Protein AF-A0A931WH22-F1 (afdb_monomer_lite)

Structure (mmCIF, N/CA/C/O backbone):
data_AF-A0A931WH22-F1
#
_entry.id   AF-A0A931WH22-F1
#
loop_
_atom_site.group_PDB
_atom_site.id
_atom_site.type_symbol
_atom_site.label_atom_id
_atom_site.label_alt_id
_atom_site.label_comp_id
_atom_site.label_asym_id
_atom_site.label_entity_id
_atom_site.label_seq_id
_atom_site.pdbx_PDB_ins_code
_atom_site.Cartn_x
_atom_site.Cartn_y
_atom_site.Cartn_z
_atom_site.occupancy
_atom_site.B_iso_or_equiv
_atom_site.auth_seq_id
_atom_site.auth_comp_id
_atom_site.auth_asym_id
_atom_site.auth_atom_id
_atom_site.pdbx_PDB_model_num
ATOM 1 N N . MET A 1 1 ? -49.060 30.355 -4.698 1.00 35.56 1 MET A N 1
ATOM 2 C CA . MET A 1 1 ? -48.533 29.159 -5.384 1.00 35.56 1 MET A CA 1
ATOM 3 C C . MET A 1 1 ? -49.256 27.968 -4.765 1.00 35.56 1 MET A C 1
ATOM 5 O O . MET A 1 1 ? -49.003 27.660 -3.610 1.00 35.56 1 MET A O 1
ATOM 9 N N . ILE A 1 2 ? -50.288 27.460 -5.442 1.00 34.16 2 ILE A N 1
ATOM 10 C CA . ILE A 1 2 ? -51.161 26.377 -4.957 1.00 34.16 2 ILE A CA 1
ATOM 11 C C . ILE A 1 2 ? -50.557 25.081 -5.499 1.00 34.16 2 ILE A C 1
ATOM 13 O O . ILE A 1 2 ? -50.463 24.936 -6.715 1.00 34.16 2 ILE A O 1
ATOM 17 N N . PHE A 1 3 ? -50.077 24.199 -4.622 1.00 34.47 3 PHE A N 1
ATOM 18 C CA . PHE A 1 3 ? -49.524 22.909 -5.033 1.00 34.47 3 PHE A CA 1
ATOM 19 C C . PHE A 1 3 ? -50.651 21.890 -5.218 1.00 34.47 3 PHE A C 1
ATOM 21 O O . PHE A 1 3 ? -51.453 21.662 -4.313 1.00 34.47 3 PHE A O 1
ATOM 28 N N . ASP A 1 4 ? -50.695 21.309 -6.414 1.00 38.28 4 ASP A N 1
ATOM 29 C CA . ASP A 1 4 ? -51.534 20.175 -6.789 1.00 38.28 4 ASP A CA 1
ATOM 30 C C . ASP A 1 4 ? -51.023 18.906 -6.077 1.00 38.28 4 ASP A C 1
ATOM 32 O O . ASP A 1 4 ? -49.847 18.555 -6.168 1.00 38.28 4 ASP A O 1
ATOM 36 N N . LEU A 1 5 ? -51.907 18.259 -5.312 1.00 41.06 5 LEU A N 1
ATOM 37 C CA . LEU A 1 5 ? -51.636 17.128 -4.412 1.00 41.06 5 LEU A CA 1
ATOM 38 C C . LEU A 1 5 ? -52.051 15.777 -5.025 1.00 41.06 5 LEU A C 1
ATOM 40 O O . LEU A 1 5 ? -52.517 14.878 -4.323 1.00 41.06 5 LEU A O 1
ATOM 44 N N . SER A 1 6 ? -51.913 15.613 -6.339 1.00 39.50 6 SER A N 1
ATOM 45 C CA . SER A 1 6 ? -52.315 14.382 -7.032 1.00 39.50 6 SER A CA 1
ATOM 46 C C . SER A 1 6 ? -51.272 13.250 -7.011 1.00 39.50 6 SER A C 1
ATOM 48 O O . SER A 1 6 ? -51.617 12.117 -7.351 1.00 39.50 6 SER A O 1
ATOM 50 N N . ASP A 1 7 ? -50.045 13.478 -6.524 1.00 42.22 7 ASP A N 1
ATOM 51 C CA . ASP A 1 7 ? -48.991 12.451 -6.529 1.00 42.22 7 ASP A CA 1
ATOM 52 C C . ASP A 1 7 ? -48.771 11.787 -5.151 1.00 42.22 7 ASP A C 1
ATOM 54 O O . ASP A 1 7 ? -48.012 12.242 -4.289 1.00 42.22 7 ASP A O 1
ATOM 58 N N . LYS A 1 8 ? -49.471 10.666 -4.926 1.00 46.59 8 LYS A N 1
ATOM 59 C CA . LYS A 1 8 ? -49.523 9.936 -3.641 1.00 46.59 8 LYS A CA 1
ATOM 60 C C . LYS A 1 8 ? -48.196 9.296 -3.199 1.00 46.59 8 LYS A C 1
ATOM 62 O O . LYS A 1 8 ? -48.139 8.775 -2.088 1.00 46.59 8 LYS A O 1
ATOM 67 N N . LYS A 1 9 ? -47.135 9.320 -4.014 1.00 48.50 9 LYS A N 1
ATOM 68 C CA . LYS A 1 9 ? -45.845 8.683 -3.675 1.00 48.50 9 LYS A CA 1
ATOM 69 C C . LYS A 1 9 ? -44.895 9.568 -2.861 1.00 48.50 9 LYS A C 1
ATOM 71 O O . LYS A 1 9 ? -44.045 9.033 -2.156 1.00 48.50 9 LYS A O 1
ATOM 76 N N . TYR A 1 10 ? -45.068 10.890 -2.880 1.00 45.62 10 TYR A N 1
ATOM 77 C CA . TYR A 1 10 ? -44.205 11.813 -2.125 1.00 45.62 10 TYR A CA 1
ATOM 78 C C . TYR A 1 10 ? -44.706 12.120 -0.708 1.00 45.62 10 TYR A C 1
ATOM 80 O O . TYR A 1 10 ? -43.918 12.505 0.157 1.00 45.62 10 TYR A O 1
ATOM 88 N N . LEU A 1 11 ? -45.989 11.871 -0.426 1.00 46.31 11 LEU A N 1
ATOM 89 C CA . LEU A 1 11 ? -46.568 12.114 0.898 1.00 46.31 11 LEU A CA 1
ATOM 90 C C . LEU A 1 11 ? -46.043 11.127 1.961 1.00 46.31 11 LEU A C 1
ATOM 92 O O . LEU A 1 11 ? -45.968 11.467 3.138 1.00 46.31 11 LEU A O 1
ATOM 96 N N . THR A 1 12 ? -45.626 9.922 1.559 1.00 49.44 12 THR A N 1
ATOM 97 C CA . THR A 1 12 ? -45.148 8.883 2.488 1.00 49.44 12 THR A CA 1
ATOM 98 C C . THR A 1 12 ? -43.694 9.088 2.924 1.00 49.44 12 THR A C 1
ATOM 100 O O . THR A 1 12 ? -43.347 8.715 4.039 1.00 49.44 12 THR A O 1
ATOM 103 N N . LEU A 1 13 ? -42.845 9.720 2.101 1.00 48.81 13 LEU A N 1
ATOM 104 C CA . LEU A 1 13 ? -41.429 9.932 2.444 1.00 48.81 13 LEU A CA 1
ATOM 105 C C . LEU A 1 13 ? -41.184 11.182 3.300 1.00 48.81 13 LEU A C 1
ATOM 107 O O . LEU A 1 13 ? -40.255 11.191 4.102 1.00 48.81 13 LEU A O 1
ATOM 111 N N . VAL A 1 14 ? -42.014 12.220 3.165 1.00 51.41 14 VAL A N 1
ATOM 112 C CA . VAL A 1 14 ? -41.832 13.480 3.913 1.00 51.41 14 VAL A CA 1
ATOM 113 C C . VAL A 1 14 ? -42.548 13.455 5.267 1.00 51.41 14 VAL A C 1
ATOM 115 O O . VAL A 1 14 ? -42.122 14.131 6.200 1.00 51.41 14 VAL A O 1
ATOM 118 N N . LEU A 1 15 ? -43.597 12.639 5.423 1.00 47.97 15 LEU A N 1
ATOM 119 C CA . LEU A 1 15 ? -44.322 12.537 6.692 1.00 47.97 15 LEU A CA 1
ATOM 120 C C . LEU A 1 15 ? -43.755 11.486 7.650 1.00 47.97 15 LEU A C 1
ATOM 122 O O . LEU A 1 15 ? -43.986 11.617 8.845 1.00 47.97 15 LEU A O 1
ATOM 126 N N . LEU A 1 16 ? -42.977 10.499 7.189 1.00 50.12 16 LEU A N 1
ATOM 127 C CA . LEU A 1 16 ? -42.396 9.473 8.069 1.00 50.12 16 LEU A CA 1
ATOM 128 C C . LEU A 1 16 ? -41.469 10.046 9.169 1.00 50.12 16 LEU A C 1
ATOM 130 O O . LEU A 1 16 ? -41.618 9.639 10.320 1.00 50.12 16 LEU A O 1
ATOM 134 N N . PRO A 1 17 ? -40.575 11.021 8.891 1.00 49.81 17 PRO A N 1
ATOM 135 C CA . PRO A 1 17 ? -39.728 11.614 9.928 1.00 49.81 17 PRO A CA 1
ATOM 136 C C . PRO A 1 17 ? -40.536 12.471 10.912 1.00 49.81 17 PRO A C 1
ATOM 138 O O . PRO A 1 17 ? -40.262 12.471 12.106 1.00 49.81 17 PRO A O 1
ATOM 141 N N . ILE A 1 18 ? -41.571 13.167 10.428 1.00 55.53 18 ILE A N 1
ATOM 142 C CA . ILE A 1 18 ? -42.430 14.029 11.254 1.00 55.53 18 ILE A CA 1
ATOM 143 C C . ILE A 1 18 ? -43.350 13.179 12.145 1.00 55.53 18 ILE A C 1
ATOM 145 O O . ILE A 1 18 ? -43.554 13.512 13.310 1.00 55.53 18 ILE A O 1
ATOM 149 N N . PHE A 1 19 ? -43.840 12.041 11.647 1.00 51.88 19 PHE A N 1
ATOM 150 C CA . PHE A 1 19 ? -44.617 11.081 12.436 1.00 51.88 19 PHE A CA 1
ATOM 151 C C . PHE A 1 19 ? -43.762 10.420 13.530 1.00 51.88 19 PHE A C 1
ATOM 153 O O . PHE A 1 19 ? -44.241 10.226 14.641 1.00 51.88 19 PHE A O 1
ATOM 160 N N . LEU A 1 20 ? -42.481 10.142 13.263 1.00 47.62 20 LEU A N 1
ATOM 161 C CA . LEU A 1 20 ? -41.549 9.608 14.266 1.00 47.62 20 LEU A CA 1
ATOM 162 C C . LEU A 1 20 ? -41.221 10.629 15.372 1.00 47.62 20 LEU A C 1
ATOM 164 O O . LEU A 1 20 ? -41.144 10.254 16.541 1.00 47.62 20 LEU A O 1
ATOM 168 N N . ILE A 1 21 ? -41.113 11.919 15.031 1.00 50.75 21 ILE A N 1
ATOM 169 C CA . ILE A 1 21 ? -40.859 13.002 15.998 1.00 50.75 21 ILE A CA 1
ATOM 170 C C . ILE A 1 21 ? -42.095 13.293 16.866 1.00 50.75 21 ILE A C 1
ATOM 172 O O . ILE A 1 21 ? -41.958 13.509 18.067 1.00 50.75 21 ILE A O 1
ATOM 176 N N . ILE A 1 22 ? -43.304 13.269 16.292 1.00 54.94 22 ILE A N 1
ATOM 177 C CA . ILE A 1 22 ? -44.546 13.576 17.027 1.00 54.94 22 ILE A CA 1
ATOM 178 C C . ILE A 1 22 ? -44.964 12.427 17.964 1.00 54.94 22 ILE A C 1
ATOM 180 O O . ILE A 1 22 ? -45.555 12.689 19.010 1.00 54.94 22 ILE A O 1
ATOM 184 N N . PHE A 1 23 ? -44.633 11.171 17.639 1.00 51.75 23 PHE A N 1
ATOM 185 C CA . PHE A 1 23 ? -44.998 10.001 18.453 1.00 51.75 23 PHE A CA 1
ATOM 186 C C . PHE A 1 23 ? -43.894 9.488 19.391 1.00 51.75 23 PHE A C 1
ATOM 188 O O . PHE A 1 23 ? -44.097 8.471 20.052 1.00 51.75 23 PHE A O 1
ATOM 195 N N . GLY A 1 24 ? -42.745 10.167 19.488 1.00 37.50 24 GLY A N 1
ATOM 196 C CA . GLY A 1 24 ? -41.685 9.794 20.435 1.00 37.50 24 GLY A CA 1
ATOM 197 C C . GLY A 1 24 ? -41.099 8.396 20.206 1.00 37.50 24 GLY A C 1
ATOM 198 O O . GLY A 1 24 ? -40.570 7.790 21.135 1.00 37.50 24 GLY A O 1
ATOM 199 N N . LEU A 1 25 ? -41.202 7.867 18.985 1.00 41.66 25 LEU A N 1
ATOM 200 C CA . LEU A 1 25 ? -40.579 6.602 18.618 1.00 41.66 25 LEU A CA 1
ATOM 201 C C . LEU A 1 25 ? -39.123 6.893 18.246 1.00 41.66 25 LEU A C 1
ATOM 203 O O . LEU A 1 25 ? -38.829 7.262 17.106 1.00 41.66 25 LEU A O 1
ATOM 207 N N . SER A 1 26 ? -38.213 6.761 19.220 1.00 36.84 26 SER A N 1
ATOM 208 C CA . SER A 1 26 ? -36.781 6.724 18.930 1.00 36.84 26 SER A CA 1
ATOM 209 C C . SER A 1 26 ? -36.513 5.549 17.993 1.00 36.84 26 SER A C 1
ATOM 211 O O . SER A 1 26 ? -36.901 4.408 18.246 1.00 36.84 26 SER A O 1
ATOM 213 N N . LEU A 1 27 ? -35.874 5.834 16.863 1.00 39.31 27 LEU A N 1
ATOM 214 C CA . LEU A 1 27 ? -35.273 4.805 16.029 1.00 39.31 27 LEU A CA 1
ATOM 215 C C . LEU A 1 27 ? -34.075 4.238 16.800 1.00 39.31 27 LEU A C 1
ATOM 217 O O . LEU A 1 27 ? -32.954 4.717 16.647 1.00 39.31 27 LEU A O 1
ATOM 221 N N . ASP A 1 28 ? -34.326 3.219 17.622 1.00 37.41 28 ASP A N 1
ATOM 222 C CA . ASP A 1 28 ? -33.314 2.342 18.222 1.00 37.41 28 ASP A CA 1
ATOM 223 C C . ASP A 1 28 ? -32.675 1.479 17.118 1.00 37.41 28 ASP A C 1
ATOM 225 O O . ASP A 1 28 ? -32.853 0.262 17.029 1.00 37.41 28 ASP A O 1
ATOM 229 N N . ILE A 1 29 ? -31.952 2.124 16.205 1.00 36.28 29 ILE A N 1
ATOM 230 C CA . ILE A 1 29 ? -31.118 1.446 15.218 1.00 36.28 29 ILE A CA 1
ATOM 231 C C . ILE A 1 29 ? -29.842 1.025 15.961 1.00 36.28 29 ILE A C 1
ATOM 233 O O . ILE A 1 29 ? -28.921 1.812 16.138 1.00 36.28 29 ILE A O 1
ATOM 237 N N . TYR A 1 30 ? -29.849 -0.233 16.417 1.00 37.19 30 TYR A N 1
ATOM 238 C CA . TYR A 1 30 ? -28.855 -0.913 17.262 1.00 37.19 30 TYR A CA 1
ATOM 239 C C . TYR A 1 30 ? -28.762 -0.363 18.692 1.00 37.19 30 TYR A C 1
ATOM 241 O O . TYR A 1 30 ? -27.984 0.538 18.978 1.00 37.19 30 TYR A O 1
ATOM 249 N N . GLY A 1 31 ? -29.539 -0.966 19.600 1.00 42.25 31 GLY A N 1
ATOM 250 C CA . GLY A 1 31 ? -29.588 -0.684 21.040 1.00 42.25 31 GLY A CA 1
ATOM 251 C C . GLY A 1 31 ? -28.263 -0.862 21.794 1.00 42.25 31 GLY A C 1
ATOM 252 O O . GLY A 1 31 ? -28.117 -1.772 22.607 1.00 42.25 31 GLY A O 1
ATOM 253 N N . LEU A 1 32 ? -27.312 0.034 21.557 1.00 50.66 32 LEU A N 1
ATOM 254 C CA . LEU A 1 32 ? -26.187 0.310 22.438 1.00 50.66 32 LEU A CA 1
ATOM 255 C C . LEU A 1 32 ? -26.613 1.461 23.347 1.00 50.66 32 LEU A C 1
ATOM 257 O O . LEU A 1 32 ? -26.596 2.620 22.944 1.00 50.66 32 LEU A O 1
ATOM 261 N N . ARG A 1 33 ? -27.037 1.132 24.571 1.00 70.06 33 ARG A N 1
ATOM 262 C CA . ARG A 1 33 ? -27.171 2.145 25.624 1.00 70.06 33 ARG A CA 1
ATOM 263 C C . ARG A 1 33 ? -25.772 2.648 25.952 1.00 70.06 33 ARG A C 1
ATOM 265 O O . ARG A 1 33 ? -24.863 1.834 26.113 1.00 70.06 33 ARG A O 1
ATOM 272 N N . ASP A 1 34 ? -25.595 3.961 26.033 1.00 79.25 34 ASP A N 1
ATOM 273 C CA . ASP A 1 34 ? -24.343 4.513 26.537 1.00 79.25 34 ASP A CA 1
ATOM 274 C C . ASP A 1 34 ? -24.139 4.106 28.012 1.00 79.25 34 ASP A C 1
ATOM 276 O O . ASP A 1 34 ? -25.093 3.795 28.738 1.00 79.25 34 ASP A O 1
ATOM 280 N N . CYS A 1 35 ? -22.879 4.039 28.453 1.00 80.38 35 CYS A N 1
ATOM 281 C CA . CYS A 1 35 ? -22.578 3.565 29.805 1.00 80.38 35 CYS A CA 1
ATOM 282 C C . CYS A 1 35 ? -23.140 4.501 30.882 1.00 80.38 35 CYS A C 1
ATOM 284 O O . CYS A 1 35 ? -23.475 4.031 31.965 1.00 80.38 35 CYS A O 1
ATOM 286 N N . GLU A 1 36 ? -23.287 5.794 30.576 1.00 80.88 36 GLU A N 1
ATOM 287 C CA . GLU A 1 36 ? -23.837 6.799 31.488 1.00 80.88 36 GLU A CA 1
ATOM 288 C C . GLU A 1 36 ? -25.323 6.527 31.779 1.00 80.88 36 GLU A C 1
ATOM 290 O O . GLU A 1 36 ? -25.751 6.560 32.928 1.00 80.88 36 GLU A O 1
ATOM 295 N N . SER A 1 37 ? -26.108 6.150 30.772 1.00 88.19 37 SER A N 1
ATOM 296 C CA . SER A 1 37 ? -27.511 5.752 30.889 1.00 88.19 37 SER A CA 1
ATOM 297 C C . SER A 1 37 ? -27.666 4.463 31.697 1.00 88.19 37 SER A C 1
ATOM 299 O O . SER A 1 37 ? -28.579 4.349 32.521 1.00 88.19 37 SER A O 1
ATOM 301 N N . ILE A 1 38 ? -26.764 3.492 31.502 1.00 90.25 38 ILE A N 1
ATOM 302 C CA . ILE A 1 38 ? -26.740 2.255 32.298 1.00 90.25 38 ILE A CA 1
ATOM 303 C C . ILE A 1 38 ? -26.395 2.572 33.762 1.00 90.25 38 ILE A C 1
ATOM 305 O O . ILE A 1 38 ? -27.033 2.031 34.666 1.00 90.25 38 ILE A O 1
ATOM 309 N N . GLU A 1 39 ? -25.430 3.462 34.003 1.00 90.62 39 GLU A N 1
ATOM 310 C CA . GLU A 1 39 ? -25.031 3.914 35.340 1.00 90.62 39 GLU A CA 1
ATOM 311 C C . GLU A 1 39 ? -26.157 4.687 36.045 1.00 90.62 39 GLU A C 1
ATOM 313 O O . GLU A 1 39 ? -26.480 4.397 37.198 1.00 90.62 39 GLU A O 1
ATOM 318 N N . GLN A 1 40 ? -26.830 5.606 35.348 1.00 93.06 40 GLN A N 1
ATOM 319 C CA . GLN A 1 40 ? -27.990 6.332 35.870 1.00 93.06 40 GLN A CA 1
ATOM 320 C C . GLN A 1 40 ? -29.136 5.384 36.249 1.00 93.06 40 GLN A C 1
ATOM 322 O O . GLN A 1 40 ? -29.719 5.524 37.327 1.00 93.06 40 GLN A O 1
ATOM 327 N N . GLU A 1 41 ? -29.447 4.386 35.412 1.00 96.56 41 GLU A N 1
ATOM 328 C CA . GLU A 1 41 ? -30.469 3.395 35.763 1.00 96.56 41 GLU A CA 1
ATOM 329 C C . GLU A 1 41 ? -30.031 2.515 36.939 1.00 96.56 41 GLU A C 1
ATOM 331 O O . GLU A 1 41 ? -30.842 2.207 37.814 1.00 96.56 41 GLU A O 1
ATOM 336 N N . LEU A 1 42 ? -28.756 2.123 36.995 1.00 96.62 42 LEU A N 1
ATOM 337 C CA . LEU A 1 42 ? -28.221 1.353 38.113 1.00 96.62 42 LEU A CA 1
ATOM 338 C C . LEU A 1 42 ? -28.396 2.115 39.434 1.00 96.62 42 LEU A C 1
ATOM 340 O O . LEU A 1 42 ? -28.903 1.537 40.395 1.00 96.62 42 LEU A O 1
ATOM 344 N N . ASN A 1 43 ? -28.072 3.410 39.451 1.00 95.69 43 ASN A N 1
ATOM 345 C CA . ASN A 1 43 ? -28.255 4.279 40.614 1.00 95.69 43 ASN A CA 1
ATOM 346 C C . ASN A 1 43 ? -29.734 4.382 41.028 1.00 95.69 43 ASN A C 1
ATOM 348 O O . ASN A 1 43 ? -30.056 4.291 42.214 1.00 95.69 43 ASN A O 1
ATOM 352 N N . ALA A 1 44 ? -30.655 4.503 40.064 1.00 96.88 44 ALA A N 1
ATOM 353 C CA . ALA A 1 44 ? -32.093 4.520 40.343 1.00 96.88 44 ALA A CA 1
ATOM 354 C C . ALA A 1 44 ? -32.589 3.195 40.956 1.00 96.88 44 ALA A C 1
ATOM 356 O O . ALA A 1 44 ? -33.366 3.202 41.914 1.00 96.88 44 ALA A O 1
ATOM 357 N N . VAL A 1 45 ? -32.115 2.051 40.447 1.00 97.44 45 VAL A N 1
ATOM 358 C CA . VAL A 1 45 ? -32.448 0.723 40.991 1.00 97.44 45 VAL A CA 1
ATOM 359 C C . VAL A 1 45 ? -31.868 0.533 42.394 1.00 97.44 45 VAL A C 1
ATOM 361 O O . VAL A 1 45 ? -32.545 -0.032 43.252 1.00 97.44 45 VAL A O 1
ATOM 364 N N . GLU A 1 46 ? -30.646 1.001 42.653 1.00 97.62 46 GLU A N 1
ATOM 365 C CA . GLU A 1 46 ? -30.036 0.938 43.986 1.00 97.62 46 GLU A CA 1
ATOM 366 C C . GLU A 1 46 ? -30.791 1.808 45.004 1.00 97.62 46 GLU A C 1
ATOM 368 O O . GLU A 1 46 ? -31.047 1.342 46.117 1.00 97.62 46 GLU A O 1
ATOM 373 N N . SER A 1 47 ? -31.256 2.999 44.605 1.00 97.12 47 SER A N 1
ATOM 374 C CA . SER A 1 47 ? -32.130 3.840 45.437 1.00 97.12 47 SER A CA 1
ATOM 375 C C . SER A 1 47 ? -33.456 3.143 45.760 1.00 97.12 47 SER A C 1
ATOM 377 O O . SER A 1 47 ? -33.814 3.009 46.928 1.00 97.12 47 SER A O 1
ATOM 379 N N . ALA A 1 48 ? -34.160 2.622 44.749 1.00 96.94 48 ALA A N 1
ATOM 380 C CA . ALA A 1 48 ? -35.435 1.928 44.954 1.00 96.94 48 ALA A CA 1
ATOM 381 C C . ALA A 1 48 ? -35.289 0.687 45.852 1.00 96.94 48 ALA A C 1
ATOM 383 O O . ALA A 1 48 ? -36.173 0.364 46.647 1.00 96.94 48 ALA A O 1
ATOM 384 N N . LEU A 1 49 ? -34.162 -0.020 45.742 1.00 97.75 49 LEU A N 1
ATOM 385 C CA . LEU A 1 49 ? -33.860 -1.185 46.566 1.00 97.75 49 LEU A CA 1
ATOM 386 C C . LEU A 1 49 ? -33.643 -0.796 48.037 1.00 97.75 49 LEU A C 1
ATOM 388 O O . LEU A 1 49 ? -34.151 -1.493 48.915 1.00 97.75 49 LEU A O 1
ATOM 392 N N . SER A 1 50 ? -32.974 0.331 48.301 1.00 97.19 50 SER A N 1
ATOM 393 C CA . SER A 1 50 ? -32.835 0.909 49.647 1.00 97.19 50 SER A CA 1
ATOM 394 C C . SER A 1 50 ? -34.197 1.266 50.265 1.00 97.19 50 SER A C 1
ATOM 396 O O . SER A 1 50 ? -34.477 0.922 51.420 1.00 97.19 50 SER A O 1
ATOM 398 N N . ASP A 1 51 ? -35.095 1.876 49.487 1.00 96.31 51 ASP A N 1
ATOM 399 C CA . ASP A 1 51 ? -36.445 2.224 49.950 1.00 96.31 51 ASP A CA 1
ATOM 400 C C . ASP A 1 51 ? -37.257 0.967 50.313 1.00 96.31 51 ASP A C 1
ATOM 402 O O . ASP A 1 51 ? -37.844 0.879 51.395 1.00 96.31 51 ASP A O 1
ATOM 406 N N . GLN A 1 52 ? -37.232 -0.065 49.459 1.00 97.31 52 GLN A N 1
ATOM 407 C CA . GLN A 1 52 ? -37.923 -1.338 49.719 1.00 97.31 52 GLN A CA 1
ATOM 408 C C . GLN A 1 52 ? -37.371 -2.084 50.940 1.00 97.31 52 GLN A C 1
ATOM 410 O O . GLN A 1 52 ? -38.132 -2.704 51.688 1.00 97.31 52 GLN A O 1
ATOM 415 N N . GLN A 1 53 ? -36.060 -2.016 51.176 1.00 96.44 53 GLN A N 1
ATOM 416 C CA . GLN A 1 53 ? -35.445 -2.592 52.372 1.00 96.44 53 GLN A CA 1
ATOM 417 C C . GLN A 1 53 ? -35.911 -1.890 53.652 1.00 96.44 53 GLN A C 1
ATOM 419 O O . GLN A 1 53 ? -36.148 -2.565 54.655 1.00 96.44 53 GLN A O 1
ATOM 424 N N . THR A 1 54 ? -36.129 -0.574 53.604 1.00 96.50 54 THR A N 1
ATOM 425 C CA . THR A 1 54 ? -36.671 0.194 54.736 1.00 96.50 54 THR A CA 1
ATOM 426 C C . THR A 1 54 ? -38.078 -0.289 55.110 1.00 96.50 54 THR A C 1
ATOM 428 O O . THR A 1 54 ? -38.332 -0.599 56.276 1.00 96.50 54 THR A O 1
ATOM 431 N N . PHE A 1 55 ? -38.964 -0.496 54.127 1.00 94.62 55 PHE A N 1
ATOM 432 C CA . PHE A 1 55 ? -40.302 -1.065 54.368 1.00 94.62 55 PHE A CA 1
ATOM 433 C C . PHE A 1 55 ? -40.262 -2.496 54.924 1.00 94.62 55 PHE A C 1
ATOM 435 O O . PHE A 1 55 ? -41.158 -2.923 55.652 1.00 94.62 55 PHE A O 1
ATOM 442 N N . LEU A 1 56 ? -39.219 -3.270 54.615 1.00 94.31 56 LEU A N 1
ATOM 443 C CA . LEU A 1 56 ? -39.085 -4.632 55.124 1.00 94.31 56 LEU A CA 1
ATOM 444 C C . LEU A 1 56 ? -38.815 -4.670 56.639 1.00 94.31 56 LEU A C 1
ATOM 446 O O . LEU A 1 56 ? -39.161 -5.661 57.291 1.00 94.31 56 LEU A O 1
ATOM 450 N N . ILE A 1 57 ? -38.220 -3.615 57.202 1.00 95.06 57 ILE A N 1
ATOM 451 C CA . ILE A 1 57 ? -37.883 -3.505 58.631 1.00 95.06 57 ILE A CA 1
ATOM 452 C C . ILE A 1 57 ? -39.075 -2.977 59.445 1.00 95.06 57 ILE A C 1
ATOM 454 O O . ILE A 1 57 ? -39.184 -3.288 60.629 1.00 95.06 57 ILE A O 1
ATOM 458 N N . ASP A 1 58 ? -40.021 -2.288 58.803 1.00 95.50 58 ASP A N 1
ATOM 459 C CA . ASP A 1 58 ? -41.214 -1.738 59.449 1.00 95.50 58 ASP A CA 1
ATOM 460 C C . ASP A 1 58 ? -42.066 -2.847 60.122 1.00 95.50 58 ASP A C 1
ATOM 462 O O . ASP A 1 58 ? -42.457 -3.827 59.461 1.00 95.50 58 ASP A O 1
ATOM 466 N N . PRO A 1 59 ? -42.325 -2.767 61.443 1.00 95.38 59 PRO A N 1
ATOM 467 C CA . PRO A 1 59 ? -43.145 -3.741 62.159 1.00 95.38 59 PRO A CA 1
ATOM 468 C C . PRO A 1 59 ? -44.645 -3.643 61.838 1.00 95.38 59 PRO A C 1
ATOM 470 O O . PRO A 1 59 ? -45.362 -4.624 62.048 1.00 95.38 59 PRO A O 1
ATOM 473 N N . GLU A 1 60 ? -45.137 -2.515 61.322 1.00 96.94 60 GLU A N 1
ATOM 474 C CA . GLU A 1 60 ? -46.564 -2.315 61.038 1.00 96.94 60 GLU A CA 1
ATOM 475 C C . GLU A 1 60 ? -47.024 -3.067 59.781 1.00 96.94 60 GLU A C 1
ATOM 477 O O . GLU A 1 60 ? -48.195 -3.446 59.645 1.00 96.94 60 GLU A O 1
ATOM 482 N N . ILE A 1 61 ? -46.094 -3.378 58.875 1.00 93.94 61 ILE A N 1
ATOM 483 C CA . ILE A 1 61 ? -46.392 -4.094 57.636 1.00 93.94 61 ILE A CA 1
ATOM 484 C C . ILE A 1 61 ? -46.519 -5.599 57.904 1.00 93.94 61 ILE A C 1
ATOM 486 O O . ILE A 1 61 ? -45.540 -6.350 57.940 1.00 93.94 61 ILE A O 1
ATOM 490 N N . LYS A 1 62 ? -47.766 -6.067 58.030 1.00 94.44 62 LYS A N 1
ATOM 491 C CA . LYS A 1 62 ? -48.092 -7.481 58.306 1.00 94.44 62 LYS A CA 1
ATOM 492 C C . LYS A 1 62 ? -47.834 -8.424 57.126 1.00 94.44 62 LYS A C 1
ATOM 494 O O . LYS A 1 62 ? -47.462 -9.575 57.339 1.00 94.44 62 LYS A O 1
ATOM 499 N N . ASN A 1 63 ? -48.015 -7.964 55.885 1.00 95.38 63 ASN A N 1
ATOM 500 C CA . ASN A 1 63 ? -47.797 -8.784 54.688 1.00 95.38 63 ASN A CA 1
ATOM 501 C C . ASN A 1 63 ? -46.553 -8.330 53.911 1.00 95.38 63 ASN A C 1
ATOM 503 O O . ASN A 1 63 ? -46.634 -7.503 53.008 1.00 95.38 63 ASN A O 1
ATOM 507 N N . LYS A 1 64 ? -45.399 -8.919 54.236 1.00 95.75 64 LYS A N 1
ATOM 508 C CA . LYS A 1 64 ? -44.107 -8.602 53.597 1.00 95.75 64 LYS A CA 1
ATOM 509 C C . LYS A 1 64 ? -43.849 -9.375 52.292 1.00 95.75 64 LYS A C 1
ATOM 511 O O . LYS A 1 64 ? -42.799 -9.204 51.677 1.00 95.75 64 LYS A O 1
ATOM 516 N N . GLY A 1 65 ? -44.775 -10.240 51.861 1.00 95.81 65 GLY A N 1
ATOM 517 C CA . GLY A 1 65 ? -44.617 -11.088 50.669 1.00 95.81 65 GLY A CA 1
ATOM 518 C C . GLY A 1 65 ? -44.380 -10.306 49.365 1.00 95.81 65 GLY A C 1
ATOM 519 O O . GLY A 1 65 ? -43.405 -10.595 48.662 1.00 95.81 65 GLY A O 1
ATOM 520 N N . PRO A 1 66 ? -45.206 -9.290 49.051 1.00 96.56 66 PRO A N 1
ATOM 521 C CA . PRO A 1 66 ? -45.010 -8.450 47.870 1.00 96.56 66 PRO A CA 1
ATOM 522 C C . PRO A 1 66 ? -43.676 -7.689 47.886 1.00 96.56 66 PRO A C 1
ATOM 524 O O . PRO A 1 66 ? -42.960 -7.716 46.889 1.00 96.56 66 PRO A O 1
ATOM 527 N N . ILE A 1 67 ? -43.288 -7.116 49.034 1.00 96.25 67 ILE A N 1
ATOM 528 C CA . ILE A 1 67 ? -42.020 -6.376 49.200 1.00 96.25 67 ILE A CA 1
ATOM 529 C C . ILE A 1 67 ? -40.820 -7.285 48.906 1.00 96.25 67 ILE A C 1
ATOM 531 O O . ILE A 1 67 ? -39.943 -6.926 48.129 1.00 96.25 67 ILE A O 1
ATOM 535 N N . ARG A 1 68 ? -40.801 -8.513 49.450 1.00 96.50 68 ARG A N 1
ATOM 536 C CA . ARG A 1 68 ? -39.733 -9.494 49.163 1.00 96.50 68 ARG A CA 1
ATOM 537 C C . ARG A 1 68 ? -39.644 -9.847 47.678 1.00 96.50 68 ARG A C 1
ATOM 539 O O . ARG A 1 68 ? -38.549 -10.051 47.159 1.00 96.50 68 ARG A O 1
ATOM 546 N N . THR A 1 69 ? -40.789 -9.938 47.004 1.00 96.50 69 THR A N 1
ATOM 547 C CA . THR A 1 69 ? -40.841 -10.224 45.565 1.00 96.50 69 THR A CA 1
ATOM 548 C C . THR A 1 69 ? -40.248 -9.070 44.761 1.00 96.50 69 THR A C 1
ATOM 550 O O . THR A 1 69 ? -39.479 -9.311 43.832 1.00 96.50 69 THR A O 1
ATOM 553 N N . GLU A 1 70 ? -40.557 -7.830 45.141 1.00 96.94 70 GLU A N 1
ATOM 554 C CA . GLU A 1 70 ? -40.038 -6.639 44.470 1.00 96.94 70 GLU A CA 1
ATOM 555 C C . GLU A 1 70 ? -38.539 -6.439 44.719 1.00 96.94 70 GLU A C 1
ATOM 557 O O . GLU A 1 70 ? -37.795 -6.226 43.765 1.00 96.94 70 GLU A O 1
ATOM 562 N N . ILE A 1 71 ? -38.060 -6.649 45.953 1.00 96.94 71 ILE A N 1
ATOM 563 C CA . ILE A 1 71 ? -36.620 -6.667 46.265 1.00 96.94 71 ILE A CA 1
ATOM 564 C C . ILE A 1 71 ? -35.892 -7.661 45.357 1.00 96.94 71 ILE A C 1
ATOM 566 O O . ILE A 1 71 ? -34.905 -7.297 44.725 1.00 96.94 71 ILE A O 1
ATOM 570 N N . ARG A 1 72 ? -36.403 -8.891 45.209 1.00 97.50 72 ARG A N 1
ATOM 571 C CA . ARG A 1 72 ? -35.771 -9.902 44.345 1.00 97.50 72 ARG A CA 1
ATOM 572 C C . ARG A 1 72 ? -35.719 -9.469 42.875 1.00 97.50 72 ARG A C 1
ATOM 574 O O . ARG A 1 72 ? -34.745 -9.764 42.183 1.00 97.50 72 ARG A O 1
ATOM 581 N N . LYS A 1 73 ? -36.750 -8.777 42.373 1.00 97.38 73 LYS A N 1
ATOM 582 C CA . LYS A 1 73 ? -36.738 -8.214 41.011 1.00 97.38 73 LYS A CA 1
ATOM 583 C C . LYS A 1 73 ? -35.697 -7.103 40.873 1.00 97.38 73 LYS A C 1
ATOM 585 O O . LYS A 1 73 ? -34.930 -7.132 39.911 1.00 97.38 73 LYS A O 1
ATOM 590 N N . LEU A 1 74 ? -35.646 -6.173 41.827 1.00 97.31 74 LEU A N 1
ATOM 591 C CA . LEU A 1 74 ? -34.673 -5.078 41.846 1.00 97.31 74 LEU A CA 1
ATOM 592 C C . LEU A 1 74 ? -33.237 -5.607 41.959 1.00 97.31 74 LEU A C 1
ATOM 594 O O . LEU A 1 74 ? -32.369 -5.151 41.224 1.00 97.31 74 LEU A O 1
ATOM 598 N N . GLU A 1 75 ? -32.979 -6.628 42.780 1.00 97.75 75 GLU A N 1
ATOM 599 C CA . GLU A 1 75 ? -31.667 -7.285 42.879 1.00 97.75 75 GLU A CA 1
ATOM 600 C C . GLU A 1 75 ? -31.240 -7.921 41.554 1.00 97.75 75 GLU A C 1
ATOM 602 O O . GLU A 1 75 ? -30.106 -7.730 41.107 1.00 97.75 75 GLU A O 1
ATOM 607 N N . ASN A 1 76 ? -32.151 -8.641 40.892 1.00 97.12 76 ASN A N 1
ATOM 608 C CA . ASN A 1 76 ? -31.889 -9.211 39.573 1.00 97.12 76 ASN A CA 1
ATOM 609 C C . ASN A 1 76 ? -31.597 -8.114 38.540 1.00 97.12 76 ASN A C 1
ATOM 611 O O . ASN A 1 76 ? -30.664 -8.253 37.745 1.00 97.12 76 ASN A O 1
ATOM 615 N N . ARG A 1 77 ? -32.358 -7.009 38.559 1.00 97.69 77 ARG A N 1
ATOM 616 C CA . ARG A 1 77 ? -32.138 -5.869 37.660 1.00 97.69 77 ARG A CA 1
ATOM 617 C C . ARG A 1 77 ? -30.801 -5.184 37.938 1.00 97.69 77 ARG A C 1
ATOM 619 O O . ARG A 1 77 ? -30.053 -4.968 36.992 1.00 97.69 77 ARG A O 1
ATOM 626 N N . ARG A 1 78 ? -30.456 -4.935 39.206 1.00 97.81 78 ARG A N 1
ATOM 627 C CA . ARG A 1 78 ? -29.165 -4.377 39.641 1.00 97.81 78 ARG A CA 1
ATOM 628 C C . ARG A 1 78 ? -28.002 -5.235 39.158 1.00 97.81 78 ARG A C 1
ATOM 630 O O . ARG A 1 78 ? -27.058 -4.714 38.582 1.00 97.81 78 ARG A O 1
ATOM 637 N N . ASN A 1 79 ? -28.065 -6.550 39.363 1.00 96.56 79 ASN A N 1
ATOM 638 C CA . ASN A 1 79 ? -26.992 -7.457 38.951 1.00 96.56 79 ASN A CA 1
ATOM 639 C C . ASN A 1 79 ? -26.841 -7.495 37.421 1.00 96.56 79 ASN A C 1
ATOM 641 O O . ASN A 1 79 ? -25.720 -7.515 36.915 1.00 96.56 79 ASN A O 1
ATOM 645 N N . ARG A 1 80 ? -27.958 -7.450 36.682 1.00 97.38 80 ARG A N 1
ATOM 646 C CA . ARG A 1 80 ? -27.952 -7.331 35.219 1.00 97.38 80 ARG A CA 1
ATOM 647 C C . ARG A 1 80 ? -27.319 -6.013 34.762 1.00 97.38 80 ARG A C 1
ATOM 649 O O . ARG A 1 80 ? -26.433 -6.056 33.921 1.00 97.38 80 ARG A O 1
ATOM 656 N N . LEU A 1 81 ? -27.726 -4.879 35.334 1.00 94.88 81 LEU A N 1
ATOM 657 C CA . LEU A 1 81 ? -27.178 -3.559 35.002 1.00 94.88 81 LEU A CA 1
ATOM 658 C C . LEU A 1 81 ? -25.697 -3.438 35.377 1.00 94.88 81 LEU A C 1
ATOM 660 O O . LEU A 1 81 ? -24.936 -2.882 34.604 1.00 94.88 81 LEU A O 1
ATOM 664 N N . LYS A 1 82 ? -25.252 -4.017 36.501 1.00 94.50 82 LYS A N 1
ATOM 665 C CA . LYS A 1 82 ? -23.822 -4.081 36.857 1.00 94.50 82 LYS A CA 1
ATOM 666 C C . LYS A 1 82 ? -23.007 -4.845 35.823 1.00 94.50 82 LYS A C 1
ATOM 668 O O . LYS A 1 82 ? -21.911 -4.413 35.485 1.00 94.50 82 LYS A O 1
ATOM 673 N N . LYS A 1 83 ? -23.540 -5.960 35.317 1.00 92.50 83 LYS A N 1
ATOM 674 C CA . LYS A 1 83 ? -22.901 -6.709 34.233 1.00 92.50 83 LYS A CA 1
ATOM 675 C C . LYS A 1 83 ? -22.883 -5.899 32.935 1.00 92.50 83 LYS A C 1
ATOM 677 O O . LYS A 1 83 ? -21.823 -5.756 32.349 1.00 92.50 83 LYS A O 1
ATOM 682 N N . GLU A 1 84 ? -24.021 -5.333 32.530 1.00 90.12 84 GLU A N 1
ATOM 683 C CA . GLU A 1 84 ? -24.114 -4.483 31.333 1.00 90.12 84 GLU A CA 1
ATOM 684 C C . GLU A 1 84 ? -23.164 -3.277 31.426 1.00 90.12 84 GLU A C 1
ATOM 686 O O . GLU A 1 84 ? -22.502 -2.953 30.448 1.00 90.12 84 GLU A O 1
ATOM 691 N N . LEU A 1 85 ? -23.036 -2.654 32.602 1.00 88.06 85 LEU A N 1
ATOM 692 C CA . LEU A 1 85 ? -22.110 -1.550 32.846 1.00 88.06 85 LEU A CA 1
ATOM 693 C C . LEU A 1 85 ? -20.656 -2.014 32.793 1.00 88.06 85 LEU A C 1
ATOM 695 O O . LEU A 1 85 ? -19.843 -1.320 32.204 1.00 88.06 85 LEU A O 1
ATOM 699 N N . ALA A 1 86 ? -20.317 -3.170 33.366 1.00 80.75 86 ALA A N 1
ATOM 700 C CA . ALA A 1 86 ? -18.971 -3.728 33.273 1.00 80.75 86 ALA A CA 1
ATOM 701 C C . ALA A 1 86 ? -18.593 -4.049 31.819 1.00 80.75 86 ALA A C 1
ATOM 703 O O . ALA A 1 86 ? -17.537 -3.619 31.370 1.00 80.75 86 ALA A O 1
ATOM 704 N N . ASP A 1 87 ? -19.479 -4.713 31.070 1.00 77.75 87 ASP A N 1
ATOM 705 C CA . ASP A 1 87 ? -19.296 -5.004 29.642 1.00 77.75 87 ASP A CA 1
ATOM 706 C C . ASP A 1 87 ? -19.168 -3.693 28.835 1.00 77.75 87 ASP A C 1
ATOM 708 O O . ASP A 1 87 ? -18.325 -3.567 27.944 1.00 77.75 87 ASP A O 1
ATOM 712 N N . CYS A 1 88 ? -19.965 -2.676 29.185 1.00 78.44 88 CYS A N 1
ATOM 713 C CA . CYS A 1 88 ? -19.889 -1.346 28.591 1.00 78.44 88 CYS A CA 1
ATOM 714 C C . CYS A 1 88 ? -18.538 -0.687 28.896 1.00 78.44 88 CYS A C 1
ATOM 716 O O . CYS A 1 88 ? -17.834 -0.311 27.965 1.00 78.44 88 CYS A O 1
ATOM 718 N N . LEU A 1 89 ? -18.130 -0.622 30.167 1.00 73.69 89 LEU A N 1
ATOM 719 C CA . LEU A 1 89 ? -16.868 -0.046 30.640 1.00 73.69 89 LEU A CA 1
ATOM 720 C C . LEU A 1 89 ? -15.642 -0.743 30.043 1.00 73.69 89 LEU A C 1
ATOM 722 O O . LEU A 1 89 ? -14.692 -0.069 29.650 1.00 73.69 89 LEU A O 1
ATOM 726 N N . ASP A 1 90 ? -15.667 -2.064 29.902 1.00 69.94 90 ASP A N 1
ATOM 727 C CA . ASP A 1 90 ? -14.615 -2.834 29.227 1.00 69.94 90 ASP A CA 1
ATOM 728 C C . ASP A 1 90 ? -14.522 -2.445 27.738 1.00 69.94 90 ASP A C 1
ATOM 730 O O . ASP A 1 90 ? -13.447 -2.246 27.162 1.00 69.94 90 ASP A O 1
ATOM 734 N N . SER A 1 91 ? -15.679 -2.177 27.128 1.00 66.69 91 SER A N 1
ATOM 735 C CA . SER A 1 91 ? -15.768 -1.708 25.750 1.00 66.69 91 SER A CA 1
ATOM 736 C C . SER A 1 91 ? -15.340 -0.240 25.538 1.00 66.69 91 SER A C 1
ATOM 738 O O . SER A 1 91 ? -14.985 0.093 24.403 1.00 66.69 91 SER A O 1
ATOM 740 N N . VAL A 1 92 ? -15.350 0.622 26.570 1.00 65.38 92 VAL A N 1
ATOM 741 C CA . VAL A 1 92 ? -14.890 2.038 26.520 1.00 65.38 92 VAL A CA 1
ATOM 742 C C . VAL A 1 92 ? -13.542 2.292 27.198 1.00 65.38 92 VAL A C 1
ATOM 744 O O . VAL A 1 92 ? -13.019 3.398 27.089 1.00 65.38 92 VAL A O 1
ATOM 747 N N . SER A 1 93 ? -12.959 1.318 27.893 1.00 67.69 93 SER A N 1
ATOM 748 C CA . SER A 1 93 ? -11.640 1.456 28.532 1.00 67.69 93 SER A CA 1
ATOM 749 C C . SER A 1 93 ? -10.495 0.910 27.680 1.00 67.69 93 SER A C 1
ATOM 751 O O . SER A 1 93 ? -9.333 1.182 27.977 1.00 67.69 93 SER A O 1
ATOM 753 N N . SER A 1 94 ? -10.804 0.198 26.593 1.00 83.81 94 SER A N 1
ATOM 754 C CA . SER A 1 94 ? -9.825 -0.341 25.651 1.00 83.81 94 SER A CA 1
ATOM 755 C C . SER A 1 94 ? -9.738 0.482 24.362 1.00 83.81 94 SER A C 1
ATOM 757 O O . SER A 1 94 ? -10.734 0.960 23.814 1.00 83.81 94 SER A O 1
ATOM 759 N N . ILE A 1 95 ? -8.517 0.640 23.846 1.00 91.81 95 ILE A N 1
ATOM 760 C CA . ILE A 1 95 ? -8.308 1.110 22.472 1.00 91.81 95 ILE A CA 1
ATOM 761 C C . ILE A 1 95 ? -8.683 -0.011 21.497 1.00 91.81 95 ILE A C 1
ATOM 763 O O . ILE A 1 95 ? -8.399 -1.181 21.752 1.00 91.81 95 ILE A O 1
ATOM 767 N N . LYS A 1 96 ? -9.299 0.325 20.361 1.00 94.00 96 LYS A N 1
ATOM 768 C CA . LYS A 1 96 ? -9.780 -0.671 19.388 1.00 94.00 96 LYS A CA 1
ATOM 769 C C . LYS A 1 96 ? -9.152 -0.463 18.023 1.00 94.00 96 LYS A C 1
ATOM 771 O O . LYS A 1 96 ? -9.148 0.650 17.505 1.00 94.00 96 LYS A O 1
ATOM 776 N N . ILE A 1 97 ? -8.680 -1.543 17.407 1.00 96.12 97 ILE A N 1
ATOM 777 C CA . ILE A 1 97 ? -8.311 -1.527 15.989 1.00 96.12 97 ILE A CA 1
ATOM 778 C C . ILE A 1 97 ? -9.611 -1.515 15.178 1.00 96.12 97 ILE A C 1
ATOM 780 O O . ILE A 1 97 ? -10.340 -2.504 15.168 1.00 96.12 97 ILE A O 1
ATOM 784 N N . VAL A 1 98 ? -9.908 -0.398 14.515 1.00 95.88 98 VAL A N 1
ATOM 785 C CA . VAL A 1 98 ? -11.143 -0.216 13.727 1.00 95.88 98 VAL A CA 1
ATOM 786 C C . VAL A 1 98 ? -10.947 -0.457 12.236 1.00 95.88 98 VAL A C 1
ATOM 788 O O . VAL A 1 98 ? -11.920 -0.604 11.504 1.00 95.88 98 VAL A O 1
ATOM 791 N N . GLY A 1 99 ? -9.699 -0.537 11.777 1.00 96.69 99 GLY A N 1
ATOM 792 C CA . GLY A 1 99 ? -9.394 -0.774 10.376 1.00 96.69 99 GLY A CA 1
ATOM 793 C C . GLY A 1 99 ? -7.924 -1.087 10.134 1.00 96.69 99 GLY A C 1
ATOM 794 O O . GLY A 1 99 ? -7.052 -0.694 10.912 1.00 96.69 99 GLY A O 1
ATOM 795 N N . VAL A 1 100 ? -7.655 -1.815 9.052 1.00 98.44 100 VAL A N 1
ATOM 796 C CA . VAL A 1 100 ? -6.302 -2.159 8.605 1.00 98.44 100 VAL A CA 1
ATOM 797 C C . VAL A 1 100 ? -6.249 -2.024 7.090 1.00 98.44 100 VAL A C 1
ATOM 799 O O . VAL A 1 100 ? -7.024 -2.675 6.394 1.00 98.44 100 VAL A O 1
ATOM 802 N N . GLU A 1 101 ? -5.339 -1.195 6.595 1.00 98.19 101 GLU A N 1
ATOM 803 C CA . GLU A 1 101 ? -5.068 -0.998 5.170 1.00 98.19 101 GLU A CA 1
ATOM 804 C C . GLU A 1 101 ? -3.748 -1.693 4.800 1.00 98.19 101 GLU A C 1
ATOM 806 O O . GLU A 1 101 ? -2.720 -1.450 5.437 1.00 98.19 101 GLU A O 1
ATOM 811 N N . PHE A 1 102 ? -3.772 -2.531 3.762 1.00 98.00 102 PHE A N 1
ATOM 812 C CA . PHE A 1 102 ? -2.617 -3.213 3.178 1.00 98.00 102 PHE A CA 1
ATOM 813 C C . PHE A 1 102 ? -2.270 -2.573 1.836 1.00 98.00 102 PHE A C 1
ATOM 815 O O . PHE A 1 102 ? -3.055 -2.643 0.889 1.00 98.00 102 PHE A O 1
ATOM 822 N N . ASN A 1 103 ? -1.099 -1.949 1.735 1.00 96.19 103 ASN A N 1
ATOM 823 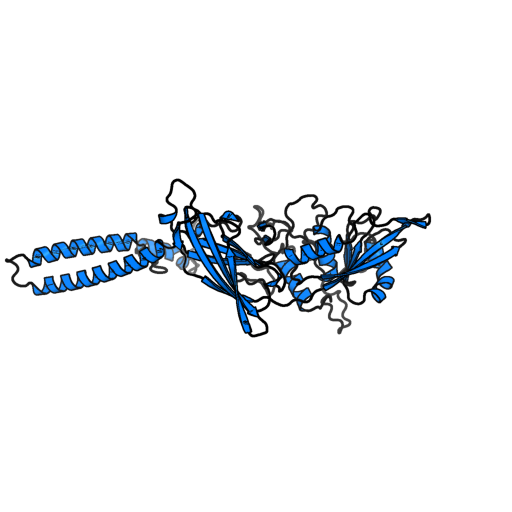C CA . ASN A 1 103 ? -0.786 -1.080 0.607 1.00 96.19 103 ASN A CA 1
ATOM 824 C C . ASN A 1 103 ? 0.656 -1.280 0.107 1.00 96.19 103 ASN A C 1
ATOM 826 O O . ASN A 1 103 ? 1.606 -1.258 0.886 1.00 96.19 103 ASN A O 1
ATOM 830 N N . GLN A 1 104 ? 0.822 -1.476 -1.202 1.00 96.81 104 GLN A N 1
ATOM 831 C CA . GLN A 1 104 ? 2.127 -1.536 -1.883 1.00 96.81 104 GLN A CA 1
ATOM 832 C C . GLN A 1 104 ? 2.337 -0.399 -2.895 1.00 96.81 104 GLN A C 1
ATOM 834 O O . GLN A 1 104 ? 3.412 -0.305 -3.489 1.00 96.81 104 GLN A O 1
ATOM 839 N N . ALA A 1 105 ? 1.292 0.394 -3.138 1.00 95.56 105 ALA A N 1
ATOM 840 C CA . ALA A 1 105 ? 1.292 1.608 -3.942 1.00 95.56 105 ALA A CA 1
ATOM 841 C C . ALA A 1 105 ? -0.036 2.361 -3.722 1.00 95.56 105 ALA A C 1
ATOM 843 O O . ALA A 1 105 ? -0.077 3.484 -3.219 1.00 95.56 105 ALA A O 1
ATOM 844 N N . ILE A 1 106 ? -1.142 1.706 -4.079 1.00 94.19 106 ILE A N 1
ATOM 845 C CA . ILE A 1 106 ? -2.511 2.216 -4.009 1.00 94.19 106 ILE A CA 1
ATOM 846 C C . ILE A 1 106 ? -3.424 1.123 -3.447 1.00 94.19 106 ILE A C 1
ATOM 848 O O . ILE A 1 106 ? -3.191 -0.062 -3.690 1.00 94.19 106 ILE A O 1
ATOM 852 N N . GLN A 1 107 ? -4.447 1.508 -2.685 1.00 94.75 107 GLN A N 1
ATOM 853 C CA . GLN A 1 107 ? -5.408 0.568 -2.115 1.00 94.75 107 GLN A CA 1
ATOM 854 C C . GLN A 1 107 ? -6.764 1.238 -1.884 1.00 94.75 107 GLN A C 1
ATOM 856 O O . GLN A 1 107 ? -6.822 2.384 -1.430 1.00 94.75 107 GLN A O 1
ATOM 861 N N . TYR A 1 108 ? -7.848 0.501 -2.132 1.00 93.31 108 TYR A N 1
ATOM 862 C CA . TYR A 1 108 ? -9.183 0.918 -1.712 1.00 93.31 108 TYR A CA 1
ATOM 863 C C . TYR A 1 108 ? -9.329 0.698 -0.209 1.00 93.31 108 TYR A C 1
ATOM 865 O O . TYR A 1 108 ? -9.110 -0.409 0.287 1.00 93.31 108 TYR A O 1
ATOM 873 N N . PHE A 1 109 ? -9.686 1.749 0.523 1.00 93.31 109 PHE A N 1
ATOM 874 C CA . PHE A 1 109 ? -9.954 1.653 1.954 1.00 93.31 109 PHE A CA 1
ATOM 875 C C . PHE A 1 109 ? -10.932 2.745 2.381 1.00 93.31 109 PHE A C 1
ATOM 877 O O . PHE A 1 109 ? -10.627 3.935 2.258 1.00 93.31 109 PHE A O 1
ATOM 884 N N . GLN A 1 110 ? -12.116 2.332 2.835 1.00 88.94 110 GLN A N 1
ATOM 885 C CA . GLN A 1 110 ? -13.291 3.181 3.041 1.00 88.94 110 GLN A CA 1
ATOM 886 C C . GLN A 1 110 ? -13.566 4.077 1.827 1.00 88.94 110 GLN A C 1
ATOM 888 O O . GLN A 1 110 ? -13.937 5.248 1.952 1.00 88.94 110 GLN A O 1
ATOM 893 N N . SER A 1 111 ? -13.317 3.519 0.641 1.00 82.69 111 SER A N 1
ATOM 894 C CA . SER A 1 111 ? -13.269 4.274 -0.600 1.00 82.69 111 SER A CA 1
ATOM 895 C C . SER A 1 111 ? -14.640 4.866 -0.917 1.00 82.69 111 SER A C 1
ATOM 897 O O . SER A 1 111 ? -15.637 4.150 -0.985 1.00 82.69 111 SER A O 1
ATOM 899 N N . GLN A 1 112 ? -14.683 6.182 -1.127 1.00 72.00 112 GLN A N 1
ATOM 900 C CA . GLN A 1 112 ? -15.879 6.906 -1.588 1.00 72.00 112 GLN A CA 1
ATOM 901 C C . GLN A 1 112 ? -15.914 7.032 -3.112 1.00 72.00 112 GLN A C 1
ATOM 903 O O . GLN A 1 112 ? -16.663 7.831 -3.676 1.00 72.00 112 GLN A O 1
ATOM 908 N N . LEU A 1 113 ? -15.051 6.276 -3.782 1.00 68.25 113 LEU A N 1
ATOM 909 C CA . LEU A 1 113 ? -14.900 6.335 -5.212 1.00 68.25 113 LEU A CA 1
ATOM 910 C C . LEU A 1 113 ? -16.162 5.863 -5.908 1.00 68.25 113 LEU A C 1
ATOM 912 O O . LEU A 1 113 ? -16.623 4.735 -5.730 1.00 68.25 113 LEU A O 1
ATOM 916 N N . LEU A 1 114 ? -16.725 6.774 -6.696 1.00 61.72 114 LEU A N 1
ATOM 917 C CA . LEU A 1 114 ? -17.922 6.489 -7.450 1.00 61.72 114 LEU A CA 1
ATOM 918 C C . LEU A 1 114 ? -17.608 5.521 -8.594 1.00 61.72 114 LEU A C 1
ATOM 920 O O . LEU A 1 114 ? -16.536 5.604 -9.201 1.00 61.72 114 LEU A O 1
ATOM 924 N N . PRO A 1 115 ? -18.561 4.633 -8.914 1.00 57.88 115 PRO A N 1
ATOM 925 C CA . PRO A 1 115 ? -18.472 3.777 -10.080 1.00 57.88 115 PRO A CA 1
ATOM 926 C C . PRO A 1 115 ? -18.137 4.588 -11.332 1.00 57.88 115 PRO A C 1
ATOM 928 O O . PRO A 1 115 ? -18.776 5.606 -11.597 1.00 57.88 115 PRO A O 1
ATOM 931 N N . ILE A 1 116 ? -17.188 4.106 -12.131 1.00 54.31 116 ILE A N 1
ATOM 932 C CA . ILE A 1 116 ? -16.973 4.625 -13.480 1.00 54.31 116 ILE A CA 1
ATOM 933 C C . ILE A 1 116 ? -18.170 4.198 -14.349 1.00 54.31 116 ILE A C 1
ATOM 935 O O . ILE A 1 116 ? -18.350 2.994 -14.563 1.00 54.31 116 ILE A O 1
ATOM 939 N N . PRO A 1 117 ? -18.984 5.126 -14.887 1.00 45.09 117 PRO A N 1
ATOM 940 C CA . PRO A 1 117 ? -20.093 4.758 -15.761 1.00 45.09 117 PRO A CA 1
ATOM 941 C C . PRO A 1 117 ? -19.580 4.008 -16.999 1.00 45.09 117 PRO A C 1
ATOM 943 O O . PRO A 1 117 ? -18.714 4.513 -17.713 1.00 45.09 117 PRO A O 1
ATOM 946 N N . GLY A 1 118 ? -20.109 2.806 -17.249 1.00 45.47 118 GLY A N 1
ATOM 947 C CA . GLY A 1 118 ? -19.738 1.975 -18.402 1.00 45.47 118 GLY A CA 1
ATOM 948 C C . GLY A 1 118 ? -18.550 1.030 -18.187 1.00 45.47 118 GLY A C 1
ATOM 949 O O . GLY A 1 118 ? -18.244 0.259 -19.091 1.00 45.47 118 GLY A O 1
ATOM 950 N N . SER A 1 119 ? -17.913 1.032 -17.010 1.00 48.31 119 SER A N 1
ATOM 951 C CA . SER A 1 119 ? -16.974 -0.031 -16.637 1.00 48.31 119 SER A CA 1
ATOM 952 C C . SER A 1 119 ? -17.737 -1.207 -16.007 1.00 48.31 119 SER A C 1
ATOM 954 O O . SER A 1 119 ? -18.560 -0.973 -15.121 1.00 48.31 119 SER A O 1
ATOM 956 N N . PRO A 1 120 ? -17.471 -2.473 -16.386 1.00 45.56 120 PRO A N 1
ATOM 957 C CA . PRO A 1 120 ? -18.029 -3.642 -15.694 1.00 45.56 120 PRO A CA 1
ATOM 958 C C . PRO A 1 120 ? -17.596 -3.724 -14.217 1.00 45.56 120 PRO A C 1
ATOM 960 O O . PRO A 1 120 ? -18.175 -4.476 -13.440 1.00 45.56 120 PRO A O 1
ATOM 963 N N . GLU A 1 121 ? -16.618 -2.912 -13.813 1.00 54.41 121 GLU A N 1
ATOM 964 C CA . GLU A 1 121 ? -16.139 -2.765 -12.441 1.00 54.41 121 GLU A CA 1
ATOM 965 C C . GLU A 1 121 ? -16.802 -1.621 -11.648 1.00 54.41 121 GLU A C 1
ATOM 967 O O . GLU A 1 121 ? -16.306 -1.211 -10.595 1.00 54.41 121 GLU A O 1
ATOM 972 N N . ALA A 1 122 ? -17.912 -1.085 -12.152 1.00 51.88 122 ALA A N 1
ATOM 973 C CA . ALA A 1 122 ? -18.666 0.006 -11.555 1.00 51.88 122 ALA A CA 1
ATOM 974 C C . ALA A 1 122 ? -19.269 -0.376 -10.180 1.00 51.88 122 ALA A C 1
ATOM 976 O O . ALA A 1 122 ? -20.326 -0.995 -10.100 1.00 51.88 122 ALA A O 1
ATOM 977 N N . GLY A 1 123 ? -18.630 0.046 -9.084 1.00 62.88 123 GLY A N 1
ATOM 978 C CA . GLY A 1 123 ? -19.144 -0.125 -7.721 1.00 62.88 123 GLY A CA 1
ATOM 979 C C . GLY A 1 123 ? -18.163 0.370 -6.653 1.00 62.88 123 GLY A C 1
ATOM 980 O O . GLY A 1 123 ? -16.969 0.467 -6.945 1.00 62.88 123 GLY A O 1
ATOM 981 N N . PRO A 1 124 ? -18.624 0.642 -5.415 1.00 72.50 124 PRO A N 1
ATOM 982 C CA . PRO A 1 124 ? -17.732 0.758 -4.267 1.00 72.50 124 PRO A CA 1
ATOM 983 C C . PRO A 1 124 ? -16.830 -0.476 -4.202 1.00 72.50 124 PRO A C 1
ATOM 985 O O . PRO A 1 124 ? -17.312 -1.612 -4.209 1.00 72.50 124 PRO A O 1
ATOM 988 N N . LYS A 1 125 ? -15.517 -0.259 -4.180 1.00 84.44 125 LYS A N 1
ATOM 989 C CA . LYS A 1 125 ? -14.542 -1.346 -4.107 1.00 84.44 125 LYS A CA 1
ATOM 990 C C . LYS A 1 125 ? -14.344 -1.747 -2.642 1.00 84.44 125 LYS A C 1
ATOM 992 O O . LYS A 1 125 ? -14.202 -0.855 -1.804 1.00 84.44 125 LYS A O 1
ATOM 997 N N . PRO A 1 126 ? -14.336 -3.051 -2.308 1.00 91.25 126 PRO A N 1
ATOM 998 C CA . PRO A 1 126 ? -14.091 -3.490 -0.939 1.00 91.25 126 PRO A CA 1
ATOM 999 C C . PRO A 1 126 ? -12.728 -3.026 -0.429 1.00 91.25 126 PRO A C 1
ATOM 1001 O O . PRO A 1 126 ? -11.771 -2.916 -1.203 1.00 91.25 126 PRO A O 1
ATOM 1004 N N . ASP A 1 127 ? -12.628 -2.826 0.881 1.00 94.81 127 ASP A N 1
ATOM 1005 C CA . ASP A 1 127 ? -11.354 -2.537 1.530 1.00 94.81 127 ASP A CA 1
ATOM 1006 C C . ASP A 1 127 ? -10.331 -3.627 1.212 1.00 94.81 127 ASP A C 1
ATOM 1008 O O . ASP A 1 127 ? -10.625 -4.822 1.292 1.00 94.81 127 ASP A O 1
ATOM 1012 N N . ASN A 1 128 ? -9.110 -3.211 0.894 1.00 96.69 128 ASN A N 1
ATOM 1013 C CA . ASN A 1 128 ? -8.001 -4.106 0.580 1.00 96.69 128 ASN A CA 1
ATOM 1014 C C . ASN A 1 128 ? -8.202 -4.991 -0.664 1.00 96.69 128 ASN A C 1
ATOM 1016 O O . ASN A 1 128 ? -7.617 -6.069 -0.753 1.00 96.69 128 ASN A O 1
ATOM 1020 N N . SER A 1 129 ? -9.028 -4.555 -1.620 1.00 94.81 129 SER A N 1
ATOM 1021 C CA . SER A 1 129 ? -9.326 -5.331 -2.832 1.00 94.81 129 SER A CA 1
ATOM 1022 C C . SER A 1 129 ? -8.294 -5.205 -3.957 1.00 94.81 129 SER A C 1
ATOM 1024 O O . SER A 1 129 ? -8.347 -6.001 -4.893 1.00 94.81 129 SER A O 1
ATOM 1026 N N . VAL A 1 130 ? -7.336 -4.269 -3.886 1.00 94.56 130 VAL A N 1
ATOM 1027 C CA . VAL A 1 130 ? -6.162 -4.280 -4.776 1.00 94.56 130 VAL A CA 1
ATOM 1028 C C . VAL A 1 130 ? -5.238 -5.427 -4.344 1.00 94.56 130 VAL A C 1
ATOM 1030 O O . VAL A 1 130 ? -4.786 -5.422 -3.194 1.00 94.56 130 VAL A O 1
ATOM 1033 N N . PRO A 1 131 ? -4.939 -6.397 -5.229 1.00 97.00 131 PRO A N 1
ATOM 1034 C CA . PRO A 1 131 ? -4.086 -7.538 -4.908 1.00 97.00 131 PRO A CA 1
ATOM 1035 C C . PRO A 1 131 ? -2.673 -7.118 -4.500 1.00 97.00 131 PRO A C 1
ATOM 1037 O O . PRO A 1 131 ? -2.077 -6.222 -5.097 1.00 97.00 131 PRO A O 1
ATOM 1040 N N . LEU A 1 132 ? -2.119 -7.795 -3.494 1.00 98.12 132 LEU A N 1
ATOM 1041 C CA . LEU A 1 132 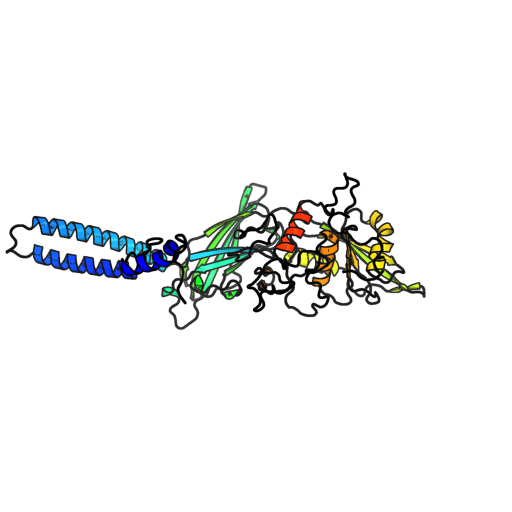? -0.738 -7.593 -3.065 1.00 98.12 132 LEU A CA 1
ATOM 1042 C C . LEU A 1 132 ? 0.184 -8.450 -3.929 1.00 98.12 132 LEU A C 1
ATOM 1044 O O . LEU A 1 132 ? -0.056 -9.641 -4.100 1.00 98.12 132 LEU A O 1
ATOM 1048 N N . ILE A 1 133 ? 1.260 -7.874 -4.450 1.00 97.81 133 ILE A N 1
ATOM 1049 C CA . ILE A 1 133 ? 2.190 -8.557 -5.348 1.00 97.81 133 ILE A CA 1
ATOM 1050 C C . ILE A 1 133 ? 3.385 -9.092 -4.571 1.00 97.81 133 ILE A C 1
ATOM 1052 O O . ILE A 1 133 ? 3.959 -8.426 -3.702 1.00 97.81 133 ILE A O 1
ATOM 1056 N N . ALA A 1 134 ? 3.777 -10.317 -4.896 1.00 97.19 134 ALA A N 1
ATOM 1057 C CA . ALA A 1 134 ? 4.899 -10.977 -4.267 1.00 97.19 134 ALA A CA 1
ATOM 1058 C C . ALA A 1 134 ? 6.222 -10.245 -4.544 1.00 97.19 134 ALA A C 1
ATOM 1060 O O . ALA A 1 134 ? 6.486 -9.777 -5.650 1.00 97.19 134 ALA A O 1
ATOM 1061 N N . GLY A 1 135 ? 7.099 -10.191 -3.541 1.00 95.75 135 GLY A N 1
ATOM 1062 C CA . GLY A 1 135 ? 8.424 -9.586 -3.672 1.00 95.75 135 GLY A CA 1
ATOM 1063 C C . GLY A 1 135 ? 8.446 -8.058 -3.592 1.00 95.75 135 GLY A C 1
ATOM 1064 O O . GLY A 1 135 ? 9.495 -7.469 -3.846 1.00 95.75 135 GLY A O 1
ATOM 1065 N N . LYS A 1 136 ? 7.338 -7.415 -3.209 1.00 96.00 136 LYS A N 1
ATOM 1066 C CA . LYS A 1 136 ? 7.266 -5.967 -2.975 1.00 96.00 136 LYS A CA 1
ATOM 1067 C C . LYS A 1 136 ? 7.180 -5.634 -1.483 1.00 96.00 136 LYS A C 1
ATOM 1069 O O . LYS A 1 136 ? 6.603 -6.416 -0.730 1.00 96.00 136 LYS A O 1
ATOM 1074 N N . PRO A 1 137 ? 7.761 -4.509 -1.024 1.00 97.25 137 PRO A N 1
ATOM 1075 C CA . PRO A 1 137 ? 7.534 -4.047 0.340 1.00 97.25 137 PRO A CA 1
ATOM 1076 C C . PRO A 1 137 ? 6.049 -3.730 0.530 1.00 97.25 137 PRO A C 1
ATOM 1078 O O . PRO A 1 137 ? 5.431 -3.119 -0.339 1.00 97.25 137 PRO A O 1
ATOM 1081 N N . THR A 1 138 ? 5.487 -4.137 1.666 1.00 98.25 138 THR A N 1
ATOM 1082 C CA . THR A 1 138 ? 4.054 -3.982 1.946 1.00 98.25 138 THR A CA 1
ATOM 1083 C C . THR A 1 138 ? 3.852 -3.137 3.184 1.00 98.25 138 THR A C 1
ATOM 1085 O O . THR A 1 138 ? 4.268 -3.508 4.279 1.00 98.25 138 THR A O 1
ATOM 1088 N N . GLY A 1 139 ? 3.213 -1.993 3.001 1.00 98.31 139 GLY A N 1
ATOM 1089 C CA . GLY A 1 139 ? 2.768 -1.119 4.068 1.00 98.31 139 GLY A CA 1
ATOM 1090 C C . GLY A 1 139 ? 1.521 -1.667 4.738 1.00 98.31 139 GLY A C 1
ATOM 1091 O O . GLY A 1 139 ? 0.585 -2.086 4.059 1.00 98.31 139 GLY A O 1
ATOM 1092 N N . ILE A 1 140 ? 1.497 -1.631 6.065 1.00 98.62 140 ILE A N 1
ATOM 1093 C CA . ILE A 1 140 ? 0.303 -1.901 6.861 1.00 98.62 140 ILE A CA 1
ATOM 1094 C C . ILE A 1 140 ? 0.013 -0.663 7.687 1.00 98.62 140 ILE A C 1
ATOM 1096 O O . ILE A 1 140 ? 0.823 -0.282 8.532 1.00 98.62 140 ILE A O 1
ATOM 1100 N N . ARG A 1 141 ? -1.145 -0.050 7.451 1.00 98.44 141 ARG A N 1
ATOM 1101 C CA . ARG A 1 141 ? -1.617 1.104 8.217 1.00 98.44 141 ARG A CA 1
ATOM 1102 C C . ARG A 1 141 ? -2.776 0.669 9.094 1.00 98.44 141 ARG A C 1
ATOM 1104 O O . ARG A 1 141 ? -3.781 0.164 8.599 1.00 98.44 141 ARG A O 1
ATOM 1111 N N . VAL A 1 142 ? -2.626 0.835 10.400 1.00 98.50 142 VAL A N 1
ATOM 1112 C CA . VAL A 1 142 ? -3.600 0.386 11.397 1.00 98.50 142 VAL A CA 1
ATOM 1113 C C . VAL A 1 142 ? -4.293 1.600 11.998 1.00 98.50 142 VAL A C 1
ATOM 1115 O O . VAL A 1 142 ? -3.642 2.499 12.537 1.00 98.50 142 VAL A O 1
ATOM 1118 N N . TYR A 1 143 ? -5.617 1.608 11.892 1.00 98.12 143 TYR A N 1
ATOM 1119 C CA . TYR A 1 143 ? -6.502 2.673 12.345 1.00 98.12 143 TYR A CA 1
ATOM 1120 C C . TYR A 1 143 ? -7.009 2.309 13.737 1.00 98.12 143 TYR A C 1
ATOM 1122 O O . TYR A 1 143 ? -7.632 1.259 13.920 1.00 98.12 143 TYR A O 1
ATOM 1130 N N . ILE A 1 144 ? -6.713 3.157 14.720 1.00 97.12 144 ILE A N 1
ATOM 1131 C CA . ILE A 1 144 ? -7.012 2.895 16.128 1.00 97.12 144 ILE A CA 1
ATOM 1132 C C . ILE A 1 144 ? -8.024 3.913 16.629 1.00 97.12 144 ILE A C 1
ATOM 1134 O O . ILE A 1 144 ? -7.755 5.108 16.612 1.00 97.12 144 ILE A O 1
ATOM 1138 N N . ASN A 1 145 ? -9.162 3.428 17.113 1.00 94.69 145 ASN A N 1
ATOM 1139 C CA . ASN A 1 145 ? -10.106 4.228 17.871 1.00 94.69 145 ASN A CA 1
ATOM 1140 C C . ASN A 1 145 ? -9.688 4.260 19.339 1.00 94.69 145 ASN A C 1
ATOM 1142 O O . ASN A 1 145 ? -9.658 3.217 20.001 1.00 94.69 145 ASN A O 1
ATOM 1146 N N . THR A 1 146 ? -9.432 5.457 19.846 1.00 92.69 146 THR A N 1
ATOM 1147 C CA . THR A 1 146 ? -9.243 5.712 21.268 1.00 92.69 146 THR A CA 1
ATOM 1148 C C . THR A 1 146 ? -10.521 6.324 21.848 1.00 92.69 146 THR A C 1
ATOM 1150 O O . THR A 1 146 ? -10.977 7.358 21.361 1.00 92.69 146 THR A O 1
ATOM 1153 N N . PRO A 1 147 ? -11.105 5.725 22.897 1.00 88.06 147 PRO A N 1
ATOM 1154 C CA . PRO A 1 147 ? -12.198 6.330 23.652 1.00 88.06 147 PRO A CA 1
ATOM 1155 C C . PRO A 1 147 ? -11.838 7.714 24.210 1.00 88.06 147 PRO A C 1
ATOM 1157 O O . PRO A 1 147 ? -10.733 7.917 24.712 1.00 88.06 147 PRO A O 1
ATOM 1160 N N . GLN A 1 148 ? -12.788 8.654 24.193 1.00 84.56 148 GLN A N 1
ATOM 1161 C CA . GLN A 1 148 ? -12.565 10.033 24.657 1.00 84.56 148 GLN A CA 1
ATOM 1162 C C . GLN A 1 148 ? -12.095 10.110 26.121 1.00 84.56 148 GLN A C 1
ATOM 1164 O O . GLN A 1 148 ? -11.302 10.983 26.471 1.00 84.56 148 GLN A O 1
ATOM 1169 N N . SER A 1 149 ? -12.525 9.163 26.960 1.00 82.38 149 SER A N 1
ATOM 1170 C CA . SER A 1 149 ? -12.088 9.019 28.355 1.00 82.38 149 SER A CA 1
ATOM 1171 C C . SER A 1 149 ? -10.570 8.860 28.505 1.00 82.38 149 SER A C 1
ATOM 1173 O O . SER A 1 149 ? -10.019 9.280 29.517 1.00 82.38 149 SER A O 1
ATOM 1175 N N . LEU A 1 150 ? -9.888 8.305 27.495 1.00 82.06 150 LEU A N 1
ATOM 1176 C CA . LEU A 1 150 ? -8.433 8.123 27.461 1.00 82.06 150 LEU A CA 1
ATOM 1177 C C . LEU A 1 150 ? -7.691 9.263 26.742 1.00 82.06 150 LEU A C 1
ATOM 1179 O O . LEU A 1 150 ? -6.465 9.313 26.785 1.00 82.06 150 LEU A O 1
ATOM 1183 N N . ILE A 1 151 ? -8.415 10.155 26.056 1.00 83.31 151 ILE A N 1
ATOM 1184 C CA . ILE A 1 151 ? -7.856 11.305 25.322 1.00 83.31 151 ILE A CA 1
ATOM 1185 C C . ILE A 1 151 ? -7.798 12.556 26.221 1.00 83.31 151 ILE A C 1
ATOM 1187 O O . ILE A 1 151 ? -7.074 13.501 25.915 1.00 83.31 151 ILE A O 1
ATOM 1191 N N . ASN A 1 152 ? -8.520 12.568 27.350 1.00 68.25 152 ASN A N 1
ATOM 1192 C CA . ASN A 1 152 ? -8.609 13.708 28.268 1.00 68.25 152 ASN A CA 1
ATOM 1193 C C . ASN A 1 152 ? -7.332 13.922 29.095 1.00 68.25 152 ASN A C 1
ATOM 1195 O O . ASN A 1 152 ? -7.284 13.661 30.296 1.00 68.25 152 ASN A O 1
ATOM 1199 N N . GLU A 1 153 ? -6.310 14.472 28.450 1.00 63.22 153 GLU A N 1
ATOM 1200 C CA . GLU A 1 153 ? -5.135 15.045 29.094 1.00 63.22 153 GLU A CA 1
ATOM 1201 C C . GLU A 1 153 ? -4.744 16.342 28.382 1.00 63.22 153 GLU A C 1
ATOM 1203 O O . GLU A 1 153 ? -4.907 16.491 27.173 1.00 63.22 153 GLU A O 1
ATOM 1208 N N . SER A 1 154 ? -4.182 17.295 29.125 1.00 76.31 154 SER A N 1
ATOM 1209 C CA . SER A 1 154 ? -3.667 18.575 28.613 1.00 76.31 154 SER A CA 1
ATOM 1210 C C . SER A 1 154 ? -2.504 18.428 27.609 1.00 76.31 154 SER A C 1
ATOM 1212 O O . SER A 1 154 ? -1.904 19.428 27.215 1.00 76.31 154 SER A O 1
ATOM 1214 N N . ALA A 1 155 ? -2.150 17.197 27.226 1.00 81.44 155 ALA A N 1
ATOM 1215 C CA . ALA A 1 155 ? -1.036 16.842 26.362 1.00 81.44 155 ALA A CA 1
ATOM 1216 C C . ALA A 1 155 ? -1.438 15.739 25.358 1.00 81.44 155 ALA A C 1
ATOM 1218 O O . ALA A 1 155 ? -2.269 14.890 25.680 1.00 81.44 155 ALA A O 1
ATOM 1219 N N . PRO A 1 156 ? -0.828 15.702 24.155 1.00 86.44 156 PRO A N 1
ATOM 1220 C CA . PRO A 1 156 ? -1.075 14.643 23.180 1.00 86.44 156 PRO A CA 1
ATOM 1221 C C . PRO A 1 156 ? -0.706 13.257 23.723 1.00 86.44 156 PRO A C 1
ATOM 1223 O O . PRO A 1 156 ? 0.430 13.033 24.149 1.00 86.44 156 PRO A O 1
ATOM 1226 N N . VAL A 1 157 ? -1.644 12.313 23.645 1.00 89.50 157 VAL A N 1
ATOM 1227 C CA . VAL A 1 157 ? -1.415 10.906 23.993 1.00 89.50 157 VAL A CA 1
ATOM 1228 C C . VAL A 1 157 ? -1.076 10.120 22.728 1.00 89.50 157 VAL A C 1
ATOM 1230 O O . VAL A 1 157 ? -1.680 10.324 21.674 1.00 89.50 157 VAL A O 1
ATOM 1233 N N . PHE A 1 158 ? -0.107 9.208 22.822 1.00 92.62 158 PHE A N 1
ATOM 1234 C CA . PHE A 1 158 ? 0.369 8.431 21.683 1.00 92.62 158 PHE A CA 1
ATOM 1235 C C . PHE A 1 158 ? 0.149 6.929 21.866 1.00 92.62 158 PHE A C 1
ATOM 1237 O O . PHE A 1 158 ? 0.303 6.368 22.952 1.00 92.62 158 PHE A O 1
ATOM 1244 N N . ILE A 1 159 ? -0.143 6.268 20.753 1.00 94.50 159 ILE A N 1
ATOM 1245 C CA . ILE A 1 159 ? -0.261 4.823 20.627 1.00 94.50 159 ILE A CA 1
ATOM 1246 C C . ILE A 1 159 ? 0.994 4.298 19.930 1.00 94.50 159 ILE A C 1
ATOM 1248 O O . ILE A 1 159 ? 1.492 4.889 18.970 1.00 94.50 159 ILE A O 1
ATOM 1252 N N . SER A 1 160 ? 1.510 3.175 20.415 1.00 95.62 160 SER A N 1
ATOM 1253 C CA . SER A 1 160 ? 2.526 2.361 19.733 1.00 95.62 160 SER A CA 1
ATOM 1254 C C . SER A 1 160 ? 1.918 1.017 19.345 1.00 95.62 160 SER A C 1
ATOM 1256 O O . SER A 1 160 ? 0.863 0.647 19.859 1.00 95.62 160 SER A O 1
ATOM 1258 N N . GLY A 1 161 ? 2.570 0.251 18.477 1.00 95.88 161 GLY A N 1
ATOM 1259 C CA . GLY A 1 161 ? 2.072 -1.078 18.148 1.00 95.88 161 GLY A CA 1
ATOM 1260 C C . GLY A 1 161 ? 3.142 -2.042 17.689 1.00 95.88 161 GLY A C 1
ATOM 1261 O O . GLY A 1 161 ? 4.268 -1.661 17.378 1.00 95.88 161 GLY A O 1
ATOM 1262 N N . LYS A 1 162 ? 2.737 -3.306 17.649 1.00 97.50 162 LYS A N 1
ATOM 1263 C CA . LYS A 1 162 ? 3.545 -4.437 17.220 1.00 97.50 162 LYS A CA 1
ATOM 1264 C C . LYS A 1 162 ? 2.786 -5.253 16.190 1.00 97.50 162 LYS A C 1
ATOM 1266 O O . LYS A 1 162 ? 1.572 -5.428 16.295 1.00 97.50 162 LYS A O 1
ATOM 1271 N N . LEU A 1 163 ? 3.528 -5.767 15.225 1.00 98.44 163 LEU A N 1
ATOM 1272 C CA . LEU A 1 163 ? 3.056 -6.663 14.187 1.00 98.44 163 LEU A CA 1
ATOM 1273 C C . LEU A 1 163 ? 3.877 -7.949 14.265 1.00 98.44 163 LEU A C 1
ATOM 1275 O O . LEU A 1 163 ? 5.062 -7.955 13.944 1.00 98.44 163 LEU A O 1
ATOM 1279 N N . LEU A 1 164 ? 3.240 -9.036 14.680 1.00 98.56 164 LEU A N 1
ATOM 1280 C CA . LEU A 1 164 ? 3.813 -10.371 14.606 1.00 98.56 164 LEU A CA 1
ATOM 1281 C C . LEU A 1 164 ? 3.468 -10.977 13.247 1.00 98.56 164 LEU A C 1
ATOM 1283 O O . LEU A 1 164 ? 2.296 -11.129 12.908 1.00 98.56 164 LEU A O 1
ATOM 1287 N N . VAL A 1 165 ? 4.490 -11.325 12.480 1.00 98.25 165 VAL A N 1
ATOM 1288 C CA . VAL A 1 165 ? 4.388 -11.940 11.160 1.00 98.25 165 VAL A CA 1
ATOM 1289 C C . VAL A 1 165 ? 4.765 -13.410 11.265 1.00 98.25 165 VAL A C 1
ATOM 1291 O O . VAL A 1 165 ? 5.853 -13.723 11.742 1.00 98.25 165 VAL A O 1
ATOM 1294 N N . ARG A 1 166 ? 3.897 -14.307 10.787 1.00 97.81 166 ARG A N 1
ATOM 1295 C CA . ARG A 1 166 ? 4.163 -15.748 10.712 1.00 97.81 166 ARG A CA 1
ATOM 1296 C C . ARG A 1 166 ? 4.385 -16.163 9.263 1.00 97.81 166 ARG A C 1
ATOM 1298 O O . ARG A 1 166 ? 3.464 -16.132 8.444 1.00 97.81 166 ARG A O 1
ATOM 1305 N N . LEU A 1 167 ? 5.614 -16.557 8.951 1.00 94.00 167 LEU A N 1
ATOM 1306 C CA . LEU A 1 167 ? 6.029 -17.032 7.635 1.00 94.00 167 LEU A CA 1
ATOM 1307 C C . LEU A 1 167 ? 6.045 -18.553 7.630 1.00 94.00 167 LEU A C 1
ATOM 1309 O O . LEU A 1 167 ? 6.629 -19.173 8.513 1.00 94.00 167 LEU A O 1
ATOM 1313 N N . ARG A 1 168 ? 5.446 -19.173 6.614 1.00 91.88 168 ARG A N 1
ATOM 1314 C CA . ARG A 1 168 ? 5.563 -20.619 6.416 1.00 91.88 168 ARG A CA 1
ATOM 1315 C C . ARG A 1 168 ? 6.674 -20.906 5.411 1.00 91.88 168 ARG A C 1
ATOM 1317 O O . ARG A 1 168 ? 6.564 -20.562 4.237 1.00 91.88 168 ARG A O 1
ATOM 1324 N N . SER A 1 169 ? 7.737 -21.558 5.866 1.00 86.19 169 SER A N 1
ATOM 1325 C CA . SER A 1 169 ? 8.809 -22.032 4.990 1.00 86.19 169 SER A CA 1
ATOM 1326 C C . SER A 1 169 ? 8.300 -23.114 4.019 1.00 86.19 169 SER A C 1
ATOM 1328 O O . SER A 1 169 ? 7.317 -23.803 4.318 1.00 86.19 169 SER A O 1
ATOM 1330 N N . PRO A 1 170 ? 9.006 -23.374 2.901 1.00 83.75 170 PRO A N 1
ATOM 1331 C CA . PRO A 1 170 ? 8.680 -24.484 1.998 1.00 83.75 170 PRO A CA 1
ATOM 1332 C C . PRO A 1 170 ? 8.671 -25.864 2.676 1.00 83.75 170 PRO A C 1
ATOM 1334 O O . PRO A 1 170 ? 8.046 -26.792 2.177 1.00 83.75 170 PRO A O 1
ATOM 1337 N N . ARG A 1 171 ? 9.358 -26.008 3.819 1.00 89.00 171 ARG A N 1
ATOM 1338 C CA . ARG A 1 171 ? 9.398 -27.242 4.621 1.00 89.00 171 ARG A CA 1
ATOM 1339 C C . ARG A 1 171 ? 8.274 -27.324 5.661 1.00 89.00 171 ARG A C 1
ATOM 1341 O O . ARG A 1 171 ? 8.254 -28.258 6.453 1.00 89.00 171 ARG A O 1
ATOM 1348 N N . GLY A 1 172 ? 7.373 -26.343 5.698 1.00 88.38 172 GLY A N 1
ATOM 1349 C CA . GLY A 1 172 ? 6.267 -26.277 6.654 1.00 88.38 172 GLY A CA 1
ATOM 1350 C C . GLY A 1 172 ? 6.633 -25.714 8.031 1.00 88.38 172 GLY A C 1
ATOM 1351 O O . GLY A 1 172 ? 5.736 -25.550 8.852 1.00 88.38 172 GLY A O 1
ATOM 1352 N N . LEU A 1 173 ? 7.905 -25.377 8.287 1.00 89.31 173 LEU A N 1
ATOM 1353 C CA . LEU A 1 173 ? 8.307 -24.666 9.508 1.00 89.31 173 LEU A CA 1
ATOM 1354 C C . LEU A 1 173 ? 7.707 -23.260 9.514 1.00 89.31 173 LEU A C 1
ATOM 1356 O O . LEU A 1 173 ? 7.715 -22.599 8.472 1.00 89.31 173 LEU A O 1
ATOM 1360 N N . VAL A 1 174 ? 7.216 -22.827 10.674 1.00 94.06 174 VAL A N 1
ATOM 1361 C CA . VAL A 1 174 ? 6.697 -21.475 10.892 1.00 94.06 174 VAL A CA 1
ATOM 1362 C C . VAL A 1 174 ? 7.792 -20.631 11.535 1.00 94.06 174 VAL A C 1
ATOM 1364 O O . VAL A 1 174 ? 8.282 -20.971 12.608 1.00 94.06 174 VAL A O 1
ATOM 1367 N N . GLU A 1 175 ? 8.175 -19.550 10.867 1.00 95.44 175 GLU A N 1
ATOM 1368 C CA . GLU A 1 175 ? 9.076 -18.527 11.393 1.00 95.44 175 GLU A CA 1
ATOM 1369 C C . GLU A 1 175 ? 8.245 -17.331 11.854 1.00 95.44 175 GLU A C 1
ATOM 1371 O O . GLU A 1 175 ? 7.340 -16.883 11.146 1.00 95.44 175 GLU A O 1
ATOM 1376 N N . GLU A 1 176 ? 8.536 -16.819 13.047 1.00 97.38 176 GLU A N 1
ATOM 1377 C CA . GLU A 1 176 ? 7.842 -15.670 13.620 1.00 97.38 176 GLU A CA 1
ATOM 1378 C C . GLU A 1 176 ? 8.771 -14.455 13.672 1.00 97.38 176 GLU A C 1
ATOM 1380 O O . GLU A 1 176 ? 9.877 -14.521 14.209 1.00 97.38 176 GLU A O 1
ATOM 1385 N N . HIS A 1 177 ? 8.310 -13.327 13.138 1.00 97.75 177 HIS A N 1
ATOM 1386 C CA . HIS A 1 177 ? 9.047 -12.067 13.142 1.00 97.75 177 HIS A CA 1
ATOM 1387 C C . HIS A 1 177 ? 8.202 -10.963 13.761 1.00 97.75 177 HIS A C 1
ATOM 1389 O O . HIS A 1 177 ? 7.082 -10.710 13.324 1.00 97.75 177 HIS A O 1
ATOM 1395 N N . MET A 1 178 ? 8.751 -10.276 14.760 1.00 98.00 178 MET A N 1
ATOM 1396 C CA . MET A 1 178 ? 8.121 -9.099 15.348 1.00 98.00 178 MET A CA 1
ATOM 1397 C C . MET A 1 178 ? 8.607 -7.836 14.634 1.00 98.00 178 MET A C 1
ATOM 1399 O O . MET A 1 178 ? 9.812 -7.615 14.518 1.00 98.00 178 MET A O 1
ATOM 1403 N N . ILE A 1 179 ? 7.676 -6.997 14.191 1.00 98.12 179 ILE A N 1
ATOM 1404 C CA . ILE A 1 179 ? 7.937 -5.680 13.610 1.00 98.12 179 ILE A CA 1
ATOM 1405 C C . ILE A 1 179 ? 7.317 -4.629 14.533 1.00 98.12 179 ILE A C 1
ATOM 1407 O O . ILE A 1 179 ? 6.120 -4.667 14.822 1.00 98.12 179 ILE A O 1
ATOM 1411 N N . GLU A 1 180 ? 8.127 -3.686 15.000 1.00 97.12 180 GLU A N 1
ATOM 1412 C CA . GLU A 1 180 ? 7.647 -2.518 15.746 1.00 97.12 180 GLU A CA 1
ATOM 1413 C C . GLU A 1 180 ? 7.095 -1.468 14.768 1.00 97.12 180 GLU A C 1
ATOM 1415 O O . GLU A 1 180 ? 7.551 -1.369 13.624 1.00 97.12 180 GLU A O 1
ATOM 1420 N N . SER A 1 181 ? 6.109 -0.677 15.196 1.00 97.25 181 SER A N 1
ATOM 1421 C CA . SER A 1 181 ? 5.581 0.400 14.356 1.00 97.25 181 SER A CA 1
ATOM 1422 C C . SER A 1 181 ? 6.669 1.435 14.056 1.00 97.25 181 SER A C 1
ATOM 1424 O O . SER A 1 181 ? 7.420 1.849 14.940 1.00 97.25 181 SER A O 1
ATOM 1426 N N . ARG A 1 182 ? 6.749 1.888 12.801 1.00 96.81 182 ARG A N 1
ATOM 1427 C CA . ARG A 1 182 ? 7.748 2.876 12.353 1.00 96.81 182 ARG A CA 1
ATOM 1428 C C . ARG A 1 182 ? 7.502 4.267 12.937 1.00 96.81 182 ARG A C 1
ATOM 1430 O O . ARG A 1 182 ? 8.419 5.075 13.053 1.00 96.81 182 ARG A O 1
ATOM 1437 N N . ASN A 1 183 ? 6.267 4.526 13.358 1.00 95.69 183 ASN A N 1
ATOM 1438 C CA . ASN A 1 183 ? 5.851 5.741 14.037 1.00 95.69 183 ASN A CA 1
ATOM 1439 C C . ASN A 1 183 ? 5.024 5.431 15.291 1.00 95.69 183 ASN A C 1
ATOM 1441 O O . ASN A 1 183 ? 4.588 4.303 15.530 1.00 95.69 183 ASN A O 1
ATOM 1445 N N . ARG A 1 184 ? 4.755 6.486 16.062 1.00 94.62 184 ARG A N 1
ATOM 1446 C CA . ARG A 1 184 ? 3.679 6.513 17.054 1.00 94.62 184 ARG A CA 1
ATOM 1447 C C . ARG A 1 184 ? 2.461 7.199 16.440 1.00 94.62 184 ARG A C 1
ATOM 1449 O O . ARG A 1 184 ? 2.625 8.198 15.737 1.00 94.62 184 ARG A O 1
ATOM 1456 N N . ALA A 1 185 ? 1.272 6.671 16.703 1.00 96.31 185 ALA A N 1
ATOM 1457 C CA . ALA A 1 185 ? 0.018 7.279 16.271 1.00 96.31 185 ALA A CA 1
ATOM 1458 C C . ALA A 1 185 ? -0.523 8.211 17.363 1.00 96.31 185 ALA A C 1
ATOM 1460 O O . ALA A 1 185 ? -0.347 7.935 18.547 1.00 96.31 185 ALA A O 1
ATOM 1461 N N . LEU A 1 186 ? -1.178 9.302 16.987 1.00 95.25 186 LEU A N 1
ATOM 1462 C CA . LEU A 1 186 ? -1.944 10.136 17.903 1.00 95.25 186 LEU A CA 1
ATOM 1463 C C . LEU A 1 186 ? -3.195 9.369 18.347 1.00 95.25 186 LEU A C 1
ATOM 1465 O O . LEU A 1 186 ? -3.877 8.757 17.526 1.00 95.25 186 LEU A O 1
ATOM 1469 N N . ALA A 1 187 ? -3.493 9.399 19.641 1.00 93.75 187 ALA A N 1
ATOM 1470 C CA . ALA A 1 187 ? -4.716 8.834 20.183 1.00 93.75 187 ALA A CA 1
ATOM 1471 C C . ALA A 1 187 ? -5.917 9.705 19.791 1.00 93.75 187 ALA A C 1
ATOM 1473 O O . ALA A 1 187 ? -6.014 10.856 20.211 1.00 93.75 187 ALA A O 1
ATOM 1474 N N . LEU A 1 188 ? -6.810 9.157 18.967 1.00 94.00 188 LEU A N 1
ATOM 1475 C CA . LEU A 1 188 ? -7.937 9.875 18.371 1.00 94.00 188 LEU A CA 1
ATOM 1476 C C . LEU A 1 188 ? -9.195 9.011 18.390 1.00 94.00 188 LEU A C 1
ATOM 1478 O O . LEU A 1 188 ? -9.113 7.787 18.283 1.00 94.00 188 LEU A O 1
ATOM 1482 N N . ALA A 1 189 ? -10.362 9.649 18.461 1.00 91.81 189 ALA A N 1
ATOM 1483 C CA . ALA A 1 189 ? -11.619 8.962 18.187 1.00 91.81 189 ALA A CA 1
ATOM 1484 C C . ALA A 1 189 ? -11.702 8.580 16.697 1.00 91.81 189 ALA A C 1
ATOM 1486 O O . ALA A 1 189 ? -11.150 9.270 15.839 1.00 91.81 189 ALA A O 1
ATOM 1487 N N . ALA A 1 190 ? -12.422 7.504 16.366 1.00 91.19 190 ALA A N 1
ATOM 1488 C CA . ALA A 1 190 ? -12.488 6.950 15.009 1.00 91.19 190 ALA A CA 1
ATOM 1489 C C . ALA A 1 190 ? -12.887 7.982 13.940 1.00 91.19 190 ALA A C 1
ATOM 1491 O O . ALA A 1 190 ? -12.312 8.006 12.858 1.00 91.19 190 ALA A O 1
ATOM 1492 N N . ASN A 1 191 ? -13.841 8.861 14.256 1.00 87.56 191 ASN A N 1
ATOM 1493 C CA . ASN A 1 191 ? -14.333 9.915 13.363 1.00 87.56 191 ASN A CA 1
ATOM 1494 C C . ASN A 1 191 ? -13.370 11.110 13.201 1.00 87.56 191 ASN A C 1
ATOM 1496 O O . ASN A 1 191 ? -13.628 11.985 12.381 1.00 87.56 191 ASN A O 1
ATOM 1500 N N . GLN A 1 192 ? -12.285 11.165 13.978 1.00 94.38 192 GLN A N 1
ATOM 1501 C CA . GLN A 1 192 ? -11.223 12.174 13.877 1.00 94.38 192 GLN A CA 1
ATOM 1502 C C . GLN A 1 192 ? -9.983 11.643 13.140 1.00 94.38 192 GLN A C 1
ATOM 1504 O O . GLN A 1 192 ? -9.032 12.392 12.891 1.00 94.38 192 GLN A O 1
ATOM 1509 N N . ILE A 1 193 ? -9.953 10.348 12.816 1.00 93.75 193 ILE A N 1
ATOM 1510 C CA . ILE A 1 193 ? -8.843 9.747 12.084 1.00 93.75 193 ILE A CA 1
ATOM 1511 C C . ILE A 1 193 ? -8.882 10.250 10.639 1.00 93.75 193 ILE A C 1
ATOM 1513 O O . ILE A 1 193 ? -9.880 10.114 9.939 1.00 93.75 193 ILE A O 1
ATOM 1517 N N . ASP A 1 194 ? -7.766 10.820 10.192 1.00 94.62 194 ASP A N 1
ATOM 1518 C CA . ASP A 1 194 ? -7.593 11.350 8.845 1.00 94.62 194 ASP A CA 1
ATOM 1519 C C . ASP A 1 194 ? -6.613 10.431 8.117 1.00 94.62 194 ASP A C 1
ATOM 1521 O O . ASP A 1 194 ? -5.427 10.367 8.459 1.00 94.62 194 ASP A O 1
ATOM 1525 N N . ARG A 1 195 ? -7.109 9.709 7.107 1.00 93.75 195 ARG A N 1
ATOM 1526 C CA . ARG A 1 195 ? -6.307 8.786 6.292 1.00 93.75 195 ARG A CA 1
ATOM 1527 C C . ARG A 1 195 ? -5.132 9.482 5.600 1.00 93.75 195 ARG A C 1
ATOM 1529 O O . ARG A 1 195 ? -4.128 8.818 5.340 1.00 93.75 195 ARG A O 1
ATOM 1536 N N . GLY A 1 196 ? -5.208 10.790 5.355 1.00 94.06 196 GLY A N 1
ATOM 1537 C CA . GLY A 1 196 ? -4.135 11.583 4.758 1.00 94.06 196 GLY A CA 1
ATOM 1538 C C . GLY A 1 196 ? -2.966 11.896 5.692 1.00 94.06 196 GLY A C 1
ATOM 1539 O O . GLY A 1 196 ? -1.926 12.373 5.238 1.00 94.06 196 GLY A O 1
ATOM 1540 N N . ARG A 1 197 ? -3.100 11.622 6.996 1.00 96.25 197 ARG A N 1
ATOM 1541 C CA . ARG A 1 197 ? -2.093 11.961 8.008 1.00 96.25 197 ARG A CA 1
ATOM 1542 C C . ARG A 1 197 ? -1.432 10.715 8.569 1.00 96.25 197 ARG A C 1
ATOM 1544 O O . ARG A 1 197 ? -2.048 9.929 9.281 1.00 96.25 197 ARG A O 1
ATOM 1551 N N . ILE A 1 198 ? -0.129 10.585 8.335 1.00 95.81 198 ILE A N 1
ATOM 1552 C CA . ILE A 1 198 ? 0.632 9.413 8.785 1.00 95.81 198 ILE A CA 1
ATOM 1553 C C . ILE A 1 198 ? 0.611 9.233 10.307 1.00 95.81 198 ILE A C 1
ATOM 1555 O O . ILE A 1 198 ? 0.566 8.111 10.801 1.00 95.81 198 ILE A O 1
ATOM 1559 N N . ALA A 1 199 ? 0.576 10.341 11.051 1.00 97.25 199 ALA A N 1
ATOM 1560 C CA . ALA A 1 199 ? 0.517 10.332 12.505 1.00 97.25 199 ALA A CA 1
ATOM 1561 C C . ALA A 1 199 ? -0.838 9.862 13.063 1.00 97.25 199 ALA A C 1
ATOM 1563 O O . ALA A 1 199 ? -0.935 9.676 14.267 1.00 97.25 199 ALA A O 1
ATOM 1564 N N . HIS A 1 200 ? -1.881 9.677 12.245 1.00 97.50 200 HIS A N 1
ATOM 1565 C CA . HIS A 1 200 ? -3.187 9.188 12.709 1.00 97.50 200 HIS A CA 1
ATOM 1566 C C . HIS A 1 200 ? -3.306 7.653 12.608 1.00 97.50 200 HIS A C 1
ATOM 1568 O O . HIS A 1 200 ? -4.312 7.082 13.019 1.00 97.50 200 HIS A O 1
ATOM 1574 N N . THR A 1 201 ? -2.284 6.972 12.076 1.00 98.06 201 THR A N 1
ATOM 1575 C CA . THR A 1 201 ? -2.233 5.510 11.943 1.00 98.06 201 THR A CA 1
ATOM 1576 C C . THR A 1 201 ? -0.934 4.960 12.522 1.00 98.06 201 THR A C 1
ATOM 1578 O O . THR A 1 201 ? 0.090 5.644 12.533 1.00 98.06 201 THR A O 1
ATOM 1581 N N . LEU A 1 202 ? -0.944 3.712 12.995 1.00 98.19 202 LEU A N 1
ATOM 1582 C CA . LEU A 1 202 ? 0.302 2.965 13.196 1.00 98.19 202 LEU A CA 1
ATOM 1583 C C . LEU A 1 202 ? 0.734 2.401 11.849 1.00 98.19 202 LEU A C 1
ATOM 1585 O O . LEU A 1 202 ? -0.077 1.767 11.175 1.00 98.19 202 LEU A O 1
ATOM 1589 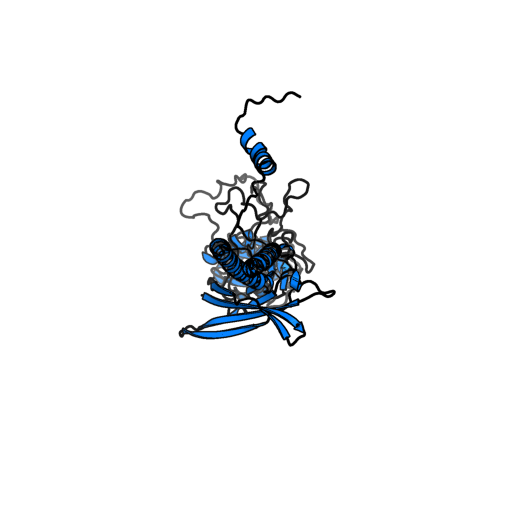N N . ASN A 1 203 ? 1.984 2.618 11.458 1.00 98.38 203 ASN A N 1
ATOM 1590 C CA . ASN A 1 203 ? 2.484 2.188 10.160 1.00 98.38 203 ASN A CA 1
ATOM 1591 C C . ASN A 1 203 ? 3.587 1.143 10.341 1.00 98.38 203 ASN A C 1
ATOM 1593 O O . ASN A 1 203 ? 4.512 1.312 11.138 1.00 98.38 203 ASN A O 1
ATOM 1597 N N . PHE A 1 204 ? 3.472 0.050 9.597 1.00 98.50 204 PHE A N 1
ATOM 1598 C CA . PHE A 1 204 ? 4.436 -1.043 9.558 1.00 98.50 204 PHE A CA 1
ATOM 1599 C C . PHE A 1 204 ? 4.835 -1.300 8.108 1.00 98.50 204 PHE A C 1
ATOM 1601 O O . PHE A 1 204 ? 4.030 -1.104 7.198 1.00 98.50 204 PHE A O 1
ATOM 1608 N N . THR A 1 205 ? 6.048 -1.802 7.896 1.00 98.31 205 THR A N 1
ATOM 1609 C CA . THR A 1 205 ? 6.506 -2.240 6.574 1.00 98.31 205 THR A CA 1
ATOM 1610 C C . THR A 1 205 ? 6.933 -3.697 6.663 1.00 98.31 205 THR A C 1
ATOM 1612 O O . THR A 1 205 ? 7.916 -4.012 7.331 1.00 98.31 205 THR A O 1
ATOM 1615 N N . ILE A 1 206 ? 6.224 -4.586 5.968 1.00 98.19 206 ILE A N 1
ATOM 1616 C CA . ILE A 1 206 ? 6.696 -5.946 5.709 1.00 98.19 206 ILE A CA 1
ATOM 1617 C C . ILE A 1 206 ? 7.749 -5.860 4.595 1.00 98.19 206 ILE A C 1
ATOM 1619 O O . ILE A 1 206 ? 7.439 -5.377 3.499 1.00 98.19 206 ILE A O 1
ATOM 1623 N N . PRO A 1 207 ? 8.986 -6.326 4.832 1.00 97.44 207 PRO A N 1
ATOM 1624 C CA . PRO A 1 207 ? 10.022 -6.359 3.811 1.00 97.44 207 PRO A CA 1
ATOM 1625 C C . PRO A 1 207 ? 9.628 -7.186 2.579 1.00 97.44 207 PRO A C 1
ATOM 1627 O O . PRO A 1 207 ? 8.878 -8.166 2.655 1.00 97.44 207 PRO A O 1
ATOM 1630 N N . SER A 1 208 ? 10.189 -6.833 1.424 1.00 96.12 208 SER A N 1
ATOM 1631 C CA . SER A 1 208 ? 9.915 -7.505 0.148 1.00 96.12 208 SER A CA 1
ATOM 1632 C C . SER A 1 208 ? 10.242 -8.999 0.164 1.00 96.12 208 SER A C 1
ATOM 1634 O O . SER A 1 208 ? 9.527 -9.795 -0.445 1.00 96.12 208 SER A O 1
ATOM 1636 N N . GLN A 1 209 ? 11.284 -9.411 0.892 1.00 95.88 209 GLN A N 1
ATOM 1637 C CA . GLN A 1 209 ? 11.672 -10.817 1.016 1.00 95.88 209 GLN A CA 1
ATOM 1638 C C . GLN A 1 209 ? 10.631 -11.686 1.739 1.00 95.88 209 GLN A C 1
ATOM 1640 O O . GLN A 1 209 ? 10.616 -12.896 1.525 1.00 95.88 209 GLN A O 1
ATOM 1645 N N . TRP A 1 210 ? 9.763 -11.088 2.560 1.00 97.00 210 TRP A N 1
ATOM 1646 C CA . TRP A 1 210 ? 8.720 -11.796 3.311 1.00 97.00 210 TRP A CA 1
ATOM 1647 C C . TRP A 1 210 ? 7.367 -11.773 2.599 1.00 97.00 210 TRP A C 1
ATOM 1649 O O . TRP A 1 210 ? 6.554 -12.665 2.808 1.00 97.00 210 TRP A O 1
ATOM 1659 N N . SER A 1 211 ? 7.132 -10.784 1.735 1.00 97.00 211 SER A N 1
ATOM 1660 C CA . SER A 1 211 ? 5.862 -10.575 1.031 1.00 97.00 211 SER A CA 1
ATOM 1661 C C . SER A 1 211 ? 5.662 -11.607 -0.088 1.00 97.00 211 SER A C 1
ATOM 1663 O O . SER A 1 211 ? 5.859 -11.292 -1.259 1.00 97.00 211 SER A O 1
ATOM 1665 N N . ARG A 1 212 ? 5.372 -12.872 0.248 1.00 95.88 212 ARG A N 1
ATOM 1666 C CA . ARG A 1 212 ? 5.179 -13.985 -0.703 1.00 95.88 212 ARG A CA 1
ATOM 1667 C C . ARG A 1 212 ? 4.168 -15.001 -0.171 1.00 95.88 212 ARG A C 1
ATOM 1669 O O . ARG A 1 212 ? 4.208 -15.338 1.008 1.00 95.88 212 ARG A O 1
ATOM 1676 N N . GLY A 1 213 ? 3.337 -15.550 -1.059 1.00 94.88 213 GLY A N 1
ATOM 1677 C CA . GLY A 1 213 ? 2.361 -16.585 -0.710 1.00 94.88 213 GLY A CA 1
ATOM 1678 C C . GLY A 1 213 ? 1.349 -16.117 0.339 1.00 94.88 213 GLY A C 1
ATOM 1679 O O . GLY A 1 213 ? 1.042 -14.932 0.425 1.00 94.88 213 GLY A O 1
ATOM 1680 N N . LYS A 1 214 ? 0.829 -17.053 1.138 1.00 95.81 214 LYS A N 1
ATOM 1681 C CA . LYS A 1 214 ? -0.065 -16.749 2.262 1.00 95.81 214 LYS A CA 1
ATOM 1682 C C . LYS A 1 214 ? 0.733 -16.499 3.533 1.00 95.81 214 LYS A C 1
ATOM 1684 O O . LYS A 1 214 ? 1.645 -17.258 3.857 1.00 95.81 214 LYS A O 1
ATOM 1689 N N . MET A 1 215 ? 0.339 -15.473 4.270 1.00 95.88 215 MET A N 1
ATOM 1690 C CA . MET A 1 215 ? 0.959 -15.057 5.519 1.00 95.88 215 MET A CA 1
ATOM 1691 C C . MET A 1 215 ? -0.121 -14.790 6.562 1.00 95.88 215 MET A C 1
ATOM 1693 O O . MET A 1 215 ? -1.179 -14.244 6.248 1.00 95.88 215 MET A O 1
ATOM 1697 N N . GLU A 1 216 ? 0.149 -15.166 7.807 1.00 97.81 216 GLU A N 1
ATOM 1698 C CA . GLU A 1 216 ? -0.671 -14.769 8.949 1.00 97.81 216 GLU A CA 1
ATOM 1699 C C . GLU A 1 216 ? 0.026 -13.644 9.700 1.00 97.81 216 GLU A C 1
ATOM 1701 O O . GLU A 1 216 ? 1.237 -13.682 9.932 1.00 97.81 216 GLU A O 1
ATOM 1706 N N . ILE A 1 217 ? -0.750 -12.644 10.094 1.00 98.31 217 ILE A N 1
ATOM 1707 C CA . ILE A 1 217 ? -0.270 -11.515 10.874 1.00 98.31 217 ILE A CA 1
ATOM 1708 C C . ILE A 1 217 ? -1.143 -11.316 12.103 1.00 98.31 217 ILE A C 1
ATOM 1710 O O . ILE A 1 217 ? -2.359 -11.508 12.058 1.00 98.31 217 ILE A O 1
ATOM 1714 N N . GLN A 1 218 ? -0.523 -10.890 13.193 1.00 98.50 218 GLN A N 1
ATOM 1715 C CA . GLN A 1 218 ? -1.193 -10.523 14.429 1.00 98.50 218 GLN A CA 1
ATOM 1716 C C . GLN A 1 218 ? -0.758 -9.113 14.826 1.00 98.50 218 GLN A C 1
ATOM 1718 O O . GLN A 1 218 ? 0.427 -8.845 15.013 1.00 98.50 218 GLN A O 1
ATOM 1723 N N . ILE A 1 219 ? -1.728 -8.211 14.931 1.00 98.44 219 ILE A N 1
ATOM 1724 C CA . ILE A 1 219 ? -1.512 -6.790 15.206 1.00 98.44 219 ILE A CA 1
ATOM 1725 C C . ILE A 1 219 ? -1.950 -6.500 16.636 1.00 98.44 219 ILE A C 1
ATOM 1727 O O . ILE A 1 219 ? -3.049 -6.882 17.034 1.00 98.44 219 ILE A O 1
ATOM 1731 N N . SER A 1 220 ? -1.128 -5.775 17.384 1.00 97.00 220 SER A N 1
ATOM 1732 C CA . SER A 1 220 ? -1.473 -5.292 18.721 1.00 97.00 220 SER A CA 1
ATOM 1733 C C . SER A 1 220 ? -1.088 -3.826 18.871 1.00 97.00 220 SER A C 1
ATOM 1735 O O . SER A 1 220 ? -0.006 -3.416 18.448 1.00 97.00 220 SER A O 1
ATOM 1737 N N . ALA A 1 221 ? -1.975 -3.039 19.474 1.00 96.50 221 ALA A N 1
ATOM 1738 C CA . ALA A 1 221 ? -1.756 -1.632 19.773 1.00 96.50 221 ALA A CA 1
ATOM 1739 C C . ALA A 1 221 ? -1.714 -1.412 21.288 1.00 96.50 221 ALA A C 1
ATOM 1741 O O . ALA A 1 221 ? -2.393 -2.102 22.047 1.00 96.50 221 ALA A O 1
ATOM 1742 N N . PHE A 1 222 ? -0.923 -0.435 21.722 1.00 93.19 222 PHE A N 1
ATOM 1743 C CA . PHE A 1 222 ? -0.681 -0.138 23.129 1.00 93.19 222 PHE A CA 1
ATOM 1744 C C . PHE A 1 222 ? -0.671 1.374 23.343 1.00 93.19 222 PHE A C 1
ATOM 1746 O O . PHE A 1 222 ? 0.094 2.098 22.698 1.00 93.19 222 PHE A O 1
ATOM 1753 N N . LEU A 1 223 ? -1.487 1.849 24.278 1.00 89.62 223 LEU A N 1
ATOM 1754 C CA . LEU A 1 223 ? -1.443 3.218 24.773 1.00 89.62 223 LEU A CA 1
ATOM 1755 C C . LEU A 1 223 ? -0.336 3.325 25.827 1.00 89.62 223 LEU A C 1
ATOM 1757 O O . LEU A 1 223 ? -0.337 2.573 26.805 1.00 89.62 223 LEU A O 1
ATOM 1761 N N . LYS A 1 224 ? 0.603 4.256 25.649 1.00 79.50 224 LYS A N 1
ATOM 1762 C CA . LYS A 1 224 ? 1.710 4.484 26.590 1.00 79.50 224 LYS A CA 1
ATOM 1763 C C . LYS A 1 224 ? 1.671 5.920 27.119 1.00 79.50 224 LYS A C 1
ATOM 1765 O O . LYS A 1 224 ? 1.652 6.850 26.318 1.00 79.50 224 LYS A O 1
ATOM 1770 N N . ARG A 1 225 ? 1.724 6.107 28.447 1.00 68.44 225 ARG A N 1
ATOM 1771 C CA . ARG A 1 225 ? 1.957 7.436 29.073 1.00 68.44 225 ARG A CA 1
ATOM 1772 C C . ARG A 1 225 ? 3.441 7.755 29.174 1.00 68.44 225 ARG A C 1
ATOM 1774 O O . ARG A 1 225 ? 3.862 8.885 28.965 1.00 68.44 225 ARG A O 1
ATOM 1781 N N . THR A 1 226 ? 4.227 6.740 29.513 1.00 65.75 226 THR A N 1
ATOM 1782 C CA . THR A 1 226 ? 5.684 6.789 29.655 1.00 65.75 226 THR A CA 1
ATOM 1783 C C . THR A 1 226 ? 6.309 5.718 28.761 1.00 65.75 226 THR A C 1
ATOM 1785 O O . THR A 1 226 ? 5.609 4.838 28.258 1.00 65.75 226 THR A O 1
ATOM 1788 N N . ALA A 1 227 ? 7.622 5.788 28.522 1.00 62.25 227 ALA A N 1
ATOM 1789 C CA . ALA A 1 227 ? 8.312 4.854 27.623 1.00 62.25 227 ALA A CA 1
ATOM 1790 C C . ALA A 1 227 ? 8.079 3.367 27.988 1.00 62.25 227 ALA A C 1
ATOM 1792 O O . ALA A 1 227 ? 7.950 2.525 27.087 1.00 62.25 227 ALA A O 1
ATOM 1793 N N . ASP A 1 228 ? 7.909 3.080 29.284 1.00 59.12 228 ASP A N 1
ATOM 1794 C CA . ASP A 1 228 ? 8.021 1.728 29.838 1.00 59.12 228 ASP A CA 1
ATOM 1795 C C . ASP A 1 228 ? 6.705 1.130 30.361 1.00 59.12 228 ASP A C 1
ATOM 1797 O O . ASP A 1 228 ? 6.672 -0.053 30.692 1.00 59.12 228 ASP A O 1
ATOM 1801 N N . GLN A 1 229 ? 5.601 1.888 30.399 1.00 56.12 229 GLN A N 1
ATOM 1802 C CA . GLN A 1 229 ? 4.337 1.397 30.958 1.00 56.12 229 GLN A CA 1
ATOM 1803 C C . GLN A 1 229 ? 3.179 1.537 29.961 1.00 56.12 229 GLN A C 1
ATOM 1805 O O . GLN A 1 229 ? 2.703 2.639 29.670 1.00 56.12 229 GLN A O 1
ATOM 1810 N N . ALA A 1 230 ? 2.732 0.395 29.424 1.00 65.12 230 ALA A N 1
ATOM 1811 C CA . ALA A 1 230 ? 1.471 0.315 28.693 1.00 65.12 230 ALA A CA 1
ATOM 1812 C C . ALA A 1 230 ? 0.317 0.472 29.689 1.00 65.12 230 ALA A C 1
ATOM 1814 O O . ALA A 1 230 ? 0.253 -0.249 30.683 1.00 65.12 230 ALA A O 1
ATOM 1815 N N . ILE A 1 231 ? -0.568 1.429 29.427 1.00 72.25 231 ILE A N 1
ATOM 1816 C CA . ILE A 1 231 ? -1.750 1.685 30.260 1.00 72.25 231 ILE A CA 1
ATOM 1817 C C . ILE A 1 231 ? -2.888 0.770 29.814 1.00 72.25 231 ILE A C 1
ATOM 1819 O O . ILE A 1 231 ? -3.569 0.159 30.627 1.00 72.25 231 ILE A O 1
ATOM 1823 N N . VAL A 1 232 ? -3.073 0.687 28.496 1.00 84.75 232 VAL A N 1
ATOM 1824 C CA . VAL A 1 232 ? -4.188 0.007 27.841 1.00 84.75 232 VAL A CA 1
ATOM 1825 C C . VAL A 1 232 ? -3.657 -0.662 26.580 1.00 84.75 232 VAL A C 1
ATOM 1827 O O . VAL A 1 232 ? -2.848 -0.074 25.859 1.00 84.75 232 VAL A O 1
ATOM 1830 N N . SER A 1 233 ? -4.116 -1.880 26.306 1.00 88.69 233 SER A N 1
ATOM 1831 C CA . SER A 1 233 ? -3.809 -2.606 25.070 1.00 88.69 233 SER A CA 1
ATOM 1832 C C . SER A 1 233 ? -5.090 -2.851 24.285 1.00 88.69 233 SER A C 1
ATOM 1834 O O . SER A 1 233 ? -6.160 -2.967 24.877 1.00 88.69 233 SER A O 1
ATOM 1836 N N . SER A 1 234 ? -4.983 -2.930 22.962 1.00 91.69 234 SER A N 1
ATOM 1837 C CA . SER A 1 234 ? -6.053 -3.502 22.150 1.00 91.69 234 SER A CA 1
ATOM 1838 C C . SER A 1 234 ? -6.051 -5.022 22.275 1.00 91.69 234 SER A C 1
ATOM 1840 O O . SER A 1 234 ? -5.002 -5.628 22.516 1.00 91.69 234 SER A O 1
ATOM 1842 N N . ASP A 1 235 ? -7.181 -5.648 21.959 1.00 91.31 235 ASP A N 1
ATOM 1843 C CA . ASP A 1 235 ? -7.167 -7.052 21.563 1.00 91.31 235 ASP A CA 1
ATOM 1844 C C . ASP A 1 235 ? -6.230 -7.259 20.368 1.00 91.31 235 ASP A C 1
ATOM 1846 O O . ASP A 1 235 ? -6.034 -6.370 19.525 1.00 91.31 235 ASP A O 1
ATOM 1850 N N . ALA A 1 236 ? -5.629 -8.445 20.297 1.00 94.69 236 ALA A N 1
ATOM 1851 C CA . ALA A 1 236 ? -4.794 -8.812 19.170 1.00 94.69 236 ALA A CA 1
ATOM 1852 C C . ALA A 1 236 ? -5.665 -9.123 17.946 1.00 94.69 236 ALA A C 1
ATOM 1854 O O . ALA A 1 236 ? -6.515 -10.012 17.976 1.00 94.69 236 ALA A O 1
ATOM 1855 N N . LEU A 1 237 ? -5.424 -8.418 16.842 1.00 96.88 237 LEU A N 1
ATOM 1856 C CA . LEU A 1 237 ? -6.145 -8.626 15.595 1.00 96.88 237 LEU A CA 1
ATOM 1857 C C . LEU A 1 237 ? -5.385 -9.598 14.693 1.00 96.88 237 LEU A C 1
ATOM 1859 O O . LEU A 1 237 ? -4.329 -9.253 14.163 1.00 96.88 237 LEU A O 1
ATOM 1863 N N . LEU A 1 238 ? -5.941 -10.792 14.486 1.00 97.88 238 LEU A N 1
ATOM 1864 C CA . LEU A 1 238 ? -5.411 -11.775 13.540 1.00 97.88 238 LEU A CA 1
ATOM 1865 C C . LEU A 1 238 ? -5.957 -11.515 12.126 1.00 97.88 238 LEU A C 1
ATOM 1867 O O . LEU A 1 238 ? -7.159 -11.291 11.934 1.00 97.88 238 LEU A O 1
ATOM 1871 N N . ARG A 1 239 ? -5.081 -11.552 11.123 1.00 97.62 239 ARG A N 1
ATOM 1872 C CA . ARG A 1 239 ? -5.429 -11.470 9.698 1.00 97.62 239 ARG A CA 1
ATOM 1873 C C . ARG A 1 239 ? -4.587 -12.444 8.887 1.00 97.62 239 ARG A C 1
ATOM 1875 O O . ARG A 1 239 ? -3.458 -12.749 9.255 1.00 97.62 239 ARG A O 1
ATOM 1882 N N . SER A 1 240 ? -5.137 -12.888 7.762 1.00 97.12 240 SER A N 1
ATOM 1883 C CA . SER A 1 240 ? -4.373 -13.561 6.717 1.00 97.12 240 SER A CA 1
ATOM 1884 C C . SER A 1 240 ? -4.286 -12.638 5.509 1.00 97.12 240 SER A C 1
ATOM 1886 O O . SER A 1 240 ? -5.282 -12.022 5.132 1.00 97.12 240 SER A O 1
ATOM 1888 N N . ILE A 1 241 ? -3.090 -12.521 4.945 1.00 97.31 241 ILE A N 1
ATOM 1889 C CA . ILE A 1 241 ? -2.820 -11.785 3.713 1.00 97.31 241 ILE A CA 1
ATOM 1890 C C . ILE A 1 241 ? -2.220 -12.745 2.689 1.00 97.31 241 ILE A C 1
ATOM 1892 O O . ILE A 1 241 ? -1.524 -13.698 3.049 1.00 97.31 241 ILE A O 1
ATOM 1896 N N . GLU A 1 242 ? -2.492 -12.501 1.414 1.00 97.38 242 GLU A N 1
ATOM 1897 C CA . GLU A 1 242 ? -1.998 -13.319 0.311 1.00 97.38 242 GLU A CA 1
ATOM 1898 C C . GLU A 1 242 ? -1.310 -12.436 -0.723 1.00 97.38 242 GLU A C 1
ATOM 1900 O O . GLU A 1 242 ? -1.815 -11.374 -1.085 1.00 97.38 242 GLU A O 1
ATOM 1905 N N . PHE A 1 243 ? -0.141 -12.887 -1.170 1.00 97.88 243 PHE A N 1
ATOM 1906 C CA . PHE A 1 243 ? 0.656 -12.228 -2.189 1.00 97.88 243 PHE A CA 1
ATOM 1907 C C . PHE A 1 243 ? 0.611 -13.021 -3.485 1.00 97.88 243 PHE A C 1
ATOM 1909 O O . PHE A 1 243 ? 1.057 -14.171 -3.544 1.00 97.88 243 PHE A O 1
ATOM 1916 N N . GLU A 1 244 ? 0.133 -12.372 -4.533 1.00 97.19 244 GLU A N 1
ATOM 1917 C CA . GLU A 1 244 ? 0.072 -12.919 -5.872 1.00 97.19 244 GLU A CA 1
ATOM 1918 C C . GLU A 1 244 ? 1.456 -12.924 -6.524 1.00 97.19 244 GLU A C 1
ATOM 1920 O O . GLU A 1 244 ? 2.176 -11.922 -6.542 1.00 97.19 244 GLU A O 1
ATOM 1925 N N . ALA A 1 245 ? 1.844 -14.072 -7.073 1.00 95.88 245 ALA A N 1
ATOM 1926 C CA . ALA A 1 245 ? 3.081 -14.192 -7.823 1.00 95.88 245 ALA A CA 1
ATOM 1927 C C . ALA A 1 245 ? 2.888 -13.640 -9.240 1.00 95.88 245 ALA A C 1
ATOM 1929 O O . ALA A 1 245 ? 2.251 -14.276 -10.073 1.00 95.88 245 ALA A O 1
ATOM 1930 N N . ILE A 1 246 ? 3.488 -12.482 -9.515 1.00 93.81 246 ILE A N 1
ATOM 1931 C CA . ILE A 1 246 ? 3.560 -11.907 -10.861 1.00 93.81 246 ILE A CA 1
ATOM 1932 C C . ILE A 1 246 ? 4.972 -12.082 -11.407 1.00 93.81 246 ILE A C 1
ATOM 1934 O O . ILE A 1 246 ? 5.964 -11.907 -10.693 1.00 93.81 246 ILE A O 1
ATOM 1938 N N . HIS A 1 247 ? 5.065 -12.448 -12.682 1.00 87.81 247 HIS A N 1
ATOM 1939 C CA . HIS A 1 247 ? 6.342 -12.658 -13.348 1.00 87.81 247 HIS A CA 1
ATOM 1940 C C . HIS A 1 247 ? 7.158 -11.365 -13.428 1.00 87.81 247 HIS A C 1
ATOM 1942 O O . HIS A 1 247 ? 6.624 -10.260 -13.523 1.00 87.81 247 HIS A O 1
ATOM 1948 N N . LYS A 1 248 ? 8.484 -11.513 -13.402 1.00 92.31 248 LYS A N 1
ATOM 1949 C CA . LYS A 1 248 ? 9.375 -10.404 -13.737 1.00 92.31 248 LYS A CA 1
ATOM 1950 C C . LYS A 1 248 ? 9.281 -10.099 -15.224 1.00 92.31 248 LYS A C 1
ATOM 1952 O O . LYS A 1 248 ? 9.047 -11.001 -16.024 1.00 92.31 248 LYS A O 1
ATOM 1957 N N . VAL A 1 249 ? 9.524 -8.843 -15.572 1.00 91.19 249 VAL A N 1
ATOM 1958 C CA . VAL A 1 249 ? 9.560 -8.401 -16.968 1.00 91.19 249 VAL A CA 1
ATOM 1959 C C . VAL A 1 249 ? 11.000 -8.343 -17.437 1.00 91.19 249 VAL A C 1
ATOM 1961 O O . VAL A 1 249 ? 11.849 -7.733 -16.780 1.00 91.19 249 VAL A O 1
ATOM 1964 N N . ASP A 1 250 ? 11.272 -8.981 -18.567 1.00 92.75 250 ASP A N 1
ATOM 1965 C CA . ASP A 1 250 ? 12.566 -8.890 -19.226 1.00 92.75 250 ASP A CA 1
ATOM 1966 C C . ASP A 1 250 ? 12.676 -7.539 -19.931 1.00 92.75 250 ASP A C 1
ATOM 1968 O O . ASP A 1 250 ? 11.816 -7.157 -20.730 1.00 92.75 250 ASP A O 1
ATOM 1972 N N . VAL A 1 251 ? 13.732 -6.799 -19.606 1.00 91.94 251 VAL A N 1
ATOM 1973 C CA . VAL A 1 251 ? 13.985 -5.459 -20.128 1.00 91.94 251 VAL A CA 1
ATOM 1974 C C . VAL A 1 251 ? 15.399 -5.388 -20.686 1.00 91.94 251 VAL A C 1
ATOM 1976 O O . VAL A 1 251 ? 16.368 -5.782 -20.034 1.00 91.94 251 VAL A O 1
ATOM 1979 N N . VAL A 1 252 ? 15.533 -4.820 -21.878 1.00 91.81 252 VAL A N 1
ATOM 1980 C CA . VAL A 1 252 ? 16.824 -4.462 -22.460 1.00 91.81 252 VAL A CA 1
ATOM 1981 C C . VAL A 1 252 ? 16.987 -2.949 -22.406 1.00 91.81 252 VAL A C 1
ATOM 1983 O O . VAL A 1 252 ? 16.293 -2.212 -23.102 1.00 91.81 252 VAL A O 1
ATOM 1986 N N . GLU A 1 253 ? 17.924 -2.482 -21.584 1.00 91.12 253 GLU A N 1
ATOM 1987 C CA . GLU A 1 253 ? 18.432 -1.114 -21.656 1.00 91.12 253 GLU A CA 1
ATOM 1988 C C . GLU A 1 253 ? 19.255 -0.974 -22.938 1.00 91.12 253 GLU A C 1
ATOM 1990 O O . GLU A 1 253 ? 20.314 -1.587 -23.075 1.00 91.12 253 GLU A O 1
ATOM 1995 N N . LEU A 1 254 ? 18.787 -0.153 -23.871 1.00 88.31 254 LEU A N 1
ATOM 1996 C CA . LEU A 1 254 ? 19.469 0.089 -25.134 1.00 88.31 254 LEU A CA 1
ATOM 1997 C C . LEU A 1 254 ? 20.126 1.466 -25.122 1.00 88.31 254 LEU A C 1
ATOM 1999 O O . LEU A 1 254 ? 19.470 2.495 -25.260 1.00 88.31 254 LEU A O 1
ATOM 2003 N N . ARG A 1 255 ? 21.444 1.500 -24.947 1.00 87.88 255 ARG A N 1
ATOM 2004 C CA . ARG A 1 255 ? 22.234 2.733 -24.946 1.00 87.88 255 ARG A CA 1
ATOM 2005 C C . ARG A 1 255 ? 22.555 3.144 -26.369 1.00 87.88 255 ARG A C 1
ATOM 2007 O O . ARG A 1 255 ? 23.408 2.535 -27.015 1.00 87.88 255 ARG A O 1
ATOM 2014 N N . VAL A 1 256 ? 21.888 4.191 -26.839 1.00 85.56 256 VAL A N 1
ATOM 2015 C CA . VAL A 1 256 ? 22.034 4.665 -28.213 1.00 85.56 256 VAL A CA 1
ATOM 2016 C C . VAL A 1 256 ? 23.166 5.681 -28.286 1.00 85.56 256 VAL A C 1
ATOM 2018 O O . VAL A 1 256 ? 23.107 6.747 -27.682 1.00 85.56 256 VAL A O 1
ATOM 2021 N N . GLN A 1 257 ? 24.209 5.359 -29.037 1.00 88.31 257 GLN A N 1
ATOM 2022 C CA . GLN A 1 257 ? 25.279 6.282 -29.377 1.00 88.31 257 GLN A CA 1
ATOM 2023 C C . GLN A 1 257 ? 24.943 6.971 -30.700 1.00 88.31 257 GLN A C 1
ATOM 2025 O O . GLN A 1 257 ? 24.773 6.303 -31.720 1.00 88.31 257 GLN A O 1
ATOM 2030 N N . LEU A 1 258 ? 24.848 8.298 -30.698 1.00 85.25 258 LEU A N 1
ATOM 2031 C CA . LEU A 1 258 ? 24.532 9.058 -31.903 1.00 85.25 258 LEU A CA 1
ATOM 2032 C C . LEU A 1 258 ? 25.797 9.343 -32.704 1.00 85.25 258 LEU A C 1
ATOM 2034 O O . LEU A 1 258 ? 26.716 9.981 -32.202 1.00 85.25 258 LEU A O 1
ATOM 2038 N N . VAL A 1 259 ? 25.834 8.909 -33.957 1.00 85.94 259 VAL A N 1
ATOM 2039 C CA . VAL A 1 259 ? 26.909 9.236 -34.894 1.00 85.94 259 VAL A CA 1
ATOM 2040 C C . VAL A 1 259 ? 26.505 10.492 -35.655 1.00 85.94 259 VAL A C 1
ATOM 2042 O O . VAL A 1 259 ? 25.522 10.488 -36.397 1.00 85.94 259 VAL A O 1
ATOM 2045 N N . ASN A 1 260 ? 27.228 11.592 -35.442 1.00 83.81 260 ASN A N 1
ATOM 2046 C CA . ASN A 1 260 ? 26.936 12.851 -36.123 1.00 83.81 260 ASN A CA 1
ATOM 2047 C C . ASN A 1 260 ? 27.390 12.822 -37.599 1.00 83.81 260 ASN A C 1
ATOM 2049 O O . ASN A 1 260 ? 28.034 11.878 -38.054 1.00 83.81 260 ASN A O 1
ATOM 2053 N N . ALA A 1 261 ? 27.092 13.882 -38.358 1.00 85.69 261 ALA A N 1
ATOM 2054 C CA . ALA A 1 261 ? 27.452 13.973 -39.779 1.00 85.69 261 ALA A CA 1
ATOM 2055 C C . ALA A 1 261 ? 28.972 13.918 -40.049 1.00 85.69 261 ALA A C 1
ATOM 2057 O O . ALA A 1 261 ? 29.385 13.617 -41.164 1.00 85.69 261 ALA A O 1
ATOM 2058 N N . GLN A 1 262 ? 29.802 14.202 -39.042 1.00 89.06 262 GLN A N 1
ATOM 2059 C CA . GLN A 1 262 ? 31.263 14.119 -39.105 1.00 89.06 262 GLN A CA 1
ATOM 2060 C C . GLN A 1 262 ? 31.799 12.738 -38.684 1.00 89.06 262 GLN A C 1
ATOM 2062 O O . GLN A 1 262 ? 33.010 12.549 -38.641 1.00 89.06 262 GLN A O 1
ATOM 2067 N N . GLY A 1 263 ? 30.925 11.778 -38.361 1.00 87.50 263 GLY A N 1
ATOM 2068 C CA . GLY A 1 263 ? 31.307 10.450 -37.876 1.00 87.50 263 GLY A CA 1
ATOM 2069 C C . GLY A 1 263 ? 31.659 10.398 -36.386 1.00 87.50 263 GLY A C 1
ATOM 2070 O O . GLY A 1 263 ? 32.043 9.341 -35.889 1.00 87.50 263 GLY A O 1
ATOM 2071 N N . ASN A 1 264 ? 31.516 11.504 -35.651 1.00 89.12 264 ASN A N 1
ATOM 2072 C CA . ASN A 1 264 ? 31.797 11.528 -34.220 1.00 89.12 264 ASN A CA 1
ATOM 2073 C C . ASN A 1 264 ? 30.672 10.841 -33.451 1.00 89.12 264 ASN A C 1
ATOM 2075 O O . ASN A 1 264 ? 29.490 11.106 -33.684 1.00 89.12 264 ASN A O 1
ATOM 2079 N N . VAL A 1 265 ? 31.058 10.010 -32.489 1.00 88.00 265 VAL A N 1
ATOM 2080 C CA . VAL A 1 265 ? 30.139 9.293 -31.610 1.00 88.00 265 VAL A CA 1
ATOM 2081 C C . VAL A 1 265 ? 29.808 10.159 -30.395 1.00 88.00 265 VAL A C 1
ATOM 2083 O O . VAL A 1 265 ? 30.692 10.555 -29.639 1.00 88.00 265 VAL A O 1
ATOM 2086 N N . VAL A 1 266 ? 28.523 10.424 -30.189 1.00 86.75 266 VAL A N 1
ATOM 2087 C CA . VAL A 1 266 ? 27.968 11.101 -29.018 1.00 86.75 266 VAL A CA 1
ATOM 2088 C C . VAL A 1 266 ? 27.280 10.054 -28.155 1.00 86.75 266 VAL A C 1
ATOM 2090 O O . VAL A 1 266 ? 26.277 9.460 -28.550 1.00 86.75 266 VAL A O 1
ATOM 2093 N N . THR A 1 267 ? 27.828 9.799 -26.974 1.00 85.75 267 THR A N 1
ATOM 2094 C CA . THR A 1 267 ? 27.271 8.829 -26.030 1.00 85.75 267 THR A CA 1
ATOM 2095 C C . THR A 1 267 ? 26.206 9.472 -25.138 1.00 85.75 267 THR A C 1
ATOM 2097 O O . THR A 1 267 ? 26.224 10.688 -24.920 1.00 85.75 267 THR A O 1
ATOM 2100 N N . PRO A 1 268 ? 25.264 8.682 -24.592 1.00 82.31 268 PRO A N 1
ATOM 2101 C CA . PRO A 1 268 ? 24.367 9.185 -23.567 1.00 82.31 268 PRO A CA 1
ATOM 2102 C C . PRO A 1 268 ? 25.148 9.672 -22.346 1.00 82.31 268 PRO A C 1
ATOM 2104 O O . PRO A 1 268 ? 26.009 8.958 -21.837 1.00 82.31 268 PRO A O 1
ATOM 2107 N N . ALA A 1 269 ? 24.814 10.865 -21.850 1.00 82.06 269 ALA A N 1
ATOM 2108 C CA . ALA A 1 269 ? 25.433 11.435 -20.649 1.00 82.06 269 ALA A CA 1
ATOM 2109 C C . ALA A 1 269 ? 25.015 10.707 -19.354 1.00 82.06 269 ALA A C 1
ATOM 2111 O O . ALA A 1 269 ? 25.583 10.936 -18.289 1.00 82.06 269 ALA A O 1
ATOM 2112 N N . VAL A 1 270 ? 24.010 9.834 -19.440 1.00 81.06 270 VAL A N 1
ATOM 2113 C CA . VAL A 1 270 ? 23.440 9.105 -18.308 1.00 81.06 270 VAL A CA 1
ATOM 2114 C C . VAL A 1 270 ? 24.412 8.033 -17.811 1.00 81.06 270 VAL A C 1
ATOM 2116 O O . VAL A 1 270 ? 24.800 7.162 -18.604 1.00 81.06 270 VAL A O 1
ATOM 2119 N N . PRO A 1 271 ? 24.743 8.003 -16.506 1.00 86.25 271 PRO A N 1
ATOM 2120 C CA . PRO A 1 271 ? 25.559 6.943 -15.926 1.00 86.25 271 PRO A CA 1
ATOM 2121 C C . PRO A 1 271 ? 24.983 5.553 -16.201 1.00 86.25 271 PRO A C 1
ATOM 2123 O O . PRO A 1 271 ? 23.760 5.366 -16.252 1.00 86.25 271 PRO A O 1
ATOM 2126 N N . GLU A 1 272 ? 25.862 4.570 -16.381 1.00 84.06 272 GLU A N 1
ATOM 2127 C CA . GLU A 1 272 ? 25.469 3.165 -16.493 1.00 84.06 272 GLU A CA 1
ATOM 2128 C C . GLU A 1 272 ? 24.656 2.719 -15.271 1.00 84.06 272 GLU A C 1
ATOM 2130 O O . GLU A 1 272 ? 24.911 3.149 -14.147 1.00 84.06 272 GLU A O 1
ATOM 2135 N N . GLY A 1 273 ? 23.622 1.905 -15.491 1.00 85.06 273 GLY A N 1
ATOM 2136 C CA . GLY A 1 273 ? 22.758 1.413 -14.418 1.00 85.06 273 GLY A CA 1
ATOM 2137 C C . GLY A 1 273 ? 21.664 2.380 -13.955 1.00 85.06 273 GLY A C 1
ATOM 2138 O O . GLY A 1 273 ? 20.819 1.971 -13.163 1.00 85.06 273 GLY A O 1
ATOM 2139 N N . THR A 1 274 ? 21.593 3.613 -14.471 1.00 86.31 274 THR A N 1
ATOM 2140 C CA . THR A 1 274 ? 20.502 4.548 -14.121 1.00 86.31 274 THR A CA 1
ATOM 2141 C C . THR A 1 274 ? 19.123 3.957 -14.434 1.00 86.31 274 THR A C 1
ATOM 2143 O O . THR A 1 274 ? 18.254 3.967 -13.568 1.00 86.31 274 THR A O 1
ATOM 2146 N N . ILE A 1 275 ? 18.942 3.338 -15.611 1.00 85.94 275 ILE A N 1
ATOM 2147 C CA . ILE A 1 275 ? 17.693 2.640 -15.976 1.00 85.94 275 ILE A CA 1
ATOM 2148 C C . ILE A 1 275 ? 17.359 1.534 -14.988 1.00 85.94 275 ILE A C 1
ATOM 2150 O O . ILE A 1 275 ? 16.219 1.419 -14.546 1.00 85.94 275 ILE A O 1
ATOM 2154 N N . ARG A 1 276 ? 18.363 0.738 -14.611 1.00 89.75 276 ARG A N 1
ATOM 2155 C CA . ARG A 1 276 ? 18.200 -0.335 -13.631 1.00 89.75 276 ARG A CA 1
ATOM 2156 C C . ARG A 1 276 ? 17.700 0.208 -12.300 1.00 89.75 276 ARG A C 1
ATOM 2158 O O . ARG A 1 276 ? 16.750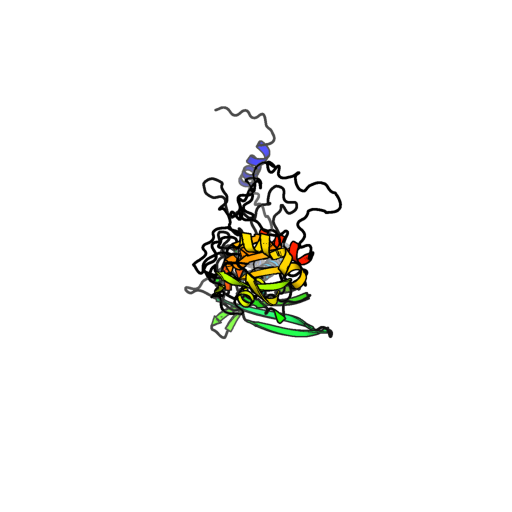 -0.338 -11.749 1.00 89.75 276 ARG A O 1
ATOM 2165 N N . THR A 1 277 ? 18.300 1.287 -11.809 1.00 89.44 277 THR A N 1
ATOM 2166 C CA . THR A 1 277 ? 17.877 1.948 -10.571 1.00 89.44 277 THR A CA 1
ATOM 2167 C C . THR A 1 277 ? 16.454 2.494 -10.683 1.00 89.44 277 THR A C 1
ATOM 2169 O O . THR A 1 277 ? 15.639 2.216 -9.804 1.00 89.44 277 THR A O 1
ATOM 2172 N N . SER A 1 278 ? 16.123 3.202 -11.768 1.00 87.50 278 SER A N 1
ATOM 2173 C CA . SER A 1 278 ? 14.785 3.760 -11.990 1.00 87.50 278 SER A CA 1
ATOM 2174 C C . SER A 1 278 ? 13.722 2.669 -12.075 1.00 87.50 278 SER A C 1
ATOM 2176 O O . SER A 1 278 ? 12.755 2.709 -11.324 1.00 87.50 278 SER A O 1
ATOM 2178 N N . LEU A 1 279 ? 13.914 1.651 -12.915 1.00 89.06 279 LEU A N 1
ATOM 2179 C CA . LEU A 1 279 ? 12.969 0.543 -13.050 1.00 89.06 279 LEU A CA 1
ATOM 2180 C C . LEU A 1 279 ? 12.816 -0.229 -11.735 1.00 89.06 279 LEU A C 1
ATOM 2182 O O . LEU A 1 279 ? 11.696 -0.497 -11.315 1.00 89.06 279 LEU A O 1
ATOM 2186 N N . ASN A 1 280 ? 13.903 -0.521 -11.018 1.00 90.75 280 ASN A N 1
ATOM 2187 C CA . ASN A 1 280 ? 13.796 -1.162 -9.706 1.00 90.75 280 ASN A CA 1
ATOM 2188 C C . ASN A 1 280 ? 13.002 -0.306 -8.706 1.00 90.75 280 ASN A C 1
ATOM 2190 O O . ASN A 1 280 ? 12.197 -0.850 -7.950 1.00 90.75 280 ASN A O 1
ATOM 2194 N N . ALA A 1 281 ? 13.174 1.020 -8.721 1.00 89.81 281 ALA A N 1
ATOM 2195 C CA . ALA A 1 281 ? 12.372 1.924 -7.903 1.00 89.81 281 ALA A CA 1
ATOM 2196 C C . ALA A 1 281 ? 10.887 1.903 -8.311 1.00 89.81 281 ALA A C 1
ATOM 2198 O O . ALA A 1 281 ? 10.021 1.868 -7.437 1.00 89.81 281 ALA A O 1
ATOM 2199 N N . LEU A 1 282 ? 10.578 1.854 -9.611 1.00 89.88 282 LEU A N 1
ATOM 2200 C CA . LEU A 1 282 ? 9.205 1.745 -10.116 1.00 89.88 282 LEU A CA 1
ATOM 2201 C C . LEU A 1 282 ? 8.545 0.421 -9.727 1.00 89.88 282 LEU A C 1
ATOM 2203 O O . LEU A 1 282 ? 7.415 0.433 -9.238 1.00 89.88 282 LEU A O 1
ATOM 2207 N N . ALA A 1 283 ? 9.250 -0.706 -9.872 1.00 90.56 283 ALA A N 1
ATOM 2208 C CA . ALA A 1 283 ? 8.770 -2.007 -9.408 1.00 90.56 283 ALA A CA 1
ATOM 2209 C C . ALA A 1 283 ? 8.498 -1.986 -7.906 1.00 90.56 283 ALA A C 1
ATOM 2211 O O . ALA A 1 283 ? 7.447 -2.439 -7.466 1.00 90.56 283 ALA A O 1
ATOM 2212 N N . ALA A 1 284 ? 9.408 -1.419 -7.114 1.00 90.69 284 ALA A N 1
ATOM 2213 C CA . ALA A 1 284 ? 9.257 -1.387 -5.667 1.00 90.69 284 ALA A CA 1
ATOM 2214 C C . ALA A 1 284 ? 8.096 -0.487 -5.204 1.00 90.69 284 ALA A C 1
ATOM 2216 O O . ALA A 1 284 ? 7.436 -0.837 -4.230 1.00 90.69 284 ALA A O 1
ATOM 2217 N N . ARG A 1 285 ? 7.828 0.631 -5.898 1.00 92.69 285 ARG A N 1
ATOM 2218 C CA . ARG A 1 285 ? 6.939 1.706 -5.407 1.00 92.69 285 ARG A CA 1
ATOM 2219 C C . ARG A 1 285 ? 5.593 1.821 -6.120 1.00 92.69 285 ARG A C 1
ATOM 2221 O O . ARG A 1 285 ? 4.607 2.126 -5.471 1.00 92.69 285 ARG A O 1
ATOM 2228 N N . LEU A 1 286 ? 5.537 1.598 -7.435 1.00 91.56 286 LEU A N 1
ATOM 2229 C CA . LEU A 1 286 ? 4.377 1.973 -8.260 1.00 91.56 286 LEU A CA 1
ATOM 2230 C C . LEU A 1 286 ? 3.758 0.791 -9.005 1.00 91.56 286 LEU A C 1
ATOM 2232 O O . LEU A 1 286 ? 2.550 0.588 -8.953 1.00 91.56 286 LEU A O 1
ATOM 2236 N N . MET A 1 287 ? 4.574 -0.010 -9.687 1.00 93.06 287 MET A N 1
ATOM 2237 C CA . MET A 1 287 ? 4.075 -0.990 -10.654 1.00 93.06 287 MET A CA 1
ATOM 2238 C C . MET A 1 287 ? 3.698 -2.328 -9.993 1.00 93.06 287 MET A C 1
ATOM 2240 O O . MET A 1 287 ? 4.443 -2.792 -9.125 1.00 93.06 287 MET A O 1
ATOM 2244 N N . PRO A 1 288 ? 2.597 -2.989 -10.393 1.00 95.50 288 PRO A N 1
ATOM 2245 C CA . PRO A 1 288 ? 2.218 -4.324 -9.913 1.00 95.50 288 PRO A CA 1
ATOM 2246 C C . PRO A 1 288 ? 3.100 -5.446 -10.492 1.00 95.50 288 PRO A C 1
ATOM 2248 O O . PRO A 1 288 ? 2.621 -6.369 -11.137 1.00 95.50 288 PRO A O 1
ATOM 2251 N N . VAL A 1 289 ? 4.414 -5.380 -10.278 1.00 94.50 289 VAL A N 1
ATOM 2252 C CA . VAL A 1 289 ? 5.383 -6.352 -10.801 1.00 94.50 289 VAL A CA 1
ATOM 2253 C C . VAL A 1 289 ? 6.383 -6.749 -9.719 1.00 94.50 289 VAL A C 1
ATOM 2255 O O . VAL A 1 289 ? 6.802 -5.920 -8.913 1.00 94.50 289 VAL A O 1
ATOM 2258 N N . ALA A 1 290 ? 6.815 -8.012 -9.717 1.00 89.88 290 ALA A N 1
ATOM 2259 C CA . ALA A 1 290 ? 7.824 -8.509 -8.777 1.00 89.88 290 ALA A CA 1
ATOM 2260 C C . ALA A 1 290 ? 9.239 -7.943 -9.029 1.00 89.88 290 ALA A C 1
ATOM 2262 O O . ALA A 1 290 ? 10.142 -8.113 -8.207 1.00 89.88 290 ALA A O 1
ATOM 2263 N N . GLY A 1 291 ? 9.465 -7.320 -10.188 1.00 94.56 291 GLY A N 1
ATOM 2264 C CA . GLY A 1 291 ? 10.734 -6.719 -10.585 1.00 94.56 291 GLY A CA 1
ATOM 2265 C C . GLY A 1 291 ? 11.043 -6.898 -12.067 1.00 94.56 291 GLY A C 1
ATOM 2266 O O . GLY A 1 291 ? 10.220 -7.376 -12.847 1.00 94.56 291 GLY A O 1
ATOM 2267 N N . PHE A 1 292 ? 12.271 -6.544 -12.434 1.00 93.88 292 PHE A N 1
ATOM 2268 C CA . PHE A 1 292 ? 12.747 -6.554 -13.812 1.00 93.88 292 PHE A CA 1
ATOM 2269 C C . PHE A 1 292 ? 14.009 -7.409 -13.950 1.00 93.88 292 PHE A C 1
ATOM 2271 O O . PHE A 1 292 ? 14.887 -7.378 -13.083 1.00 93.88 292 PHE A O 1
ATOM 2278 N N . ASN A 1 293 ? 14.117 -8.149 -15.050 1.00 94.81 293 ASN A N 1
ATOM 2279 C CA . ASN A 1 293 ? 15.367 -8.770 -15.476 1.00 94.81 293 ASN A CA 1
ATOM 2280 C C . ASN A 1 293 ? 15.997 -7.853 -16.521 1.00 94.81 293 ASN A C 1
ATOM 2282 O O . ASN A 1 293 ? 15.547 -7.801 -17.659 1.00 94.81 293 ASN A O 1
ATOM 2286 N N . ILE A 1 294 ? 17.002 -7.083 -16.108 1.00 93.88 294 ILE A N 1
ATOM 2287 C CA . ILE A 1 294 ? 17.555 -6.017 -16.947 1.00 93.88 294 ILE A CA 1
ATOM 2288 C C . ILE A 1 294 ? 18.905 -6.449 -17.508 1.00 93.88 294 ILE A C 1
ATOM 2290 O O . ILE A 1 294 ? 19.849 -6.668 -16.739 1.00 93.88 294 ILE A O 1
ATOM 2294 N N . SER A 1 295 ? 19.004 -6.504 -18.831 1.00 94.25 295 SER A N 1
ATOM 2295 C CA . SER A 1 295 ? 20.261 -6.573 -19.585 1.00 94.25 295 SER A CA 1
ATOM 2296 C C . SER A 1 295 ? 20.520 -5.251 -20.301 1.00 94.25 295 SER A C 1
ATOM 2298 O O . SER A 1 295 ? 19.581 -4.495 -20.534 1.00 94.25 295 SER A O 1
ATOM 2300 N N . SER A 1 296 ? 21.768 -4.975 -20.670 1.00 91.50 296 SER A N 1
ATOM 2301 C CA . SER A 1 296 ? 22.132 -3.729 -21.349 1.00 91.50 296 SER A CA 1
ATOM 2302 C C . SER A 1 296 ? 22.825 -4.029 -22.679 1.00 91.50 296 SER A C 1
ATOM 2304 O O . SER A 1 296 ? 23.634 -4.952 -22.768 1.00 91.50 296 SER A O 1
ATOM 2306 N N . LEU A 1 297 ? 22.506 -3.248 -23.708 1.00 90.12 297 LEU A N 1
ATOM 2307 C CA . LEU A 1 297 ? 23.096 -3.307 -25.044 1.00 90.12 297 LEU A CA 1
ATOM 2308 C C . LEU A 1 297 ? 23.503 -1.894 -25.471 1.00 90.12 297 LEU A C 1
ATOM 2310 O O . LEU A 1 297 ? 22.813 -0.923 -25.169 1.00 90.12 297 LEU A O 1
ATOM 2314 N N . VAL A 1 298 ? 24.617 -1.774 -26.189 1.00 89.19 298 VAL A N 1
ATOM 2315 C CA . VAL A 1 298 ? 25.053 -0.514 -26.802 1.00 89.19 298 VAL A CA 1
ATOM 2316 C C . VAL A 1 298 ? 24.812 -0.594 -28.302 1.00 89.19 298 VAL A C 1
ATOM 2318 O O . VAL A 1 298 ? 25.147 -1.595 -28.932 1.00 89.19 298 VAL A O 1
ATOM 2321 N N . PHE A 1 299 ? 24.236 0.459 -28.874 1.00 85.06 299 PHE A N 1
ATOM 2322 C CA . PHE A 1 299 ? 23.894 0.519 -30.289 1.00 85.06 299 PHE A CA 1
ATOM 2323 C C . PHE A 1 299 ? 24.244 1.883 -30.867 1.00 85.06 299 PHE A C 1
ATOM 2325 O O . PHE A 1 299 ? 23.911 2.904 -30.273 1.00 85.06 299 PHE A O 1
ATOM 2332 N N . SER A 1 300 ? 24.898 1.922 -32.023 1.00 85.12 300 SER A N 1
ATOM 2333 C CA . SER A 1 300 ? 25.227 3.177 -32.703 1.00 85.12 300 SER A CA 1
ATOM 2334 C C . SER A 1 300 ? 24.185 3.481 -33.779 1.00 85.12 300 SER A C 1
ATOM 2336 O O . SER A 1 300 ? 23.903 2.630 -34.619 1.00 85.12 300 SER A O 1
ATOM 2338 N N . SER A 1 301 ? 23.627 4.692 -33.781 1.00 82.19 301 SER A N 1
ATOM 2339 C CA . SER A 1 301 ? 22.650 5.146 -34.779 1.00 82.19 301 SER A CA 1
ATOM 2340 C C . SER A 1 301 ? 22.992 6.545 -35.284 1.00 82.19 301 SER A C 1
ATOM 2342 O O . SER A 1 301 ? 23.555 7.360 -34.561 1.00 82.19 301 SER A O 1
ATOM 2344 N N . THR A 1 302 ? 22.635 6.845 -36.529 1.00 79.38 302 THR A N 1
ATOM 2345 C CA . THR A 1 302 ? 22.668 8.211 -37.076 1.00 79.38 302 THR A CA 1
ATOM 2346 C C . THR A 1 302 ? 21.354 8.968 -36.835 1.00 79.38 302 THR A C 1
ATOM 2348 O O . THR A 1 302 ? 21.274 10.159 -37.134 1.00 79.38 302 THR A O 1
ATOM 2351 N N . GLN A 1 303 ? 20.319 8.308 -36.295 1.00 70.38 303 GLN A N 1
ATOM 2352 C CA . GLN A 1 303 ? 18.996 8.888 -36.045 1.00 70.38 303 GLN A CA 1
ATOM 2353 C C . GLN A 1 303 ? 18.917 9.540 -34.663 1.00 70.38 303 GLN A C 1
ATOM 2355 O O . GLN A 1 303 ? 19.086 8.870 -33.651 1.00 70.38 303 GLN A O 1
ATOM 2360 N N . ALA A 1 304 ?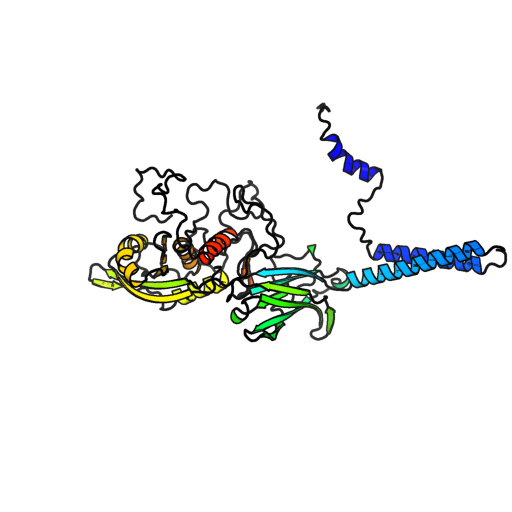 18.610 10.839 -34.615 1.00 63.41 304 ALA A N 1
ATOM 2361 C CA . ALA A 1 304 ? 18.656 11.651 -33.393 1.00 63.41 304 ALA A CA 1
ATOM 2362 C C . ALA A 1 304 ? 17.280 11.966 -32.754 1.00 63.41 304 ALA A C 1
ATOM 2364 O O . ALA A 1 304 ? 17.188 12.889 -31.940 1.00 63.41 304 ALA A O 1
ATOM 2365 N N . SER A 1 305 ? 16.200 11.261 -33.115 1.00 68.62 305 SER A N 1
ATOM 2366 C CA . SER A 1 305 ? 14.862 11.440 -32.509 1.00 68.62 305 SER A CA 1
ATOM 2367 C C . SER A 1 305 ? 14.343 10.160 -31.851 1.00 68.62 305 SER A C 1
ATOM 2369 O O . SER A 1 305 ? 14.713 9.060 -32.256 1.00 68.62 305 SER A O 1
ATOM 2371 N N . ALA A 1 306 ? 13.490 10.293 -30.830 1.00 64.38 306 ALA A N 1
ATOM 2372 C CA . ALA A 1 306 ? 12.929 9.166 -30.083 1.00 64.38 306 ALA A CA 1
ATOM 2373 C C . ALA A 1 306 ? 11.901 8.390 -30.924 1.00 64.38 306 ALA A C 1
ATOM 2375 O O . ALA A 1 306 ? 11.963 7.166 -31.010 1.00 64.38 306 ALA A O 1
ATOM 2376 N N . ALA A 1 307 ? 11.020 9.099 -31.628 1.00 64.81 307 ALA A N 1
ATOM 2377 C CA . ALA A 1 307 ? 10.089 8.545 -32.599 1.00 64.81 307 ALA A CA 1
ATOM 2378 C C . ALA A 1 307 ? 10.837 7.892 -33.767 1.00 64.81 307 ALA A C 1
ATOM 2380 O O . ALA A 1 307 ? 10.526 6.764 -34.139 1.00 64.81 307 ALA A O 1
ATOM 2381 N N . GLY A 1 308 ? 11.879 8.553 -34.287 1.00 65.94 308 GLY A N 1
ATOM 2382 C CA . GLY A 1 308 ? 12.734 7.994 -35.335 1.00 65.94 308 GLY A CA 1
ATOM 2383 C C . GLY A 1 308 ? 13.460 6.733 -34.874 1.00 65.94 308 GLY A C 1
ATOM 2384 O O . GLY A 1 308 ? 13.533 5.765 -35.621 1.00 65.94 308 GLY A O 1
ATOM 2385 N N . PHE A 1 309 ? 13.925 6.697 -33.627 1.00 67.94 309 PHE A N 1
ATOM 2386 C CA . PHE A 1 309 ? 14.527 5.507 -33.040 1.00 67.94 309 PHE A CA 1
ATOM 2387 C C . PHE A 1 309 ? 13.530 4.338 -32.962 1.00 67.94 309 PHE A C 1
ATOM 2389 O O . PHE A 1 309 ? 13.832 3.239 -33.429 1.00 67.94 309 PHE A O 1
ATOM 2396 N N . ILE A 1 310 ? 12.328 4.569 -32.424 1.00 68.75 310 ILE A N 1
ATOM 2397 C CA . ILE A 1 310 ? 11.312 3.515 -32.287 1.00 68.75 310 ILE A CA 1
ATOM 2398 C C . ILE A 1 310 ? 10.836 3.029 -33.656 1.00 68.75 310 ILE A C 1
ATOM 2400 O O . ILE A 1 310 ? 10.699 1.825 -33.861 1.00 68.75 310 ILE A O 1
ATOM 2404 N N . ASP A 1 311 ? 10.596 3.946 -34.595 1.00 67.12 311 ASP A N 1
ATOM 2405 C CA . ASP A 1 311 ? 10.063 3.599 -35.908 1.00 67.12 311 ASP A CA 1
ATOM 2406 C C . ASP A 1 311 ? 11.103 2.909 -36.803 1.00 67.12 311 ASP A C 1
ATOM 2408 O O . ASP A 1 311 ? 10.741 1.990 -37.545 1.00 67.12 311 ASP A O 1
ATOM 2412 N N . PHE A 1 312 ? 12.377 3.316 -36.721 1.00 59.53 312 PHE A N 1
ATOM 2413 C CA . PHE A 1 312 ? 13.422 2.933 -37.675 1.00 59.53 312 PHE A CA 1
ATOM 2414 C C . PHE A 1 312 ? 14.340 1.803 -37.185 1.00 59.53 312 PHE A C 1
ATOM 2416 O O . PHE A 1 312 ? 14.765 0.978 -37.993 1.00 59.53 312 PHE A O 1
ATOM 2423 N N . GLU A 1 313 ? 14.636 1.717 -35.884 1.00 63.88 313 GLU A N 1
ATOM 2424 C CA . GLU A 1 313 ? 15.642 0.769 -35.372 1.00 63.88 313 GLU A CA 1
ATOM 2425 C C . GLU A 1 313 ? 15.041 -0.537 -34.827 1.00 63.88 313 GLU A C 1
ATOM 2427 O O . GLU A 1 313 ? 15.779 -1.494 -34.595 1.00 63.88 313 GLU A O 1
ATOM 2432 N N . GLU A 1 314 ? 13.710 -0.641 -34.699 1.00 67.75 314 GLU A N 1
ATOM 2433 C CA . GLU A 1 314 ? 13.036 -1.863 -34.226 1.00 67.75 314 GLU A CA 1
ATOM 2434 C C . GLU A 1 314 ? 13.421 -3.104 -35.024 1.00 67.75 314 GLU A C 1
ATOM 2436 O O . GLU A 1 314 ? 13.809 -4.116 -34.444 1.00 67.75 314 GLU A O 1
ATOM 2441 N N . HIS A 1 315 ? 13.407 -3.015 -36.353 1.00 72.25 315 HIS A N 1
ATOM 2442 C CA . HIS A 1 315 ? 13.772 -4.136 -37.217 1.00 72.25 315 HIS A CA 1
ATOM 2443 C C . HIS A 1 315 ? 15.201 -4.640 -36.965 1.00 72.25 315 HIS A C 1
ATOM 2445 O O . HIS A 1 315 ? 15.497 -5.799 -37.250 1.00 72.25 315 HIS A O 1
ATOM 2451 N N . ARG A 1 316 ? 16.090 -3.790 -36.432 1.00 74.81 316 ARG A N 1
ATOM 2452 C CA . ARG A 1 316 ? 17.484 -4.149 -36.165 1.00 74.81 316 ARG A CA 1
ATOM 2453 C C . ARG A 1 316 ? 17.696 -4.745 -34.784 1.00 74.81 316 ARG A C 1
ATOM 2455 O O . ARG A 1 316 ? 18.459 -5.699 -34.671 1.00 74.81 316 ARG A O 1
ATOM 2462 N N . TYR A 1 317 ? 17.048 -4.217 -33.744 1.00 73.38 317 TYR A N 1
ATOM 2463 C CA . TYR A 1 317 ? 17.243 -4.738 -32.388 1.00 73.38 317 TYR A CA 1
ATOM 2464 C C . TYR A 1 317 ? 16.268 -5.858 -32.023 1.00 73.38 317 TYR A C 1
ATOM 2466 O O . TYR A 1 317 ? 16.621 -6.693 -31.195 1.00 73.38 317 TYR A O 1
ATOM 2474 N N . ARG A 1 318 ? 15.070 -5.934 -32.624 1.00 79.06 318 ARG A N 1
ATOM 2475 C CA . ARG A 1 318 ? 14.065 -6.957 -32.278 1.00 79.06 318 ARG A CA 1
ATOM 2476 C C . ARG A 1 318 ? 14.603 -8.391 -32.389 1.00 79.06 318 ARG A C 1
ATOM 2478 O O . ARG A 1 318 ? 14.397 -9.149 -31.442 1.00 79.06 318 ARG A O 1
ATOM 2485 N N . PRO A 1 319 ? 15.365 -8.766 -33.439 1.00 83.44 319 PRO A N 1
ATOM 2486 C CA . PRO A 1 319 ? 15.990 -10.089 -33.505 1.00 83.44 319 PRO A CA 1
ATOM 2487 C C . PRO A 1 319 ? 17.003 -10.360 -32.381 1.00 83.44 319 PRO A C 1
ATOM 2489 O O . PRO A 1 319 ? 17.265 -11.517 -32.072 1.00 83.44 319 PRO A O 1
ATOM 2492 N N . LEU A 1 320 ? 17.577 -9.311 -31.779 1.00 79.94 320 LEU A N 1
ATOM 2493 C CA . LEU A 1 320 ? 18.590 -9.411 -30.722 1.00 79.94 320 LEU A CA 1
ATOM 2494 C C . LEU A 1 320 ? 17.974 -9.525 -29.322 1.00 79.94 320 LEU A C 1
ATOM 2496 O O . LEU A 1 320 ? 18.556 -10.162 -28.451 1.00 79.94 320 LEU A O 1
ATOM 2500 N N . VAL A 1 321 ? 16.824 -8.885 -29.099 1.00 82.62 321 VAL A N 1
ATOM 2501 C CA . VAL A 1 321 ? 16.199 -8.759 -27.768 1.00 82.62 321 VAL A CA 1
ATOM 2502 C C . VAL A 1 321 ? 14.999 -9.688 -27.564 1.00 82.62 321 VAL A C 1
ATOM 2504 O O . VAL A 1 321 ? 14.511 -9.828 -26.443 1.00 82.62 321 VAL A O 1
ATOM 2507 N N . GLY A 1 322 ? 14.509 -10.319 -28.635 1.00 86.38 322 GLY A N 1
ATOM 2508 C CA . GLY A 1 322 ? 13.362 -11.220 -28.584 1.00 86.38 322 GLY A CA 1
ATOM 2509 C C . GLY A 1 322 ? 12.095 -10.517 -28.094 1.00 86.38 322 GLY A C 1
ATOM 2510 O O . GLY A 1 322 ? 11.673 -9.508 -28.659 1.00 86.38 322 GLY A O 1
ATOM 2511 N N . ASP A 1 323 ? 11.480 -11.068 -27.045 1.00 84.31 323 ASP A N 1
ATOM 2512 C CA . ASP A 1 323 ? 10.215 -10.579 -26.484 1.00 84.31 323 ASP A CA 1
ATOM 2513 C C . ASP A 1 323 ? 10.350 -9.497 -25.411 1.00 84.31 323 ASP A C 1
ATOM 2515 O O . ASP A 1 323 ? 9.325 -8.940 -24.997 1.00 84.31 323 ASP A O 1
ATOM 2519 N N . ALA A 1 324 ? 11.582 -9.177 -25.010 1.00 88.31 324 ALA A N 1
ATOM 2520 C CA . ALA A 1 324 ? 11.867 -8.198 -23.975 1.00 88.31 324 ALA A CA 1
ATOM 2521 C C . ALA A 1 324 ? 11.347 -6.798 -24.334 1.00 88.31 324 ALA A C 1
ATOM 2523 O O . ALA A 1 324 ? 11.228 -6.414 -25.506 1.00 88.31 324 ALA A O 1
ATOM 2524 N N . VAL A 1 325 ? 11.064 -6.021 -23.292 1.00 87.88 325 VAL A N 1
ATOM 2525 C CA . VAL A 1 325 ? 10.767 -4.595 -23.414 1.00 87.88 325 VAL A CA 1
ATOM 2526 C C . VAL A 1 325 ? 12.075 -3.854 -23.643 1.00 87.88 325 VAL A C 1
ATOM 2528 O O . VAL A 1 325 ? 13.031 -4.030 -22.891 1.00 87.88 325 VAL A O 1
ATOM 2531 N N . VAL A 1 326 ? 12.131 -2.997 -24.654 1.00 87.38 326 VAL A N 1
ATOM 2532 C CA . VAL A 1 326 ? 13.322 -2.181 -24.907 1.00 87.38 326 VAL A CA 1
ATOM 2533 C C . VAL A 1 326 ? 13.128 -0.806 -24.300 1.00 87.38 326 VAL A C 1
ATOM 2535 O O . VAL A 1 326 ? 12.154 -0.130 -24.616 1.00 87.38 326 VAL A O 1
ATOM 2538 N N . VAL A 1 327 ? 14.065 -0.391 -23.449 1.00 87.88 327 VAL A N 1
ATOM 2539 C CA . VAL A 1 327 ? 14.134 0.970 -22.907 1.00 87.88 327 VAL A CA 1
ATOM 2540 C C . VAL A 1 327 ? 15.373 1.638 -23.479 1.00 87.88 327 VAL A C 1
ATOM 2542 O O . VAL A 1 327 ? 16.495 1.340 -23.065 1.00 87.88 327 VAL A O 1
ATOM 2545 N N . ALA A 1 328 ? 15.182 2.517 -24.457 1.00 85.88 328 ALA A N 1
ATOM 2546 C CA . ALA A 1 328 ? 16.283 3.209 -25.108 1.00 85.88 328 ALA A CA 1
ATOM 2547 C C . ALA A 1 328 ? 16.695 4.468 -24.342 1.00 85.88 328 ALA A C 1
ATOM 2549 O O . ALA A 1 328 ? 15.852 5.291 -23.989 1.00 85.88 328 ALA A O 1
ATOM 2550 N N . VAL A 1 329 ? 18.003 4.618 -24.129 1.00 85.94 329 VAL A N 1
ATOM 2551 C CA . VAL A 1 329 ? 18.638 5.785 -23.512 1.00 85.94 329 VAL A CA 1
ATOM 2552 C C . VAL A 1 329 ? 19.297 6.603 -24.612 1.00 85.94 329 VAL A C 1
ATOM 2554 O O . VAL A 1 329 ? 20.261 6.149 -25.238 1.00 85.94 329 VAL A O 1
ATOM 2557 N N . LEU A 1 330 ? 18.779 7.808 -24.839 1.00 82.75 330 LEU A N 1
ATOM 2558 C CA . LEU A 1 330 ? 19.252 8.715 -25.884 1.00 82.75 330 LEU A CA 1
ATOM 2559 C C . LEU A 1 330 ? 20.213 9.782 -25.319 1.00 82.75 330 LEU A C 1
ATOM 2561 O O . LEU A 1 330 ? 20.066 10.182 -24.161 1.00 82.75 330 LEU A O 1
ATOM 2565 N N . PRO A 1 331 ? 21.184 10.284 -26.106 1.00 81.62 331 PRO A N 1
ATOM 2566 C CA . PRO A 1 331 ? 22.005 11.425 -25.709 1.00 81.62 331 PRO A CA 1
ATOM 2567 C C . PRO A 1 331 ? 21.212 12.728 -25.586 1.00 81.62 331 PRO A C 1
ATOM 2569 O O . PRO A 1 331 ? 20.199 12.913 -26.255 1.00 81.62 331 PRO A O 1
ATOM 2572 N N . ASN A 1 332 ? 21.736 13.677 -24.801 1.00 78.12 332 ASN A N 1
ATOM 2573 C CA . ASN A 1 332 ? 21.111 14.989 -24.558 1.00 78.12 332 ASN A CA 1
ATOM 2574 C C . ASN A 1 332 ? 20.913 15.833 -25.833 1.00 78.12 332 ASN A C 1
ATOM 2576 O O . ASN A 1 332 ? 20.180 16.812 -25.826 1.00 78.12 332 ASN A O 1
ATOM 2580 N N . SER A 1 333 ? 21.583 15.482 -26.931 1.00 75.38 333 SER A N 1
ATOM 2581 C CA . SER A 1 333 ? 21.402 16.120 -28.236 1.00 75.38 333 SER A CA 1
ATOM 2582 C C . SER A 1 333 ? 20.169 15.625 -29.005 1.00 75.38 333 SER A C 1
ATOM 2584 O O . SER A 1 333 ? 19.858 16.186 -30.059 1.00 75.38 333 SER A O 1
ATOM 2586 N N . ALA A 1 334 ? 19.474 14.589 -28.523 1.00 72.19 334 ALA A N 1
ATOM 2587 C CA . ALA A 1 334 ? 18.246 14.103 -29.141 1.00 72.19 334 ALA A CA 1
ATOM 2588 C C . ALA A 1 334 ? 17.095 15.110 -28.957 1.00 72.19 334 ALA A C 1
ATOM 2590 O O . ALA A 1 334 ? 16.968 15.747 -27.915 1.00 72.19 334 ALA A O 1
ATOM 2591 N N . ARG A 1 335 ? 16.259 15.281 -29.989 1.00 66.00 335 ARG A N 1
ATOM 2592 C CA . ARG A 1 335 ? 15.262 16.373 -30.057 1.00 66.00 335 ARG A CA 1
ATOM 2593 C C . ARG A 1 335 ? 13.921 16.089 -29.357 1.00 66.00 335 ARG A C 1
ATOM 2595 O O . ARG A 1 335 ? 13.069 16.971 -29.339 1.00 66.00 335 ARG A O 1
ATOM 2602 N N . GLU A 1 336 ? 13.712 14.899 -28.792 1.00 66.31 336 GLU A N 1
ATOM 2603 C CA . GLU A 1 336 ? 12.421 14.462 -28.231 1.00 66.31 336 GLU A CA 1
ATOM 2604 C C . GLU A 1 336 ? 12.568 13.901 -26.807 1.00 66.31 336 GLU A C 1
ATOM 2606 O O . GLU A 1 336 ? 13.552 13.232 -26.511 1.00 66.31 336 GLU A O 1
ATOM 2611 N N . VAL A 1 337 ? 11.579 14.183 -25.943 1.00 64.00 337 VAL A N 1
ATOM 2612 C CA . VAL A 1 337 ? 11.614 13.958 -24.476 1.00 64.00 337 VAL A CA 1
ATOM 2613 C C . VAL A 1 337 ? 11.205 12.530 -24.063 1.00 64.00 337 VAL A C 1
ATOM 2615 O O . VAL A 1 337 ? 11.563 12.071 -22.981 1.00 64.00 337 VAL A O 1
ATOM 2618 N N . GLY A 1 338 ? 10.530 11.791 -24.936 1.00 68.19 338 GLY A N 1
ATOM 2619 C CA . GLY A 1 338 ? 10.081 10.428 -24.670 1.00 68.19 338 GLY A CA 1
ATOM 2620 C C . GLY A 1 338 ? 9.049 9.987 -25.701 1.00 68.19 338 GLY A C 1
ATOM 2621 O O . GLY A 1 338 ? 8.431 10.833 -26.357 1.00 68.19 338 GLY A O 1
ATOM 2622 N N . CYS A 1 339 ? 8.963 8.679 -25.930 1.00 73.94 339 CYS A N 1
ATOM 2623 C CA . CYS A 1 339 ? 7.887 8.069 -26.700 1.00 73.94 339 CYS A CA 1
ATOM 2624 C C . CYS A 1 339 ? 7.790 6.572 -26.354 1.00 73.94 339 CYS A C 1
ATOM 2626 O O . CYS A 1 339 ? 8.785 5.846 -26.409 1.00 73.94 339 CYS A O 1
ATOM 2628 N N . GLY A 1 340 ? 6.596 6.085 -26.034 1.00 69.88 340 GLY A N 1
ATOM 2629 C CA . GLY A 1 340 ? 6.322 4.678 -25.766 1.00 69.88 340 GLY A CA 1
ATOM 2630 C C . GLY A 1 340 ? 5.324 4.135 -26.775 1.00 69.88 340 GLY A C 1
ATOM 2631 O O . GLY A 1 340 ? 4.280 4.739 -27.015 1.00 69.88 340 GLY A O 1
ATOM 2632 N N . ARG A 1 341 ? 5.629 2.989 -27.398 1.00 72.56 341 ARG A N 1
ATOM 2633 C CA . ARG A 1 341 ? 4.734 2.371 -28.390 1.00 72.56 341 ARG A CA 1
ATOM 2634 C C . ARG A 1 341 ? 4.346 0.944 -27.996 1.00 72.56 341 ARG A C 1
ATOM 2636 O O . ARG A 1 341 ? 5.192 0.050 -28.089 1.00 72.56 341 ARG A O 1
ATOM 2643 N N . PRO A 1 342 ? 3.066 0.687 -27.655 1.00 63.81 342 PRO A N 1
ATOM 2644 C CA . PRO A 1 342 ? 2.627 -0.626 -27.180 1.00 63.81 342 PRO A CA 1
ATOM 2645 C C . PRO A 1 342 ? 2.794 -1.737 -28.217 1.00 63.81 342 PRO A C 1
ATOM 2647 O O . PRO A 1 342 ? 3.228 -2.834 -27.883 1.00 63.81 342 PRO A O 1
ATOM 2650 N N . LEU A 1 343 ? 2.531 -1.451 -29.499 1.00 60.91 343 LEU A N 1
ATOM 2651 C CA . LEU A 1 343 ? 2.646 -2.448 -30.576 1.00 60.91 343 LEU A CA 1
ATOM 2652 C C . LEU A 1 343 ? 4.069 -2.998 -30.755 1.00 60.91 343 LEU A C 1
ATOM 2654 O O . LEU A 1 343 ? 4.237 -4.065 -31.336 1.00 60.91 343 LEU A O 1
ATOM 2658 N N . ARG A 1 344 ? 5.078 -2.269 -30.269 1.00 63.78 344 ARG A N 1
ATOM 2659 C CA . ARG A 1 344 ? 6.500 -2.543 -30.512 1.00 63.78 344 ARG A CA 1
ATOM 2660 C C . ARG A 1 344 ? 7.254 -2.935 -29.236 1.00 63.78 344 ARG A C 1
ATOM 2662 O O . ARG A 1 344 ? 8.440 -3.251 -29.294 1.00 63.78 344 ARG A O 1
ATOM 2669 N N . ARG A 1 345 ? 6.573 -2.914 -28.076 1.00 66.81 345 ARG A N 1
ATOM 2670 C CA . ARG A 1 345 ? 7.155 -3.110 -26.731 1.00 66.81 345 ARG A CA 1
ATOM 2671 C C . ARG A 1 345 ? 8.444 -2.311 -26.528 1.00 66.81 345 ARG A C 1
ATOM 2673 O O . ARG A 1 345 ? 9.432 -2.805 -25.982 1.00 66.81 345 ARG A O 1
ATOM 2680 N N . ALA A 1 346 ? 8.436 -1.083 -27.025 1.00 65.25 346 ALA A N 1
ATOM 2681 C CA . ALA A 1 346 ? 9.590 -0.207 -27.033 1.00 65.25 346 ALA A CA 1
ATOM 2682 C C . ALA A 1 346 ? 9.211 1.126 -26.391 1.00 65.25 346 ALA A C 1
ATOM 2684 O O . ALA A 1 346 ? 8.269 1.792 -26.830 1.00 65.25 346 ALA A O 1
ATOM 2685 N N . ALA A 1 347 ? 9.954 1.486 -25.350 1.00 66.81 347 ALA A N 1
ATOM 2686 C CA . ALA A 1 347 ? 9.977 2.809 -24.755 1.00 66.81 347 ALA A CA 1
ATOM 2687 C C . ALA A 1 347 ? 11.302 3.470 -25.137 1.00 66.81 347 ALA A C 1
ATOM 2689 O O . ALA A 1 347 ? 12.376 2.914 -24.907 1.00 66.81 347 ALA A O 1
ATOM 2690 N N . ALA A 1 348 ? 11.249 4.667 -25.700 1.00 60.44 348 ALA A N 1
ATOM 2691 C CA . ALA A 1 348 ? 12.408 5.538 -25.775 1.00 60.44 348 ALA A CA 1
ATOM 2692 C C . ALA A 1 348 ? 12.254 6.610 -24.707 1.00 60.44 348 ALA A C 1
ATOM 2694 O O . ALA A 1 348 ? 11.247 7.314 -24.675 1.00 60.44 348 ALA A O 1
ATOM 2695 N N . VAL A 1 349 ? 13.256 6.733 -23.841 1.00 67.31 349 VAL A N 1
ATOM 2696 C CA . VAL A 1 349 ? 13.254 7.734 -22.779 1.00 67.31 349 VAL A CA 1
ATOM 2697 C C . VAL A 1 349 ? 14.478 8.617 -22.948 1.00 67.31 349 VAL A C 1
ATOM 2699 O O . VAL A 1 349 ? 15.619 8.154 -23.031 1.00 67.31 349 VAL A O 1
ATOM 2702 N N . TYR A 1 350 ? 14.234 9.917 -23.020 1.00 63.12 350 TYR A N 1
ATOM 2703 C CA . TYR A 1 350 ? 15.284 10.917 -23.018 1.00 63.12 350 TYR A CA 1
ATOM 2704 C C . TYR A 1 350 ? 15.592 11.337 -21.579 1.00 63.12 350 TYR A C 1
ATOM 2706 O O . TYR A 1 350 ? 14.691 11.607 -20.790 1.00 63.12 350 TYR A O 1
ATOM 2714 N N . PHE A 1 351 ? 16.879 11.417 -21.242 1.00 63.34 351 PHE A N 1
ATOM 2715 C CA . PHE A 1 351 ? 17.355 11.649 -19.872 1.00 63.34 351 PHE A CA 1
ATOM 2716 C C . PHE A 1 351 ? 18.168 12.935 -19.722 1.00 63.34 351 PHE A C 1
ATOM 2718 O O . PHE A 1 351 ? 19.027 13.039 -18.844 1.00 63.34 351 PHE A O 1
ATOM 2725 N N . GLY A 1 352 ? 17.876 13.958 -20.528 1.00 55.09 352 GLY A N 1
ATOM 2726 C CA . GLY A 1 352 ? 18.345 15.309 -20.205 1.00 55.09 352 GLY A CA 1
ATOM 2727 C C . GLY A 1 352 ? 17.836 15.796 -18.838 1.00 55.09 352 GLY A C 1
ATOM 2728 O O . GLY A 1 352 ? 18.409 16.719 -18.267 1.00 55.09 352 GLY A O 1
ATOM 2729 N N . THR A 1 353 ? 16.804 15.146 -18.290 1.00 52.47 353 THR A N 1
ATOM 2730 C CA . THR A 1 353 ? 16.321 15.285 -16.915 1.00 52.47 353 THR A CA 1
ATOM 2731 C C . THR A 1 353 ? 16.215 13.884 -16.297 1.00 52.47 353 THR A C 1
ATOM 2733 O O . THR A 1 353 ? 15.635 12.969 -16.872 1.00 52.47 353 THR A O 1
ATOM 2736 N N . SER A 1 354 ? 16.833 13.658 -15.143 1.00 53.12 354 SER A N 1
ATOM 2737 C CA . SER A 1 354 ? 16.966 12.343 -14.496 1.00 53.12 354 SER A CA 1
ATOM 2738 C C . SER A 1 354 ? 15.686 11.853 -13.791 1.00 53.12 354 SER A C 1
ATOM 2740 O O . SER A 1 354 ? 15.767 11.305 -12.692 1.00 53.12 354 SER A O 1
ATOM 2742 N N . ASP A 1 355 ? 14.500 12.099 -14.349 1.00 68.50 355 ASP A N 1
ATOM 2743 C CA . ASP A 1 355 ? 13.237 11.872 -13.640 1.00 68.50 355 ASP A CA 1
ATOM 2744 C C . ASP A 1 355 ? 12.688 10.453 -13.867 1.00 68.50 355 ASP A C 1
ATOM 2746 O O . ASP A 1 355 ? 12.362 10.048 -14.984 1.00 68.50 355 ASP A O 1
ATOM 2750 N N . SER A 1 356 ? 12.558 9.688 -12.779 1.00 69.44 356 SER A N 1
ATOM 2751 C CA . SER A 1 356 ? 11.925 8.364 -12.766 1.00 69.44 356 SER A CA 1
ATOM 2752 C C . SER A 1 356 ? 10.476 8.372 -13.261 1.00 69.44 356 SER A C 1
ATOM 2754 O O . SER A 1 356 ? 9.989 7.329 -13.690 1.00 69.44 356 SER A O 1
ATOM 2756 N N . THR A 1 357 ? 9.797 9.519 -13.209 1.00 75.25 357 THR A N 1
ATOM 2757 C CA . THR A 1 357 ? 8.405 9.673 -13.653 1.00 75.25 357 THR A CA 1
ATOM 2758 C C . THR A 1 357 ? 8.280 9.495 -15.163 1.00 75.25 357 THR A C 1
ATOM 2760 O O . THR A 1 357 ? 7.444 8.715 -15.604 1.00 75.25 357 THR A O 1
ATOM 2763 N N . ASN A 1 358 ? 9.181 10.096 -15.950 1.00 79.38 358 ASN A N 1
ATOM 2764 C CA . ASN A 1 358 ? 9.207 9.906 -17.406 1.00 79.38 358 ASN A CA 1
ATOM 2765 C C . ASN A 1 358 ? 9.465 8.440 -17.768 1.00 79.38 358 ASN A C 1
ATOM 2767 O O . ASN A 1 358 ? 8.832 7.896 -18.665 1.00 79.38 358 ASN A O 1
ATOM 2771 N N . VAL A 1 359 ? 10.358 7.764 -17.033 1.00 83.81 359 VAL A N 1
ATOM 2772 C CA . VAL A 1 359 ? 10.572 6.320 -17.224 1.00 83.81 359 VAL A CA 1
ATOM 2773 C C . VAL A 1 359 ? 9.281 5.549 -16.975 1.00 83.81 359 VAL A C 1
ATOM 2775 O O . VAL A 1 359 ? 8.971 4.644 -17.738 1.00 83.81 359 VAL A O 1
ATOM 2778 N N . ALA A 1 360 ? 8.529 5.898 -15.929 1.00 87.00 360 ALA A N 1
ATOM 2779 C CA . ALA A 1 360 ? 7.272 5.237 -15.600 1.00 87.00 360 ALA A CA 1
ATOM 2780 C C . ALA A 1 360 ? 6.215 5.427 -16.689 1.00 87.00 360 ALA A C 1
ATOM 2782 O O . ALA A 1 360 ? 5.621 4.440 -17.116 1.00 87.00 360 ALA A O 1
ATOM 2783 N N . GLU A 1 361 ? 6.010 6.671 -17.128 1.00 86.69 361 GLU A N 1
ATOM 2784 C CA . GLU A 1 361 ? 5.028 7.058 -18.147 1.00 86.69 361 GLU A CA 1
ATOM 2785 C C . GLU A 1 361 ? 5.306 6.325 -19.465 1.00 86.69 361 GLU A C 1
ATOM 2787 O O . GLU A 1 361 ? 4.478 5.548 -19.947 1.00 86.69 361 GLU A O 1
ATOM 2792 N N . GLU A 1 362 ? 6.529 6.450 -19.985 1.00 86.00 362 GLU A N 1
ATOM 2793 C CA . GLU A 1 362 ? 6.922 5.846 -21.260 1.00 86.00 362 GLU A CA 1
ATOM 2794 C C . GLU A 1 362 ? 6.964 4.318 -21.203 1.00 86.00 362 GLU A C 1
ATOM 2796 O O . GLU A 1 362 ? 6.593 3.637 -22.163 1.00 86.00 362 GLU A O 1
ATOM 2801 N N . PHE A 1 363 ? 7.370 3.748 -20.065 1.00 87.94 363 PHE A N 1
ATOM 2802 C CA . PHE A 1 363 ? 7.285 2.307 -19.851 1.00 87.94 363 PHE A CA 1
ATOM 2803 C C . PHE A 1 363 ? 5.823 1.846 -19.816 1.00 87.94 363 PHE A C 1
ATOM 2805 O O . PHE A 1 363 ? 5.479 0.851 -20.448 1.00 87.94 363 PHE A O 1
ATOM 2812 N N . GLY A 1 364 ? 4.937 2.585 -19.146 1.00 88.88 364 GLY A N 1
ATOM 2813 C CA . GLY A 1 364 ? 3.500 2.320 -19.129 1.00 88.88 364 GLY A CA 1
ATOM 2814 C C . GLY A 1 364 ? 2.890 2.314 -20.533 1.00 88.88 364 GLY A C 1
ATOM 2815 O O . GLY A 1 364 ? 2.193 1.362 -20.903 1.00 88.88 364 GLY A O 1
ATOM 2816 N N . HIS A 1 365 ? 3.209 3.326 -21.344 1.00 85.81 365 HIS A N 1
ATOM 2817 C CA . HIS A 1 365 ? 2.837 3.386 -22.759 1.00 85.81 365 HIS A CA 1
ATOM 2818 C C . HIS A 1 365 ? 3.352 2.174 -23.544 1.00 85.81 365 HIS A C 1
ATOM 2820 O O . HIS A 1 365 ? 2.589 1.504 -24.242 1.00 85.81 365 HIS A O 1
ATOM 2826 N N . ALA A 1 366 ? 4.645 1.872 -23.433 1.00 84.69 366 ALA A N 1
ATOM 2827 C CA . ALA A 1 366 ? 5.291 0.833 -24.226 1.00 84.69 366 ALA A CA 1
ATOM 2828 C C . ALA A 1 366 ? 4.858 -0.586 -23.862 1.00 84.69 366 ALA A C 1
ATOM 2830 O O . ALA A 1 366 ? 4.837 -1.460 -24.726 1.00 84.69 366 ALA A O 1
ATOM 2831 N N . VAL A 1 367 ? 4.564 -0.835 -22.590 1.00 85.12 367 VAL A N 1
ATOM 2832 C CA . VAL A 1 367 ? 4.388 -2.195 -22.081 1.00 85.12 367 VAL A CA 1
ATOM 2833 C C . VAL A 1 367 ? 2.924 -2.590 -22.022 1.00 85.12 367 VAL A C 1
ATOM 2835 O O . VAL A 1 367 ? 2.570 -3.683 -22.456 1.00 85.12 367 VAL A O 1
ATOM 2838 N N . CYS A 1 368 ? 2.074 -1.688 -21.538 1.00 85.88 368 CYS A N 1
ATOM 2839 C CA . CYS A 1 368 ? 0.659 -1.974 -21.318 1.00 85.88 368 CYS A CA 1
ATOM 2840 C C . CYS A 1 368 ? -0.265 -1.043 -22.102 1.00 85.88 368 CYS A C 1
ATOM 2842 O O . CYS A 1 368 ? -1.477 -1.081 -21.912 1.00 85.88 368 CYS A O 1
ATOM 2844 N N . GLY A 1 369 ? 0.285 -0.201 -22.986 1.00 84.44 369 GLY A N 1
ATOM 2845 C CA . GLY A 1 369 ? -0.517 0.701 -23.807 1.00 84.44 369 GLY A CA 1
ATOM 2846 C C . GLY A 1 369 ? -1.307 1.708 -22.987 1.00 84.44 369 GLY A C 1
ATOM 2847 O O . GLY A 1 369 ? -2.386 2.114 -23.424 1.00 84.44 369 GLY A O 1
ATOM 2848 N N . LEU A 1 370 ? -0.784 2.094 -21.815 1.00 85.25 370 LEU A N 1
ATOM 2849 C CA . LEU A 1 370 ? -1.379 3.165 -21.026 1.00 85.25 370 LEU A CA 1
ATOM 2850 C C . LEU A 1 370 ? -1.490 4.427 -21.886 1.00 85.25 370 LEU A C 1
ATOM 2852 O O . LEU A 1 370 ? -0.765 4.593 -22.868 1.00 85.25 370 LEU A O 1
ATOM 2856 N N . ARG A 1 371 ? -2.421 5.310 -21.545 1.00 82.25 371 ARG A N 1
ATOM 2857 C CA . ARG A 1 371 ? -2.643 6.562 -22.269 1.00 82.25 371 ARG A CA 1
ATOM 2858 C C . ARG A 1 371 ? -2.734 7.708 -21.286 1.00 82.25 371 ARG A C 1
ATOM 2860 O O . ARG A 1 371 ? -3.181 7.524 -20.157 1.00 82.25 371 ARG A O 1
ATOM 2867 N N . HIS A 1 372 ? -2.371 8.896 -21.750 1.00 81.69 372 HIS A N 1
ATOM 2868 C CA . HIS A 1 372 ? -2.641 10.110 -21.004 1.00 81.69 372 HIS A CA 1
ATOM 2869 C C . HIS A 1 372 ? -4.157 10.303 -20.819 1.00 81.69 372 HIS A C 1
ATOM 2871 O O . HIS A 1 372 ? -4.920 10.120 -21.779 1.00 81.69 372 HIS A O 1
ATOM 2877 N N . PRO A 1 373 ? -4.628 10.731 -19.635 1.00 66.94 373 PRO A N 1
ATOM 2878 C CA . PRO A 1 373 ? -6.001 11.169 -19.456 1.00 66.94 373 PRO A CA 1
ATOM 2879 C C . PRO A 1 373 ? -6.295 12.348 -20.399 1.00 66.94 373 PRO A C 1
ATOM 2881 O O . PRO A 1 373 ? -5.662 13.401 -20.305 1.00 66.94 373 PRO A O 1
ATOM 2884 N N . GLY A 1 374 ? -7.251 12.165 -21.316 1.00 57.75 374 GLY A N 1
ATOM 2885 C CA . GLY A 1 374 ? -7.686 13.188 -22.279 1.00 57.75 374 GLY A CA 1
ATOM 2886 C C . GLY A 1 374 ? -7.215 12.995 -23.729 1.00 57.75 374 GLY A C 1
ATOM 2887 O O . GLY A 1 374 ? -7.661 13.735 -24.605 1.00 57.75 374 GLY A O 1
ATOM 2888 N N . GLY A 1 375 ? -6.379 11.993 -24.021 1.00 49.00 375 GLY A N 1
ATOM 2889 C CA . GLY A 1 375 ? -5.994 11.643 -25.393 1.00 49.00 375 GLY A CA 1
ATOM 2890 C C . GLY A 1 375 ? -7.145 11.000 -26.182 1.00 49.00 375 GLY A C 1
ATOM 2891 O O . GLY A 1 375 ? -7.455 9.831 -25.980 1.00 49.00 375 GLY A O 1
ATOM 2892 N N . ILE A 1 376 ? -7.769 11.786 -27.067 1.00 40.34 376 ILE A N 1
ATOM 2893 C CA . ILE A 1 376 ? -8.636 11.426 -28.211 1.00 40.34 376 ILE A CA 1
ATOM 2894 C C . ILE A 1 376 ? -9.708 10.339 -27.940 1.00 40.34 376 ILE A C 1
ATOM 2896 O O . ILE A 1 376 ? -9.452 9.139 -27.980 1.00 40.34 376 ILE A O 1
ATOM 2900 N N . ARG A 1 377 ? -10.967 10.791 -27.811 1.00 41.50 377 ARG A N 1
ATOM 2901 C CA . ARG A 1 377 ? -12.217 9.997 -27.900 1.00 41.50 377 ARG A CA 1
ATOM 2902 C C . ARG A 1 377 ? -12.444 8.898 -26.854 1.00 41.50 377 ARG A C 1
ATOM 2904 O O . ARG A 1 377 ? -13.258 8.010 -27.086 1.00 41.50 377 ARG A O 1
ATOM 2911 N N . TYR A 1 378 ? -11.861 9.003 -25.667 1.00 39.09 378 TYR A N 1
ATOM 2912 C CA . TYR A 1 378 ? -12.602 8.498 -24.510 1.00 39.09 378 TYR A CA 1
ATOM 2913 C C . TYR A 1 378 ? -13.787 9.442 -24.262 1.00 39.09 378 TYR A C 1
ATOM 2915 O O . TYR A 1 378 ? -13.644 10.650 -24.500 1.00 39.09 378 TYR A O 1
ATOM 2923 N N . PRO A 1 379 ? -14.976 8.943 -23.870 1.00 37.25 379 PRO A N 1
ATOM 2924 C CA . PRO A 1 379 ? -16.066 9.814 -23.452 1.00 37.25 379 PRO A CA 1
ATOM 2925 C C . PRO A 1 379 ? -15.502 10.875 -22.506 1.00 37.25 379 PRO A C 1
ATOM 2927 O O . PRO A 1 379 ? -14.640 10.570 -21.689 1.00 37.25 379 PRO A O 1
ATOM 2930 N N . ARG A 1 380 ? -15.979 12.121 -22.587 1.00 39.34 380 ARG A N 1
ATOM 2931 C CA . ARG A 1 380 ? -15.586 13.238 -21.695 1.00 39.34 380 ARG A CA 1
ATOM 2932 C C . ARG A 1 380 ? -15.836 12.979 -20.193 1.00 39.34 380 ARG A C 1
ATOM 2934 O O . ARG A 1 380 ? -15.717 13.882 -19.377 1.00 39.34 380 ARG A O 1
ATOM 2941 N N . TYR A 1 381 ? -16.181 11.752 -19.836 1.00 39.41 381 TYR A N 1
ATOM 2942 C CA . TYR A 1 381 ? -16.235 11.212 -18.499 1.00 39.41 381 TYR A CA 1
ATOM 2943 C C . TYR A 1 381 ? -15.110 10.192 -18.396 1.00 39.41 381 TYR A C 1
ATOM 2945 O O . TYR A 1 381 ? -15.204 9.175 -19.072 1.00 39.41 381 TYR A O 1
ATOM 2953 N N . GLN A 1 382 ? -14.086 10.473 -17.586 1.00 42.34 382 GLN A N 1
ATOM 2954 C CA . GLN A 1 382 ? -13.275 9.504 -16.823 1.00 42.34 382 GLN A CA 1
ATOM 2955 C C . GLN A 1 382 ? -11.890 10.092 -16.518 1.00 42.34 382 GLN A C 1
ATOM 2957 O O . GLN A 1 382 ? -10.863 9.674 -17.044 1.00 42.34 382 GLN A O 1
ATOM 2962 N N . THR A 1 383 ? -11.832 11.051 -15.595 1.00 39.56 383 THR A N 1
ATOM 2963 C CA . THR A 1 383 ? -10.741 10.968 -14.619 1.00 39.56 383 THR A CA 1
ATOM 2964 C C . THR A 1 383 ? -11.102 9.802 -13.716 1.00 39.56 383 THR A C 1
ATOM 2966 O O . THR A 1 383 ? -12.226 9.735 -13.215 1.00 39.56 383 THR A O 1
ATOM 2969 N N . ASN A 1 384 ? -10.186 8.863 -13.560 1.00 46.78 384 ASN A N 1
ATOM 2970 C CA . ASN A 1 384 ? -10.552 7.513 -13.173 1.00 46.78 384 ASN A CA 1
ATOM 2971 C C . ASN A 1 384 ? -11.109 7.343 -11.768 1.00 46.78 384 ASN A C 1
ATOM 2973 O O . ASN A 1 384 ? -11.684 6.305 -11.495 1.00 46.78 384 ASN A O 1
ATOM 2977 N N . TYR A 1 385 ? -10.997 8.345 -10.909 1.00 48.28 385 TYR A N 1
ATOM 2978 C CA . TYR A 1 385 ? -11.504 8.311 -9.553 1.00 48.28 385 TYR A CA 1
ATOM 2979 C C . TYR A 1 385 ? -11.686 9.758 -9.105 1.00 48.28 385 TYR A C 1
ATOM 2981 O O . TYR A 1 385 ? -10.741 10.542 -9.123 1.00 48.28 385 TYR A O 1
ATOM 2989 N N . ALA A 1 386 ? -12.917 10.147 -8.803 1.00 41.09 386 ALA A N 1
ATOM 2990 C CA . ALA A 1 386 ? -13.251 11.509 -8.430 1.00 41.09 386 ALA A CA 1
ATOM 2991 C C . ALA A 1 386 ? -13.037 11.730 -6.924 1.00 41.09 386 ALA A C 1
ATOM 2993 O O . ALA A 1 386 ? -13.864 11.250 -6.146 1.00 41.09 386 ALA A O 1
ATOM 2994 N N . PRO A 1 387 ? -12.028 12.501 -6.466 1.00 48.19 387 PRO A N 1
ATOM 2995 C CA . PRO A 1 387 ? -12.262 13.304 -5.273 1.00 48.19 387 PRO A CA 1
ATOM 2996 C C . PRO A 1 387 ? -13.409 14.279 -5.596 1.00 48.19 387 PRO A C 1
ATOM 2998 O O . PRO A 1 387 ? -13.648 14.559 -6.772 1.00 48.19 387 PRO A O 1
ATOM 3001 N N . ALA A 1 388 ? -14.143 14.738 -4.576 1.00 48.53 388 ALA A N 1
ATOM 3002 C CA . ALA A 1 388 ? -15.331 15.589 -4.724 1.00 48.53 388 ALA A CA 1
ATOM 3003 C C . ALA A 1 388 ? -15.219 16.571 -5.907 1.00 48.53 388 ALA A C 1
ATOM 3005 O O . ALA A 1 388 ? -14.183 17.221 -6.066 1.00 48.53 388 ALA A O 1
ATOM 3006 N N . LEU A 1 389 ? -16.277 16.633 -6.729 1.00 49.84 389 LEU A N 1
ATOM 3007 C CA . LEU A 1 389 ? -16.359 17.506 -7.903 1.00 49.84 389 LEU A CA 1
ATOM 3008 C C . LEU A 1 389 ? -15.824 18.905 -7.559 1.00 49.84 389 LEU A C 1
ATOM 3010 O O . LEU A 1 389 ? -16.117 19.436 -6.483 1.00 49.84 389 LEU A O 1
ATOM 3014 N N . THR A 1 390 ? -15.059 19.514 -8.465 1.00 55.16 390 THR A N 1
ATOM 3015 C CA . THR A 1 390 ? -14.736 20.940 -8.364 1.00 55.16 390 THR A CA 1
ATOM 3016 C C . THR A 1 390 ? -16.038 21.749 -8.314 1.00 55.16 390 THR A C 1
ATOM 3018 O O . THR A 1 390 ? -17.115 21.251 -8.644 1.00 55.16 390 THR A O 1
ATOM 3021 N N . SER A 1 391 ? -15.983 23.004 -7.860 1.00 49.59 391 SER A N 1
ATOM 3022 C CA . SER A 1 391 ? -17.188 23.834 -7.664 1.00 49.59 391 SER A CA 1
ATOM 3023 C C . SER A 1 391 ? -18.033 24.036 -8.933 1.00 49.59 391 SER A C 1
ATOM 3025 O O . SER A 1 391 ? -19.190 24.432 -8.842 1.00 49.59 391 SER A O 1
ATOM 3027 N N . ASP A 1 392 ? -17.469 23.759 -10.106 1.00 49.34 392 ASP A N 1
ATOM 3028 C CA . ASP A 1 392 ? -18.097 23.763 -11.430 1.00 49.34 392 ASP A CA 1
ATOM 3029 C C . ASP A 1 392 ? -18.558 22.369 -11.913 1.00 49.34 392 ASP A C 1
ATOM 3031 O O . ASP A 1 392 ? -18.960 22.213 -13.065 1.00 49.34 392 ASP A O 1
ATOM 3035 N N . GLY A 1 393 ? -18.531 21.347 -11.055 1.00 47.31 393 GLY A N 1
ATOM 3036 C CA . GLY A 1 393 ? -18.976 19.996 -11.395 1.00 47.31 393 GLY A CA 1
ATOM 3037 C C . GLY A 1 393 ? -17.990 19.211 -12.263 1.00 47.31 393 GLY A C 1
ATOM 3038 O O . GLY A 1 393 ? -18.365 18.168 -12.799 1.00 47.31 393 GLY A O 1
ATOM 3039 N N . GLN A 1 394 ? -16.757 19.695 -12.434 1.00 46.91 394 GLN A N 1
ATOM 3040 C CA . GLN A 1 394 ? -15.720 18.968 -13.161 1.00 46.91 394 GLN A CA 1
ATOM 3041 C C . GLN A 1 394 ? -14.885 18.101 -12.222 1.00 46.91 394 GLN A C 1
ATOM 3043 O O . GLN A 1 394 ? -14.888 18.239 -10.999 1.00 46.91 394 GLN A O 1
ATOM 3048 N N . LEU A 1 395 ? -14.199 17.124 -12.799 1.00 51.19 395 LEU A N 1
ATOM 3049 C CA . LEU A 1 395 ? -13.240 16.330 -12.056 1.00 51.19 395 LEU A CA 1
ATOM 3050 C C . LEU A 1 395 ? -11.859 16.947 -12.243 1.00 51.19 395 LEU A C 1
ATOM 3052 O O . LEU A 1 395 ? -11.527 17.312 -13.372 1.00 51.19 395 LEU A O 1
ATOM 3056 N N . PRO A 1 396 ? -11.035 17.065 -11.186 1.00 60.47 396 PRO A N 1
ATOM 3057 C CA . PRO A 1 396 ? -9.673 17.538 -11.360 1.00 60.47 396 PRO A CA 1
ATOM 3058 C C . PRO A 1 396 ? -8.941 16.582 -12.304 1.00 60.47 396 PRO A C 1
ATOM 3060 O O . PRO A 1 396 ? -8.735 15.407 -12.000 1.00 60.47 396 PRO A O 1
ATOM 3063 N N . GLU A 1 397 ? -8.574 17.080 -13.483 1.00 67.75 397 GLU A N 1
ATOM 3064 C CA . GLU A 1 397 ? -7.958 16.252 -14.510 1.00 67.75 397 GLU A CA 1
ATOM 3065 C C . GLU A 1 397 ? -6.656 15.612 -14.004 1.00 67.75 397 GLU A C 1
ATOM 3067 O O . GLU A 1 397 ? -5.800 16.270 -13.390 1.00 67.75 397 GLU A O 1
ATOM 3072 N N . ARG A 1 398 ? -6.495 14.321 -14.326 1.00 77.19 398 ARG A N 1
ATOM 3073 C CA . ARG A 1 398 ? -5.243 13.564 -14.178 1.00 77.19 398 ARG A CA 1
ATOM 3074 C C . ARG A 1 398 ? -4.779 13.357 -12.726 1.00 77.19 398 ARG A C 1
ATOM 3076 O O . ARG A 1 398 ? -3.580 13.406 -12.458 1.00 77.19 398 ARG A O 1
ATOM 3083 N N . VAL A 1 399 ? -5.703 13.156 -11.785 1.00 82.31 399 VAL A N 1
ATOM 3084 C CA . VAL A 1 399 ? -5.387 12.817 -10.382 1.00 82.31 399 VAL A CA 1
ATOM 3085 C C . VAL A 1 399 ? -5.535 11.321 -10.089 1.00 82.31 399 VAL A C 1
ATOM 3087 O O . VAL A 1 399 ? -6.188 10.606 -10.848 1.00 82.31 399 VAL A O 1
ATOM 3090 N N . ILE A 1 400 ? -4.953 10.851 -8.981 1.00 85.19 400 ILE A N 1
ATOM 3091 C CA . ILE A 1 400 ? -5.025 9.440 -8.574 1.00 85.19 400 ILE A CA 1
ATOM 3092 C C . ILE A 1 400 ? -6.379 9.029 -7.988 1.00 85.19 400 ILE A C 1
ATOM 3094 O O . ILE A 1 400 ? -6.753 7.862 -8.082 1.00 85.19 400 ILE A O 1
ATOM 3098 N N . GLY A 1 401 ? -7.103 9.972 -7.383 1.00 80.62 401 GLY A N 1
ATOM 3099 C CA . GLY A 1 401 ? -8.446 9.823 -6.820 1.00 80.62 401 GLY A CA 1
ATOM 3100 C C . GLY A 1 401 ? -8.567 8.979 -5.549 1.00 80.62 401 GLY A C 1
ATOM 3101 O O . GLY A 1 401 ? -9.547 9.114 -4.831 1.00 80.62 401 GLY A O 1
ATOM 3102 N N . GLU A 1 402 ? -7.559 8.192 -5.198 1.00 88.75 402 GLU A N 1
ATOM 3103 C CA . GLU A 1 402 ? -7.482 7.424 -3.952 1.00 88.75 402 GLU A CA 1
ATOM 3104 C C . GLU A 1 402 ? -6.215 7.811 -3.176 1.00 88.75 402 GLU A C 1
ATOM 3106 O O . GLU A 1 402 ? -5.272 8.341 -3.760 1.00 88.75 402 GLU A O 1
ATOM 3111 N N . PHE A 1 403 ? -6.157 7.560 -1.868 1.00 92.56 403 PHE A N 1
ATOM 3112 C CA . PHE A 1 403 ? -4.914 7.739 -1.120 1.00 92.56 403 PHE A CA 1
ATOM 3113 C C . PHE A 1 403 ? -3.863 6.710 -1.551 1.00 92.56 403 PHE A C 1
ATOM 3115 O O . PHE A 1 403 ? -4.035 5.501 -1.383 1.00 92.56 403 PHE A O 1
ATOM 3122 N N . GLY A 1 404 ? -2.735 7.202 -2.057 1.00 94.50 404 GLY A N 1
ATOM 3123 C CA . GLY A 1 404 ? -1.532 6.401 -2.251 1.00 94.50 404 GLY A CA 1
ATOM 3124 C C . GLY A 1 404 ? -0.706 6.318 -0.971 1.00 94.50 404 GLY A C 1
ATOM 3125 O O . GLY A 1 404 ? -0.720 7.236 -0.149 1.00 94.50 404 GLY A O 1
ATOM 3126 N N . TYR A 1 405 ? 0.049 5.235 -0.809 1.00 96.06 405 TYR A N 1
ATOM 3127 C CA . TYR A 1 405 ? 1.006 5.099 0.283 1.00 96.06 405 TYR A CA 1
ATOM 3128 C C . TYR A 1 405 ? 2.284 4.435 -0.213 1.00 96.06 405 TYR A C 1
ATOM 3130 O O . TYR A 1 405 ? 2.257 3.333 -0.758 1.00 96.06 405 TYR A O 1
ATOM 3138 N N . ASP A 1 406 ? 3.410 5.104 0.011 1.00 96.25 406 ASP A N 1
ATOM 3139 C CA . ASP A 1 406 ? 4.730 4.543 -0.222 1.00 96.25 406 ASP A CA 1
ATOM 3140 C C . ASP A 1 406 ? 5.258 3.884 1.060 1.00 96.25 406 ASP A C 1
ATOM 3142 O O . ASP A 1 406 ? 5.636 4.593 1.999 1.00 96.25 406 ASP A O 1
ATOM 3146 N N . PRO A 1 407 ? 5.344 2.545 1.121 1.00 95.19 407 PRO A N 1
ATOM 3147 C CA . PRO A 1 407 ? 5.807 1.847 2.315 1.00 95.19 407 PRO A CA 1
ATOM 3148 C C . PRO A 1 407 ? 7.315 1.980 2.571 1.00 95.19 407 PRO A C 1
ATOM 3150 O O . PRO A 1 407 ? 7.780 1.608 3.651 1.00 95.19 407 PRO A O 1
ATOM 3153 N N . ILE A 1 408 ? 8.090 2.474 1.601 1.00 93.81 408 ILE A N 1
ATOM 3154 C CA . ILE A 1 408 ? 9.535 2.685 1.723 1.00 93.81 408 ILE A CA 1
ATOM 3155 C C . ILE A 1 408 ? 9.786 4.039 2.384 1.00 93.81 408 ILE A C 1
ATOM 3157 O O . ILE A 1 408 ? 10.411 4.093 3.448 1.00 93.81 408 ILE A O 1
ATOM 3161 N N . SER A 1 409 ? 9.270 5.111 1.773 1.00 93.56 409 SER A N 1
ATOM 3162 C CA . SER A 1 409 ? 9.469 6.490 2.240 1.00 93.56 409 SER A CA 1
ATOM 3163 C C . SER A 1 409 ? 8.424 6.967 3.249 1.00 93.56 409 SER A C 1
ATOM 3165 O O . SER A 1 409 ? 8.513 8.101 3.712 1.00 93.56 409 SER A O 1
ATOM 3167 N N . GLU A 1 410 ? 7.430 6.135 3.567 1.00 93.75 410 GLU A N 1
ATOM 3168 C CA . GLU A 1 410 ? 6.318 6.458 4.467 1.00 93.75 410 GLU A CA 1
ATOM 3169 C C . GLU A 1 410 ? 5.566 7.725 4.040 1.00 93.75 410 GLU A C 1
ATOM 3171 O O . GLU A 1 410 ? 5.141 8.550 4.846 1.00 93.75 410 GLU A O 1
ATOM 3176 N N . THR A 1 411 ? 5.433 7.910 2.729 1.00 94.62 411 THR A N 1
ATOM 3177 C CA . THR A 1 411 ? 4.796 9.091 2.149 1.00 94.62 411 THR A CA 1
ATOM 3178 C C . THR A 1 411 ? 3.369 8.757 1.751 1.00 94.62 411 THR A C 1
ATOM 3180 O O . THR A 1 411 ? 3.126 7.761 1.074 1.00 94.62 411 THR A O 1
ATOM 3183 N N . ILE A 1 412 ? 2.424 9.598 2.170 1.00 94.50 412 ILE A N 1
ATOM 3184 C CA . ILE A 1 412 ? 1.026 9.507 1.749 1.00 94.50 412 ILE A CA 1
ATOM 3185 C C . ILE A 1 412 ? 0.817 10.443 0.563 1.00 94.50 412 ILE A C 1
ATOM 3187 O O . ILE A 1 412 ? 1.190 11.616 0.611 1.00 94.50 412 ILE A O 1
ATOM 3191 N N . PHE A 1 413 ? 0.189 9.921 -0.481 1.00 93.00 413 PHE A N 1
ATOM 3192 C CA . PHE A 1 413 ? -0.247 10.688 -1.636 1.00 93.00 413 PHE A CA 1
ATOM 3193 C C . PHE A 1 413 ? -1.739 10.941 -1.498 1.00 93.00 413 PHE A C 1
ATOM 3195 O O . PHE A 1 413 ? -2.530 10.010 -1.363 1.00 93.00 413 PHE A O 1
ATOM 3202 N N . TRP A 1 414 ? -2.118 12.213 -1.491 1.00 90.88 414 TRP A N 1
ATOM 3203 C CA . TRP A 1 414 ? -3.513 12.621 -1.401 1.00 90.88 414 TRP A CA 1
ATOM 3204 C C . TRP A 1 414 ? -4.278 12.237 -2.675 1.00 90.88 414 TRP A C 1
ATOM 3206 O O . TRP A 1 414 ? -3.673 12.201 -3.744 1.00 90.88 414 TRP A O 1
ATOM 3216 N N . PRO A 1 415 ? -5.608 12.051 -2.616 1.00 87.81 415 PRO A N 1
ATOM 3217 C CA . PRO A 1 415 ? -6.433 11.773 -3.794 1.00 87.81 415 PRO A CA 1
ATOM 3218 C C . PRO A 1 415 ? -6.271 12.768 -4.956 1.00 87.81 415 PRO A C 1
ATOM 3220 O O . PRO A 1 415 ? -6.513 12.422 -6.107 1.00 87.81 415 PRO A O 1
ATOM 3223 N N . ASN A 1 416 ? -5.860 14.008 -4.677 1.00 84.38 416 ASN A N 1
ATOM 3224 C CA . ASN A 1 416 ? -5.599 15.039 -5.686 1.00 84.38 416 ASN A CA 1
ATOM 3225 C C . ASN A 1 416 ? -4.157 15.034 -6.236 1.00 84.38 416 ASN A C 1
ATOM 3227 O O . ASN A 1 416 ? -3.833 15.874 -7.079 1.00 84.38 416 ASN A O 1
ATOM 3231 N N . ALA A 1 417 ? -3.293 14.125 -5.772 1.00 86.62 417 ALA A N 1
ATOM 3232 C CA . ALA A 1 417 ? -1.975 13.902 -6.351 1.00 86.62 417 ALA A CA 1
ATOM 3233 C C . ALA A 1 417 ? -2.123 13.484 -7.816 1.00 86.62 417 ALA A C 1
ATOM 3235 O O . ALA A 1 417 ? -3.118 12.864 -8.199 1.00 86.62 417 ALA A O 1
ATOM 3236 N N . LYS A 1 418 ? -1.154 13.852 -8.651 1.00 86.62 418 LYS A N 1
ATOM 3237 C CA . LYS A 1 418 ? -1.229 13.581 -10.084 1.00 86.62 418 LYS A CA 1
ATOM 3238 C C . LYS A 1 418 ? -0.963 12.109 -10.355 1.00 86.62 418 LYS A C 1
ATOM 3240 O O . LYS A 1 418 ? -0.124 11.493 -9.708 1.00 86.62 418 LYS A O 1
ATOM 3245 N N . ASP A 1 419 ? -1.674 11.547 -11.319 1.00 87.50 419 ASP A N 1
ATOM 3246 C CA . ASP A 1 419 ? -1.339 10.226 -11.838 1.00 87.50 419 ASP A CA 1
ATOM 3247 C C . ASP A 1 419 ? -0.044 10.313 -12.665 1.00 87.50 419 ASP A C 1
ATOM 3249 O O . ASP A 1 419 ? 0.172 11.317 -13.335 1.00 87.50 419 ASP A O 1
ATOM 3253 N N . PHE A 1 420 ? 0.837 9.314 -12.632 1.00 88.00 420 PHE A N 1
ATOM 3254 C CA . PHE A 1 420 ? 2.097 9.333 -13.381 1.00 88.00 420 PHE A CA 1
ATOM 3255 C C . PHE A 1 420 ? 1.899 9.337 -14.901 1.00 88.00 420 PHE A C 1
ATOM 3257 O O . PHE A 1 420 ? 2.828 9.694 -15.604 1.00 88.00 420 PHE A O 1
ATOM 3264 N N . MET A 1 421 ? 0.703 8.999 -15.392 1.00 85.44 421 MET A N 1
ATOM 3265 C CA . MET A 1 421 ? 0.292 9.150 -16.789 1.00 85.44 421 MET A CA 1
ATOM 3266 C C . MET A 1 421 ? -0.329 10.524 -17.068 1.00 85.44 421 MET A C 1
ATOM 3268 O O . MET A 1 421 ? -1.092 10.675 -18.015 1.00 85.44 421 MET A O 1
ATOM 3272 N N . ASN A 1 422 ? -0.124 11.545 -16.235 1.00 83.25 422 ASN A N 1
ATOM 3273 C CA . ASN A 1 422 ? -0.783 12.836 -16.440 1.00 83.25 422 ASN A CA 1
ATOM 3274 C C . ASN A 1 422 ? -0.307 13.591 -17.698 1.00 83.25 422 ASN A C 1
ATOM 3276 O O . ASN A 1 422 ? -0.940 14.592 -18.036 1.00 83.25 422 ASN A O 1
ATOM 3280 N N . GLY A 1 423 ? 0.761 13.166 -18.384 1.00 72.75 423 GLY A N 1
ATOM 3281 C CA . GLY A 1 423 ? 1.230 13.750 -19.644 1.00 72.75 423 GLY A CA 1
ATOM 3282 C C . GLY A 1 423 ? 1.823 15.158 -19.528 1.00 72.75 423 GLY A C 1
ATOM 3283 O O . GLY A 1 423 ? 2.053 15.824 -20.541 1.00 72.75 423 GLY A O 1
ATOM 3284 N N . GLN A 1 424 ? 2.045 15.676 -18.314 1.00 68.88 424 GLN A N 1
ATOM 3285 C CA . GLN A 1 424 ? 2.818 16.900 -18.114 1.00 68.88 424 GLN A CA 1
ATOM 3286 C C . GLN A 1 424 ? 4.297 16.541 -17.948 1.00 68.88 424 GLN A C 1
ATOM 3288 O O . GLN A 1 424 ? 4.731 16.077 -16.898 1.00 68.88 424 GLN A O 1
ATOM 3293 N N . ARG A 1 425 ? 5.075 16.827 -19.002 1.00 56.50 425 ARG A N 1
ATOM 3294 C CA . ARG A 1 425 ? 6.498 16.475 -19.208 1.00 56.50 425 ARG A CA 1
ATOM 3295 C C . ARG A 1 425 ? 7.512 17.074 -18.214 1.00 56.50 425 ARG A C 1
ATOM 3297 O O . ARG A 1 425 ? 8.713 17.024 -18.470 1.00 56.50 425 ARG A O 1
ATOM 3304 N N . SER A 1 426 ? 7.069 17.667 -17.109 1.00 46.50 426 SER A N 1
ATOM 3305 C CA . SER A 1 426 ? 7.940 18.410 -16.197 1.00 46.50 426 SER A CA 1
ATOM 3306 C C . SER A 1 426 ? 7.585 18.149 -14.738 1.00 46.50 426 SER A C 1
ATOM 3308 O O . SER A 1 426 ? 6.916 18.961 -14.104 1.00 46.50 426 SER A O 1
ATOM 3310 N N . PHE A 1 427 ? 8.114 17.061 -14.182 1.00 50.81 427 PHE A N 1
ATOM 3311 C CA . PHE A 1 427 ? 8.242 16.883 -12.734 1.00 50.81 427 PHE A CA 1
ATOM 3312 C C . PHE A 1 427 ? 9.686 17.159 -12.291 1.00 50.81 427 PHE A C 1
ATOM 3314 O O . PHE A 1 427 ? 10.371 16.343 -11.685 1.00 50.81 427 PHE A O 1
ATOM 3321 N N . SER A 1 428 ? 10.179 18.377 -12.534 1.00 39.03 428 SER A N 1
ATOM 3322 C CA . SER A 1 428 ? 11.369 18.859 -11.822 1.00 39.03 428 SER A CA 1
ATOM 3323 C C . SER A 1 428 ? 10.970 19.277 -10.400 1.00 39.03 428 SER A C 1
ATOM 3325 O O . SER A 1 428 ? 10.870 20.463 -10.093 1.00 39.03 428 SER A O 1
ATOM 3327 N N . GLY A 1 429 ? 10.661 18.312 -9.537 1.00 42.56 429 GLY A N 1
ATOM 3328 C CA . GLY A 1 429 ? 10.298 18.588 -8.152 1.00 42.56 429 GLY A CA 1
ATOM 3329 C C . GLY A 1 429 ? 9.734 17.365 -7.449 1.00 42.56 429 GLY A C 1
ATOM 3330 O O . GLY A 1 429 ? 8.870 16.678 -7.977 1.00 42.56 429 GLY A O 1
ATOM 3331 N N . SER A 1 430 ? 10.226 17.121 -6.242 1.00 42.44 430 SER A N 1
ATOM 3332 C CA . SER A 1 430 ? 9.952 16.041 -5.283 1.00 42.44 430 SER A CA 1
ATOM 3333 C C . SER A 1 430 ? 8.486 15.857 -4.838 1.00 42.44 430 SER A C 1
ATOM 3335 O O . SER A 1 430 ? 8.224 15.341 -3.753 1.00 42.44 430 SER A O 1
ATOM 3337 N N . SER A 1 431 ? 7.510 16.257 -5.646 1.00 49.78 431 SER A N 1
ATOM 3338 C CA . SER A 1 431 ? 6.101 16.320 -5.286 1.00 49.78 431 SER A CA 1
ATOM 3339 C C . SER A 1 431 ? 5.208 15.817 -6.420 1.00 49.78 431 SER A C 1
ATOM 3341 O O . SER A 1 431 ? 4.809 16.577 -7.298 1.00 49.78 431 SER A O 1
ATOM 3343 N N . GLY A 1 432 ? 4.782 14.557 -6.317 1.00 65.19 432 GLY A N 1
ATOM 3344 C CA . GLY A 1 432 ? 3.339 14.320 -6.388 1.00 65.19 432 GLY A CA 1
ATOM 3345 C C . GLY A 1 432 ? 2.783 13.516 -7.556 1.00 65.19 432 GLY A C 1
ATOM 3346 O O . GLY A 1 432 ? 1.560 13.429 -7.627 1.00 65.19 432 GLY A O 1
ATOM 3347 N N . ALA A 1 433 ? 3.606 12.923 -8.426 1.00 79.31 433 ALA A N 1
ATOM 3348 C CA . ALA A 1 433 ? 3.120 11.894 -9.345 1.00 79.31 433 ALA A CA 1
ATOM 3349 C C . ALA A 1 433 ? 3.078 10.527 -8.638 1.00 79.31 433 ALA A C 1
ATOM 3351 O O . ALA A 1 433 ? 4.053 10.102 -8.015 1.00 79.31 433 ALA A O 1
ATOM 3352 N N . TRP A 1 434 ? 1.939 9.852 -8.714 1.00 91.62 434 TRP A N 1
ATOM 3353 C CA . TRP A 1 434 ? 1.703 8.527 -8.147 1.00 91.62 434 TRP A CA 1
ATOM 3354 C C . TRP A 1 434 ? 0.817 7.707 -9.088 1.00 91.62 434 TRP A C 1
ATOM 3356 O O . TRP A 1 434 ? 0.506 8.152 -10.184 1.00 91.62 434 TRP A O 1
ATOM 3366 N N . ILE A 1 435 ? 0.416 6.498 -8.714 1.00 90.94 435 ILE A N 1
ATOM 3367 C CA . ILE A 1 435 ? -0.444 5.658 -9.556 1.00 90.94 435 ILE A CA 1
ATOM 3368 C C . ILE A 1 435 ? -1.895 5.677 -9.068 1.00 90.94 435 ILE A C 1
ATOM 3370 O O . ILE A 1 435 ? -2.156 5.457 -7.884 1.00 90.94 435 ILE A O 1
ATOM 3374 N N . SER A 1 436 ? -2.846 5.938 -9.972 1.00 89.12 436 SER A N 1
ATOM 3375 C CA . SER A 1 436 ? -4.275 5.745 -9.701 1.00 89.12 436 SER A CA 1
ATOM 3376 C C . SER A 1 436 ? -4.626 4.257 -9.640 1.00 89.12 436 SER A C 1
ATOM 3378 O O . SER A 1 436 ? -3.978 3.443 -10.309 1.00 89.12 436 SER A O 1
ATOM 3380 N N . PRO A 1 437 ? -5.711 3.875 -8.943 1.00 86.75 437 PRO A N 1
ATOM 3381 C CA . PRO A 1 437 ? -6.186 2.496 -8.982 1.00 86.75 437 PRO A CA 1
ATOM 3382 C C . PRO A 1 437 ? -6.521 1.998 -10.402 1.00 86.75 437 PRO A C 1
ATOM 3384 O O . PRO A 1 437 ? -6.476 0.799 -10.655 1.00 86.75 437 PRO A O 1
ATOM 3387 N N . PHE A 1 438 ? -6.814 2.894 -11.352 1.00 84.12 438 PHE A N 1
ATOM 3388 C CA . PHE A 1 438 ? -7.162 2.526 -12.727 1.00 84.12 438 PHE A CA 1
ATOM 3389 C C . PHE A 1 438 ? -5.943 2.114 -13.533 1.00 84.12 438 PHE A C 1
ATOM 3391 O O . PHE A 1 438 ? -5.922 1.018 -14.088 1.00 84.12 438 PHE A O 1
ATOM 3398 N N . HIS A 1 439 ? -4.903 2.953 -13.564 1.00 87.19 439 HIS A N 1
ATOM 3399 C CA . HIS A 1 439 ? -3.669 2.569 -14.245 1.00 87.19 439 HIS A CA 1
ATOM 3400 C C . HIS A 1 439 ? -3.006 1.391 -13.533 1.00 87.19 439 HIS A C 1
ATOM 3402 O O . HIS A 1 439 ? -2.430 0.536 -14.200 1.00 87.19 439 HIS A O 1
ATOM 3408 N N . TYR A 1 440 ? -3.151 1.285 -12.206 1.00 92.06 440 TYR A N 1
ATOM 3409 C CA . TYR A 1 440 ? -2.718 0.097 -11.474 1.00 92.06 440 TYR A CA 1
ATOM 3410 C C . TYR A 1 440 ? -3.437 -1.164 -11.963 1.00 92.06 440 TYR A C 1
ATOM 3412 O O . TYR A 1 440 ? -2.771 -2.153 -12.248 1.00 92.06 440 TYR A O 1
ATOM 3420 N N . GLY A 1 441 ? -4.766 -1.128 -12.105 1.00 88.62 441 GLY A N 1
ATOM 3421 C CA . GLY A 1 441 ? -5.556 -2.250 -12.624 1.00 88.62 441 GLY A CA 1
ATOM 3422 C C . GLY A 1 441 ? -5.130 -2.677 -14.031 1.00 88.62 441 GLY A C 1
ATOM 3423 O O . GLY A 1 441 ? -4.858 -3.853 -14.253 1.00 88.62 441 GLY A O 1
ATOM 3424 N N . ILE A 1 442 ? -4.953 -1.723 -14.954 1.00 86.62 442 ILE A N 1
ATOM 3425 C CA . ILE A 1 442 ? -4.499 -2.030 -16.324 1.00 86.62 442 ILE A CA 1
ATOM 3426 C C . ILE A 1 442 ? -3.105 -2.669 -16.317 1.00 86.62 442 ILE A C 1
ATOM 3428 O O . ILE A 1 442 ? -2.879 -3.665 -17.005 1.00 86.62 442 ILE A O 1
ATOM 3432 N N . LEU A 1 443 ? -2.164 -2.120 -15.539 1.00 90.06 443 LEU A N 1
ATOM 3433 C CA . LEU A 1 443 ? -0.829 -2.708 -15.405 1.00 90.06 443 LEU A CA 1
ATOM 3434 C C . LEU A 1 443 ? -0.894 -4.112 -14.797 1.00 90.06 443 LEU A C 1
ATOM 3436 O O . LEU A 1 443 ? -0.175 -5.001 -15.241 1.00 90.06 443 LEU A O 1
ATOM 3440 N N . LEU A 1 444 ? -1.741 -4.312 -13.788 1.00 92.50 444 LEU A N 1
ATOM 3441 C CA . LEU A 1 444 ? -1.900 -5.592 -13.113 1.00 92.50 444 LEU A CA 1
ATOM 3442 C C . LEU A 1 444 ? -2.374 -6.670 -14.090 1.00 92.50 444 LEU A C 1
ATOM 3444 O O . LEU A 1 444 ? -1.753 -7.727 -14.179 1.00 92.50 444 LEU A O 1
ATOM 3448 N N . ASP A 1 445 ? -3.418 -6.390 -14.865 1.00 89.62 445 ASP A N 1
ATOM 3449 C CA . ASP A 1 445 ? -3.953 -7.335 -15.849 1.00 89.62 445 ASP A CA 1
ATOM 3450 C C . ASP A 1 445 ? -2.959 -7.604 -16.985 1.00 89.62 445 ASP A C 1
ATOM 3452 O O . ASP A 1 445 ? -2.752 -8.753 -17.383 1.00 89.62 445 ASP A O 1
ATOM 3456 N N . CYS A 1 446 ? -2.278 -6.559 -17.455 1.00 88.19 446 CYS A N 1
ATOM 3457 C CA . CYS A 1 446 ? -1.191 -6.659 -18.425 1.00 88.19 446 CYS A CA 1
ATOM 3458 C C . CYS A 1 446 ? -0.064 -7.593 -17.935 1.00 88.19 446 CYS A C 1
ATOM 3460 O O . CYS A 1 446 ? 0.352 -8.504 -18.656 1.00 88.19 446 CYS A O 1
ATOM 3462 N N . PHE A 1 447 ? 0.395 -7.428 -16.688 1.00 90.69 447 PHE A N 1
ATOM 3463 C CA . PHE A 1 447 ? 1.467 -8.246 -16.113 1.00 90.69 447 PHE A CA 1
ATOM 3464 C C . PHE A 1 447 ? 1.041 -9.678 -15.780 1.00 90.69 447 PHE A C 1
ATOM 3466 O O . PHE A 1 447 ? 1.849 -10.598 -15.930 1.00 90.69 447 PHE A O 1
ATOM 3473 N N . ARG A 1 448 ? -0.209 -9.888 -15.356 1.00 90.75 448 ARG A N 1
ATOM 3474 C CA . ARG A 1 448 ? -0.767 -11.221 -15.084 1.00 90.75 448 ARG A CA 1
ATOM 3475 C C . ARG A 1 448 ? -0.809 -12.088 -16.325 1.00 90.75 448 ARG A C 1
ATOM 3477 O O . ARG A 1 448 ? -0.354 -13.227 -16.304 1.00 90.75 448 ARG A O 1
ATOM 3484 N N . ASN A 1 449 ? -1.361 -11.541 -17.400 1.00 85.12 449 ASN A N 1
ATOM 3485 C CA . ASN A 1 449 ? -1.646 -12.336 -18.582 1.00 85.12 449 ASN A CA 1
ATOM 3486 C C . ASN A 1 449 ? -0.389 -12.587 -19.419 1.00 85.12 449 ASN A C 1
ATOM 3488 O O . ASN A 1 449 ? -0.415 -13.440 -20.301 1.00 85.12 449 ASN A O 1
ATOM 3492 N N . GLN A 1 450 ? 0.690 -11.816 -19.207 1.00 72.19 450 GLN A N 1
ATOM 3493 C CA . GLN A 1 450 ? 1.812 -11.699 -20.155 1.00 72.19 450 GLN A CA 1
ATOM 3494 C C . GLN A 1 450 ? 1.338 -11.434 -21.596 1.00 72.19 450 GLN A C 1
ATOM 3496 O O . GLN A 1 450 ? 2.092 -11.538 -22.567 1.00 72.19 450 GLN A O 1
ATOM 3501 N N . GLU A 1 451 ? 0.067 -11.067 -21.749 1.00 64.19 451 GLU A N 1
ATOM 3502 C CA . GLU A 1 451 ? -0.532 -10.606 -22.970 1.00 64.19 451 GLU A CA 1
ATOM 3503 C C . GLU A 1 451 ? -0.205 -9.127 -23.038 1.00 64.19 451 GLU A C 1
ATOM 3505 O O . GLU A 1 451 ? -1.046 -8.248 -22.928 1.00 64.19 451 GLU A O 1
ATOM 3510 N N . TRP A 1 452 ? 1.063 -8.854 -23.330 1.00 61.56 452 TRP A N 1
ATOM 3511 C CA . TRP A 1 452 ? 1.536 -7.568 -23.842 1.00 61.56 452 TRP A CA 1
ATOM 3512 C C . TRP A 1 452 ? 0.950 -7.257 -25.233 1.00 61.56 452 TRP A C 1
ATOM 3514 O O . TRP A 1 452 ? 1.525 -6.507 -26.023 1.00 61.56 452 TRP A O 1
ATOM 3524 N N . ARG A 1 453 ? -0.108 -7.973 -25.616 1.00 46.62 453 ARG A N 1
ATOM 3525 C CA . ARG A 1 453 ? -0.828 -7.813 -26.856 1.00 46.62 453 ARG A CA 1
ATOM 3526 C C . ARG A 1 453 ? -1.894 -6.790 -26.548 1.00 46.62 453 ARG A C 1
ATOM 3528 O O . ARG A 1 453 ? -2.739 -6.994 -25.685 1.00 46.62 453 ARG A O 1
ATOM 3535 N N . TRP A 1 454 ? -1.864 -5.701 -27.299 1.00 43.59 454 TRP A N 1
ATOM 3536 C CA . TRP A 1 454 ? -3.064 -4.908 -27.494 1.00 43.59 454 TRP A CA 1
ATOM 3537 C C . TRP A 1 454 ? -4.229 -5.877 -27.779 1.00 43.59 454 TRP A C 1
ATOM 3539 O O . TRP A 1 454 ? -4.003 -6.820 -28.549 1.00 43.59 454 TRP A O 1
ATOM 3549 N N . PRO A 1 455 ? -5.424 -5.708 -27.186 1.00 41.03 455 PRO A N 1
ATOM 3550 C CA . PRO A 1 455 ? -6.587 -6.547 -27.462 1.00 41.03 455 PRO A CA 1
ATOM 3551 C C . PRO A 1 455 ? -7.092 -6.289 -28.894 1.00 41.03 455 PRO A C 1
ATOM 3553 O O . PRO A 1 455 ? -8.154 -5.733 -29.127 1.00 41.03 455 PRO A O 1
ATOM 3556 N N . CYS A 1 456 ? -6.293 -6.677 -29.880 1.00 41.06 456 CYS A N 1
ATOM 3557 C CA . CYS A 1 456 ? -6.660 -6.883 -31.265 1.00 41.06 456 CYS A CA 1
ATOM 3558 C C . CYS A 1 456 ? -6.567 -8.400 -31.447 1.00 41.06 456 CYS A C 1
ATOM 3560 O O . CYS A 1 456 ? -5.483 -8.964 -31.616 1.00 41.06 456 CYS A O 1
ATOM 3562 N N . ASN A 1 457 ? -7.706 -9.075 -31.310 1.00 36.41 457 ASN A N 1
ATOM 3563 C CA . ASN A 1 457 ? -7.825 -10.511 -31.521 1.00 36.41 457 ASN A CA 1
ATOM 3564 C C . ASN A 1 457 ? -7.442 -10.832 -32.976 1.00 36.41 457 ASN A C 1
ATOM 3566 O O . ASN A 1 457 ? -8.211 -10.603 -33.900 1.00 36.41 457 ASN A O 1
ATOM 3570 N N . SER A 1 458 ? -6.234 -11.349 -33.193 1.00 38.53 458 SER A N 1
ATOM 3571 C CA . SER A 1 458 ? -5.630 -11.523 -34.520 1.00 38.53 458 SER A CA 1
ATOM 3572 C C . SER A 1 458 ? -6.213 -12.671 -35.357 1.00 38.53 458 SER A C 1
ATOM 3574 O O . SER A 1 458 ? -5.650 -13.019 -36.394 1.00 38.53 458 SER A O 1
ATOM 3576 N N . ARG A 1 459 ? -7.313 -13.300 -34.920 1.00 37.56 459 ARG A N 1
ATOM 3577 C CA . ARG A 1 459 ? -7.972 -14.383 -35.673 1.00 37.56 459 ARG A CA 1
ATOM 3578 C C . ARG A 1 459 ? -9.081 -13.910 -36.599 1.00 37.56 459 ARG A C 1
ATOM 3580 O O . ARG A 1 459 ? -9.438 -14.653 -37.509 1.00 37.56 459 ARG A O 1
ATOM 3587 N N . THR A 1 460 ? -9.580 -12.695 -36.427 1.00 39.94 460 THR A N 1
ATOM 3588 C CA . THR A 1 460 ? -10.447 -12.062 -37.413 1.00 39.94 460 THR A CA 1
ATOM 3589 C C . THR A 1 460 ? -9.646 -10.949 -38.063 1.00 39.94 460 THR A C 1
ATOM 3591 O O . THR A 1 460 ? -9.143 -10.048 -37.406 1.00 39.94 460 THR A O 1
ATOM 3594 N N . ASN A 1 461 ? -9.504 -11.009 -39.384 1.00 39.25 461 ASN A N 1
ATOM 3595 C CA . ASN A 1 461 ? -8.900 -9.958 -40.210 1.00 39.25 461 ASN A CA 1
ATOM 3596 C C . ASN A 1 461 ? -9.772 -8.675 -40.241 1.00 39.25 461 ASN A C 1
ATOM 3598 O O . ASN A 1 461 ? -9.710 -7.883 -41.182 1.00 39.25 461 ASN A O 1
ATOM 3602 N N . GLU A 1 462 ? -10.628 -8.502 -39.235 1.00 38.34 462 GLU A N 1
ATOM 3603 C CA . GLU A 1 462 ? -11.414 -7.310 -38.997 1.00 38.34 462 GLU A CA 1
ATOM 3604 C C . GLU A 1 462 ? -10.467 -6.290 -38.385 1.00 38.34 462 GLU A C 1
ATOM 3606 O O . GLU A 1 462 ? -9.941 -6.435 -37.282 1.00 38.34 462 GLU A O 1
ATOM 3611 N N . ARG A 1 463 ? -10.164 -5.293 -39.208 1.00 36.38 463 ARG A N 1
ATOM 3612 C CA . ARG A 1 463 ? -9.360 -4.131 -38.868 1.00 36.38 463 ARG A CA 1
ATOM 3613 C C . ARG A 1 463 ? -9.779 -3.607 -37.493 1.00 36.38 463 ARG A C 1
ATOM 3615 O O . ARG A 1 463 ? -10.963 -3.434 -37.225 1.00 36.38 463 ARG A O 1
ATOM 3622 N N . CYS A 1 464 ? -8.801 -3.255 -36.662 1.00 42.47 464 CYS A N 1
ATOM 3623 C CA . CYS A 1 464 ? -9.010 -2.462 -35.448 1.00 42.47 464 CYS A CA 1
ATOM 3624 C C . CYS A 1 464 ? -9.409 -1.003 -35.797 1.00 42.47 464 CYS A C 1
ATOM 3626 O O . CYS A 1 464 ? -8.811 -0.057 -35.294 1.00 42.47 464 CYS A O 1
ATOM 3628 N N . THR A 1 465 ? -10.369 -0.818 -36.714 1.00 40.16 465 THR A N 1
ATOM 3629 C CA . THR A 1 465 ? -10.931 0.465 -37.164 1.00 40.16 465 THR A CA 1
ATOM 3630 C C . THR A 1 465 ? -12.286 0.771 -36.535 1.00 40.16 465 THR A C 1
ATOM 3632 O O . THR A 1 465 ? -12.681 1.931 -36.502 1.00 40.16 465 THR A O 1
ATOM 3635 N N . ASP A 1 466 ? -12.982 -0.211 -35.960 1.00 32.88 466 ASP A N 1
ATOM 3636 C CA . ASP A 1 466 ? -14.430 -0.048 -35.751 1.00 32.88 466 ASP A CA 1
ATOM 3637 C C . ASP A 1 466 ? -14.829 0.520 -34.376 1.00 32.88 466 ASP A C 1
ATOM 3639 O O . ASP A 1 466 ? -16.011 0.606 -34.059 1.00 32.88 466 ASP A O 1
ATOM 3643 N N . LEU A 1 467 ? -13.871 1.014 -33.580 1.00 33.72 467 LEU A N 1
ATOM 3644 C CA . LEU A 1 467 ? -14.182 1.917 -32.455 1.00 33.72 467 LEU A CA 1
ATOM 3645 C C . LEU A 1 467 ? -13.502 3.286 -32.520 1.00 33.72 467 LEU A C 1
ATOM 3647 O O . LEU A 1 467 ? -13.797 4.146 -31.693 1.00 33.72 467 LEU A O 1
ATOM 3651 N N . ILE A 1 468 ? -12.677 3.549 -33.534 1.00 35.84 468 ILE A N 1
ATOM 3652 C CA . ILE A 1 468 ? -12.252 4.907 -33.875 1.00 35.84 468 ILE A CA 1
ATOM 3653 C C . ILE A 1 468 ? -12.104 4.960 -35.395 1.00 35.84 468 ILE A C 1
ATOM 3655 O O . ILE A 1 468 ? -11.073 4.559 -35.930 1.00 35.84 468 ILE A O 1
ATOM 3659 N N . GLU A 1 469 ? -13.105 5.515 -36.085 1.00 30.73 469 GLU A N 1
ATOM 3660 C CA . GLU A 1 469 ? -12.898 6.108 -37.408 1.00 30.73 469 GLU A CA 1
ATOM 3661 C C . GLU A 1 469 ? -11.835 7.211 -37.274 1.00 30.73 469 GLU A C 1
ATOM 3663 O O . GLU A 1 469 ? -12.125 8.384 -37.002 1.00 30.73 469 GLU A O 1
ATOM 3668 N N . LEU A 1 470 ? -10.571 6.813 -37.405 1.00 36.59 470 LEU A N 1
ATOM 3669 C CA . LEU A 1 470 ? -9.507 7.689 -37.847 1.00 36.59 470 LEU A CA 1
ATOM 3670 C C . LEU A 1 470 ? -9.710 7.859 -39.345 1.00 36.59 470 LEU A C 1
ATOM 3672 O O . LEU A 1 470 ? -9.694 6.896 -40.111 1.00 36.59 470 LEU A O 1
ATOM 3676 N N . ASN A 1 471 ? -9.944 9.104 -39.735 1.00 34.44 471 ASN A N 1
ATOM 3677 C CA . ASN A 1 471 ? -10.036 9.517 -41.119 1.00 34.44 471 ASN A CA 1
ATOM 3678 C C . ASN A 1 471 ? -8.748 9.070 -41.847 1.00 34.44 471 ASN A C 1
ATOM 3680 O O . ASN A 1 471 ? -7.668 9.534 -41.474 1.00 34.44 471 ASN A O 1
ATOM 3684 N N . PRO A 1 472 ? -8.811 8.192 -42.865 1.00 34.47 472 PRO A N 1
ATOM 3685 C CA . PRO A 1 472 ? -7.627 7.631 -43.528 1.00 34.47 472 PRO A CA 1
ATOM 3686 C C . PRO A 1 472 ? -6.805 8.657 -44.337 1.00 34.47 472 PRO A C 1
ATOM 3688 O O . PRO A 1 472 ? -5.859 8.283 -45.026 1.00 34.47 472 PRO A O 1
ATOM 3691 N N . HIS A 1 473 ? -7.141 9.947 -44.253 1.00 34.66 473 HIS A N 1
ATOM 3692 C CA . HIS A 1 473 ? -6.456 11.041 -44.939 1.00 34.66 473 HIS A CA 1
ATOM 3693 C C . HIS A 1 473 ? -5.557 11.911 -44.050 1.00 34.66 473 HIS A C 1
ATOM 3695 O O . HIS A 1 473 ? -4.891 12.803 -44.575 1.00 34.66 473 HIS A O 1
ATOM 3701 N N . GLU A 1 474 ? -5.456 11.648 -42.747 1.00 35.94 474 GLU A N 1
ATOM 3702 C CA . GLU A 1 474 ? -4.434 12.289 -41.915 1.00 35.94 474 GLU A CA 1
ATOM 3703 C C . GLU A 1 474 ? -3.230 11.360 -41.765 1.00 35.94 474 GLU A C 1
ATOM 3705 O O . GLU A 1 474 ? -3.210 10.445 -40.944 1.00 35.94 474 GLU A O 1
ATOM 3710 N N . ASN A 1 475 ? -2.196 11.605 -42.576 1.00 35.56 475 ASN A N 1
ATOM 3711 C CA . ASN A 1 475 ? -0.863 11.092 -42.277 1.00 35.56 475 ASN A CA 1
ATOM 3712 C C . ASN A 1 475 ? -0.508 11.510 -40.840 1.00 35.56 475 ASN A C 1
ATOM 3714 O O . ASN A 1 475 ? -0.547 12.716 -40.559 1.00 35.56 475 ASN A O 1
ATOM 3718 N N . PRO A 1 476 ? -0.126 10.581 -39.944 1.00 36.19 476 PRO A N 1
ATOM 3719 C CA . PRO A 1 476 ? 0.441 10.972 -38.665 1.00 36.19 476 PRO A CA 1
ATOM 3720 C C . PRO A 1 476 ? 1.643 11.863 -38.968 1.00 36.19 476 PRO A C 1
ATOM 3722 O O . PRO A 1 476 ? 2.552 11.466 -39.703 1.00 36.19 476 PRO A O 1
ATOM 3725 N N . ARG A 1 477 ? 1.618 13.107 -38.479 1.00 37.09 477 ARG A N 1
ATOM 3726 C CA . ARG A 1 477 ? 2.758 14.007 -38.654 1.00 37.09 477 ARG A CA 1
ATOM 3727 C C . ARG A 1 477 ? 3.967 13.327 -38.002 1.00 37.09 477 ARG A C 1
ATOM 3729 O O . ARG A 1 477 ? 3.894 13.027 -36.810 1.00 37.09 477 ARG A O 1
ATOM 3736 N N . PRO A 1 478 ? 5.063 13.062 -38.734 1.00 33.72 478 PRO A N 1
ATOM 3737 C CA . PRO A 1 478 ? 6.274 12.550 -38.112 1.00 33.72 478 PRO A CA 1
ATOM 3738 C C . PRO A 1 478 ? 6.740 13.558 -37.052 1.00 33.72 478 PRO A C 1
ATOM 3740 O O . PRO A 1 478 ? 6.969 14.724 -37.373 1.00 33.72 478 PRO A O 1
ATOM 3743 N N . GLY A 1 479 ? 6.832 13.116 -35.795 1.00 37.25 479 GLY A N 1
ATOM 3744 C CA . GLY A 1 479 ? 7.352 13.918 -34.680 1.00 37.25 479 GLY A CA 1
ATOM 3745 C C . GLY A 1 479 ? 6.342 14.371 -33.618 1.00 37.25 479 GLY A C 1
ATOM 3746 O O . GLY A 1 479 ? 6.704 15.196 -32.782 1.00 37.25 479 GLY A O 1
ATOM 3747 N N . ILE A 1 480 ? 5.100 13.870 -33.611 1.00 38.44 480 ILE A N 1
ATOM 3748 C CA . ILE A 1 480 ? 4.166 14.103 -32.494 1.00 38.44 480 ILE A CA 1
ATOM 3749 C C . ILE A 1 480 ? 3.774 12.751 -31.888 1.00 38.44 480 ILE A C 1
ATOM 3751 O O . ILE A 1 480 ?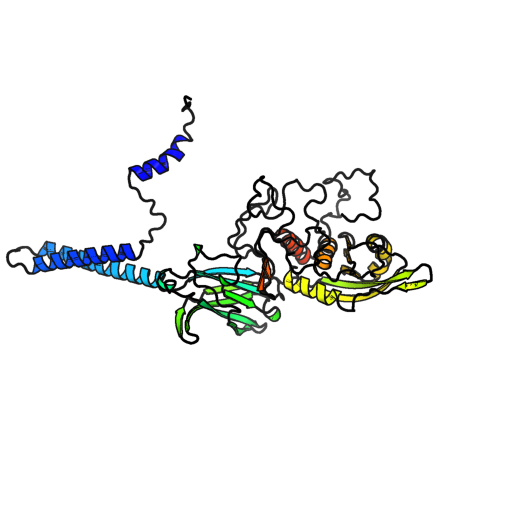 3.011 11.996 -32.484 1.00 38.44 480 ILE A O 1
ATOM 3755 N N . CYS A 1 481 ? 4.358 12.433 -30.729 1.00 40.88 481 CYS A N 1
ATOM 3756 C CA . CYS A 1 481 ? 3.873 11.379 -29.836 1.00 40.88 481 CYS A CA 1
ATOM 3757 C C . CYS A 1 481 ? 2.827 12.025 -28.909 1.00 40.88 481 CYS A C 1
ATOM 3759 O O . CYS A 1 481 ? 3.197 12.924 -28.146 1.00 40.88 481 CYS A O 1
ATOM 3761 N N . ASP A 1 482 ? 1.560 11.612 -29.028 1.00 41.12 482 ASP A N 1
ATOM 3762 C CA . ASP A 1 482 ? 0.426 12.040 -28.185 1.00 41.12 482 ASP A CA 1
ATOM 3763 C C . ASP A 1 482 ? 0.032 10.958 -27.169 1.00 41.12 482 ASP A C 1
ATOM 3765 O O . ASP A 1 482 ? -0.122 9.785 -27.597 1.00 41.12 482 ASP A O 1
#

Radius of gyration: 31.95 Å; chains: 1; bounding box: 84×56×107 Å

Foldseek 3Di:
DDDDPPDPPVVVVVCPVVVCVVVVPPPCPDPDDQLVNLVVVLVVLVVVLVVLVVVCPDPVDPDCPVSVVVNVVSVVSNVVSVVSNVVNCVVQVAKAFPDKAKAQWFWQDVAPWAFFPPDPPGDRDDGRNQAAAALAKIKIWTAIAHHVVVCPDPDWWWKWKKKWKWAQDPVRDTDIDIWTFPDIATHHHRVPQDPQDLNRTGMTIDHNNRRAAKMKMWMKMFTDPDPPDTPHIYPIDIDMGGHDYFAAAEEEEEWEWAQEPVRDTHTAPDDPCLLVVLQQCCCRHAASHSGHDYDYDYYYDNDQEQLCCQVPCLVPCCVVRPPGQYEYEHHPSRDDAWAADLVSSYIYHYPPPSDSLSVVQNNLCNQLNDAAFPPPDDPLDDPPTADPADPVRHGLGAFQNGWTAGSVVRHIADRRFGASSNPPSDPPDPDGHGHHVVSNVSSNVSRRVVCSDDPPPVPDPPDPCVVPPPPPPDDPDPPDRD

pLDDT: mean 78.04, std 20.44, range [30.73, 98.62]

Sequence (482 aa):
MIFDLSDKKYLTLVLLPIFLIIFGLSLDIYGLRDCESIEQELNAVESALSDQQTFLIDPEIKNKGPIRTEIRKLENRRNRLKKELADCLDSVSSIKIVGVEFNQAIQYFQSQLLPIPGSPEAGPKPDNSVPLIAGKPTGIRVYINTPQSLINESAPVFISGKLLVRLRSPRGLVEEHMIESRNRALALAANQIDRGRIAHTLNFTIPSQWSRGKMEIQISAFLKRTADQAIVSSDALLRSIEFEAIHKVDVVELRVQLVNAQGNVVTPAVPEGTIRTSLNALAARLMPVAGFNISSLVFSSTQASAAGFIDFEEHRYRPLVGDAVVVAVLPNSAREVGCGRPLRRAAAVYFGTSDSTNVAEEFGHAVCGLRHPGGIRYPRYQTNYAPALTSDGQLPERVIGEFGYDPISETIFWPNAKDFMNGQRSFSGSSGAWISPFHYGILLDCFRNQEWRWPCNSRTNERCTDLIELNPHENPRPGICD

Secondary structure (DSSP, 8-state):
-------TTTHHHHHHHHHHHHTT----SS----HHHHHHHHHHHHHHHHHHHHHHH-SS-S--HHHHHHHHHHHHHHHHHHHHHHHHHHHHHS-EEEEEEEESSB--SS--PPPPTT-TT-SPPPTT-SPEETTS-EEEEEEEEPPHHHH-SSS--EEEEEEEEEEE-TTSPEEEEEEE-SSPEE---GGG--TT-GGGEEEEEE-TTT-SEEEEEEEEEEEEEETTEEEEEPPPEEEEEEEE--PPEEEEEEEEEEE-TTS-EE--SSPTTHHHHHHHHHHHHTSSSS-EEEEEEEEEES---HHHHHHHHHHHHHHHHTTSEEEEEE-TT-S-SEEEEGGGTEEEEE-SS--HHHHHHHHHHHHH----TTSSSS-S---SS-SS--TTS---TTB--S-EEETTTTEEEPTTSEETTS--S---SSS-EE--HHHHHHHHHHHHH---S-S--TTS---TTTT----TT-PPPTT---

=== Feature glossary ===
Feature key, reading from the visual/contextual features back to the raw sequence:

Rendered structure images. Structure images are PyMOL renders from six orthogonal camera directions. Cartoon representation draws helices as coils and strands as arrows; sticks shows the backbone as bonds; surface shows the solvent-excluded envelope. Rainbow coloring maps sequence position to hue (blue→red, N→C); chain coloring assigns a distinct color per polypeptide.

Contact-map, Ramachandran, and PAE plots. Three diagnostic plots accompany the record. The Cα contact map visualizes the tertiary structure as a 2D adjacency matrix (8 Å cutoff, sequence-local contacts suppressed). The Ramachandran plot shows the distribution of backbone (φ, ψ) torsions, with points in the α and β basins reflecting secondary structure content. The PAE plot shows AlphaFold's inter-residue confidence as a color matrix.

InterPro / GO / CATH / organism. The annotation block draws on four external resources. InterPro: which protein families and domains the sequence belongs to. GO: standardized terms for what the protein does, what process it participates in, and where in the cell it acts. CATH: which structural fold it has in the CATH hierarchy. Organism: the species of origin.

Nearest PDB structures. Structural nearest neighbors (via Foldseek easy-search vs the PDB). Reported per hit: target PDB id, E-value, and alignment TM-score. A TM-score above ~0.5 is the conventional threshold for 'same fold'.

Predicted aligned error. Predicted aligned error is AlphaFold's pairwise confidence. Unlike pLDDT (per-residue), PAE is per-residue-pair and captures whether two parts of the structure are correctly placed relative to each other. Units are ångströms of expected positional error.

Solvent-accessible surface area. SASA measures how much of the protein is reachable by solvent. It is computed by rolling a water-sized probe over the atomic surface and summing the exposed area (Å²). Per-residue SASA distinguishes core (buried, low SASA) from surface (exposed, high SASA) residues; total SASA is a whole-molecule size measure.

B-factor. Crystallographic B-factors measure how much each atom's electron density is smeared out, in Å². They rise in mobile loops and surface residues and fall in the buried interior. In AlphaFold models this column is repurposed to hold pLDDT instead.

pLDDT. For AlphaFold models, the B-factor field carries pLDDT — the model's own estimate of local accuracy on a 0–100 scale. Regions with pLDDT<50 should be treated as essentially unmodeled; they often correspond to intrinsically disordered segments.

Backbone torsions (φ/ψ). φ (phi) and ψ (psi) are the two rotatable backbone dihedrals per residue: φ is the C(i-1)–N–Cα–C torsion, ψ is the N–Cα–C–N(i+1) torsion, both in degrees on (−180°, 180°]. α-helical residues cluster near (−60°, −45°); β-strand residues near (−120°, +130°). A Ramachandran plot is simply a scatter of (φ, ψ) for every residue.

Radius of gyration, Cα contacts, bounding box. Radius of gyration (Rg) is the root-mean-square distance of Cα atoms from their centroid — a single number for overall size and compactness. A globular domain of N residues has Rg ≈ 2.2·N^0.38 Å; an extended or disordered chain has a much larger Rg. The Cα contact count is the number of residue pairs whose Cα atoms are within 8 Å and are more than four positions apart in sequence — a standard proxy for tertiary packing density. The bounding box is the smallest axis-aligned box enclosing all Cα atoms.

Secondary structure (3-state, P-SEA). Three-state secondary structure (P-SEA) collapses the eight DSSP classes into helix (a), strand (b), and coil (c). P-SEA assigns these from Cα geometry alone — distances and angles — without requiring backbone oxygens, so it works on any Cα trace.

Secondary structure (8-state, DSSP). Secondary structure is the local, repeating backbone conformation. DSSP classifies it into eight states by reading the hydrogen-bond network: three helix types (H, G, I), two β types (E, B), two non-regular types (T, S), and unstructured coil (-).

Foldseek 3Di. The Foldseek 3Di string encodes local tertiary geometry as a 20-letter alphabet — one character per residue — derived from the relative positions of nearby Cα atoms. Unlike the amino-acid sequence, 3Di is a direct function of the 3D structure, so two proteins with the same fold have similar 3Di strings even at low sequence identity.

mmCIF coordinates. Structure coordinates are given as an mmCIF _atom_site loop: one row per atom with element, residue name, chain id, sequence number, and x/y/z position in Å. Only the four main-chain atoms per residue are included here; side chains are omitted to keep the record compact.

Sequence. This is the polypeptide sequence — one letter per residue, N-terminus first. Length ranges from a few dozen residues for small domains to over a thousand for large multi-domain proteins.